Protein 1P5D (pdb70)

B-factor: mean 17.94, std 6.94, range [8.99, 50.53]

Solvent-accessible surface area: 16591 Å² total

Nearest PDB structures (foldseek):
  2fkm-assembly1_X  TM=9.981E-01  e=6.722E-99  Pseudomonas aeruginosa
  2fkf-assembly1_A  TM=9.900E-01  e=2.861E-99  Pseudomonas aeruginosa
  4il8-assembly1_A  TM=9.836E-01  e=4.737E-98  Pseudomonas aeruginosa PAO1
  3c04-assembly1_A  TM=9.796E-01  e=2.501E-96  unclassified
  1k2y-assembly1_X  TM=9.546E-01  e=2.315E-97  Pseudomonas aeruginosa

Foldseek 3Di:
DDPLQLFFQWGKDFEPPPDYLQNLLLLLQLQLQVLVVVVFQEEEEEEKLAPCGVSSRVSSVNSNQQQAHAYAYQYHAFPVLQCVCLVPPPHVWYWYWAHLDARRMITIFITHRNATDGDVRSVVSVVCSVVVVGHGDGYYYDYDNRVVVVLCLLLVVFAFPDEFEEEEEALLARCLVPQCVSNVSNHYHYHYHNSHNDSNSPDDRQQQLDVVSCVVQLVVLQVVLGLWYWGARRRFLFIWIAGSNGDTQFFLLLVLLVLLVVCVVPAQAEEEEEPQHFPLVCVSNVVSRYHYDYAHDHQSRQLVVCVVRVHQWYDYRSGFIFGNVSDPGHGGNSSSVSVSSSSQSVDPDGPVVVRVVRDDWDKDRKDKFADAPVCQVVLLVCCVVPADQPDFDWDSNFRIKTHDPFWIKGWGADRPHRIIIMMITGRDPVVRVVNLVSVLVSSCVSPVPGDSPD

Structure (mmCIF, N/CA/C/O backbone):
data_1P5D
#
_entry.id   1P5D
#
_cell.length_a   70.700
_cell.length_b   74.193
_cell.length_c   84.836
_cell.angle_alpha   90.00
_cell.angle_beta   90.00
_cell.angle_gamma   90.00
#
_symmetry.space_group_name_H-M   'P 21 21 21'
#
loop_
_entity.id
_entity.type
_entity.pdbx_description
1 polymer Phosphomannomutase
2 non-polymer 1-O-phosphono-alpha-D-glucopyranose
3 non-polymer 'ZINC ION'
4 water water
#
loop_
_atom_site.group_PDB
_atom_site.id
_atom_site.type_symbol
_atom_site.label_atom_id
_atom_site.label_alt_id
_atom_site.label_comp_id
_atom_site.label_asym_id
_atom_site.label_entity_id
_atom_site.label_seq_id
_atom_site.pdbx_PDB_ins_code
_atom_site.Cartn_x
_atom_site.Cartn_y
_atom_site.Cartn_z
_atom_site.occupancy
_atom_site.B_iso_or_equiv
_atom_site.auth_seq_id
_atom_site.auth_comp_id
_atom_site.auth_asym_id
_atom_site.auth_atom_id
_atom_site.pdbx_PDB_model_num
ATOM 1 N N . LEU A 1 9 ? -49.440 9.235 8.442 1.00 23.05 9 LEU X N 1
ATOM 2 C CA . LEU A 1 9 ? -49.953 7.961 8.981 1.00 21.53 9 LEU X CA 1
ATOM 3 C C . LEU A 1 9 ? -49.230 7.592 10.284 1.00 20.72 9 LEU X C 1
ATOM 4 O O . LEU A 1 9 ? -48.044 7.893 10.436 1.00 19.30 9 LEU X O 1
ATOM 9 N N . PRO A 1 10 ? -49.926 6.941 11.221 1.00 18.94 10 PRO X N 1
ATOM 10 C CA . PRO A 1 10 ? -49.300 6.499 12.474 1.00 18.75 10 PRO X CA 1
ATOM 11 C C . PRO A 1 10 ? -48.244 5.439 12.231 1.00 18.56 10 PRO X C 1
ATOM 12 O O . PRO A 1 10 ? -48.480 4.487 11.463 1.00 18.42 10 PRO X O 1
ATOM 16 N N . ALA A 1 11 ? -47.100 5.563 12.890 1.00 17.97 11 ALA X N 1
ATOM 17 C CA . ALA A 1 11 ? -46.032 4.593 12.742 1.00 17.43 11 ALA X CA 1
ATOM 18 C C . ALA A 1 11 ? -46.411 3.226 13.333 1.00 17.29 11 ALA X C 1
ATOM 19 O O . ALA A 1 11 ? -45.919 2.196 12.901 1.00 15.97 11 ALA X O 1
ATOM 21 N N . SER A 1 12 ? -47.281 3.223 14.330 1.00 16.75 12 SER X N 1
ATOM 22 C CA . SER A 1 12 ? -47.544 2.000 15.094 1.00 16.68 12 SER X CA 1
ATOM 23 C C . SER A 1 12 ? -48.223 0.891 14.277 1.00 16.38 12 SER X C 1
ATOM 24 O O . SER A 1 12 ? -48.164 -0.270 14.680 1.00 17.40 12 SER X O 1
ATOM 27 N N . ILE A 1 13 ? -48.861 1.243 13.164 1.00 15.90 13 ILE X N 1
ATOM 28 C CA . ILE A 1 13 ? -49.531 0.222 12.349 1.00 15.62 13 ILE X CA 1
ATOM 29 C C . ILE A 1 13 ? -48.547 -0.546 11.478 1.00 15.97 13 ILE X C 1
ATOM 30 O O . ILE A 1 13 ? -48.908 -1.594 10.941 1.00 16.05 13 ILE X O 1
ATOM 35 N N . PHE A 1 14 ? -47.336 -0.006 11.311 1.00 15.17 14 PHE X N 1
ATOM 36 C CA . PHE A 1 14 ? -46.298 -0.651 10.504 1.00 15.36 14 PHE X CA 1
ATOM 37 C C . PHE A 1 14 ? -45.485 -1.574 11.410 1.00 15.58 14 PHE X C 1
ATOM 38 O O . PHE A 1 14 ? -44.608 -1.150 12.172 1.00 16.07 14 PHE X O 1
ATOM 46 N N A ARG A 1 15 ? -45.823 -2.857 11.345 0.50 16.03 15 ARG X N 1
ATOM 47 N N B ARG A 1 15 ? -45.800 -2.858 11.337 0.50 16.07 15 ARG X N 1
ATOM 48 C CA A ARG A 1 15 ? -45.310 -3.858 12.261 0.50 15.64 15 ARG X CA 1
ATOM 49 C CA B ARG A 1 15 ? -45.236 -3.835 12.242 0.50 15.74 15 ARG X CA 1
ATOM 50 C C A ARG A 1 15 ? -44.323 -4.791 11.543 0.50 15.77 15 ARG X C 1
ATOM 51 C C B ARG A 1 15 ? -44.270 -4.774 11.535 0.50 15.82 15 ARG X C 1
ATOM 52 O O A ARG A 1 15 ? -44.083 -4.637 10.352 0.50 14.81 15 ARG X O 1
ATOM 53 O O B ARG A 1 15 ? -43.986 -4.612 10.354 0.50 14.82 15 ARG X O 1
ATOM 68 N N . ALA A 1 16 ? -43.739 -5.740 12.272 1.00 15.13 16 ALA X N 1
ATOM 69 C CA . ALA A 1 16 ? -42.698 -6.603 11.755 1.00 14.78 16 ALA X CA 1
ATOM 70 C C . ALA A 1 16 ? -43.180 -7.469 10.598 1.00 14.76 16 ALA X C 1
ATOM 71 O O . ALA A 1 16 ? -42.451 -7.668 9.663 1.00 15.53 16 ALA X O 1
ATOM 73 N N . TYR A 1 17 ? -44.391 -7.995 10.697 1.00 14.13 17 TYR X N 1
ATOM 74 C CA . TYR A 1 17 ? -44.842 -8.991 9.724 1.00 14.55 17 TYR X CA 1
ATOM 75 C C . TYR A 1 17 ? -45.743 -8.417 8.657 1.00 15.57 17 TYR X C 1
ATOM 76 O O . TYR A 1 17 ? -45.893 -9.013 7.586 1.00 15.94 17 TYR X O 1
ATOM 85 N N A ASP A 1 18 ? -46.287 -7.236 8.906 0.50 14.39 18 ASP X N 1
ATOM 86 N N B ASP A 1 18 ? -46.463 -7.365 9.033 0.50 15.26 18 ASP X N 1
ATOM 87 C CA A ASP A 1 18 ? -47.347 -6.688 8.077 0.50 14.34 18 ASP X CA 1
ATOM 88 C CA B ASP A 1 18 ? -47.594 -6.856 8.277 0.50 15.64 18 ASP X CA 1
ATOM 89 C C A ASP A 1 18 ? -47.872 -5.396 8.713 0.50 14.33 18 ASP X C 1
ATOM 90 C C B ASP A 1 18 ? -47.892 -5.418 8.718 0.50 14.98 18 ASP X C 1
ATOM 91 O O A ASP A 1 18 ? -47.250 -4.885 9.651 0.50 14.82 18 ASP X O 1
ATOM 92 O O B ASP A 1 18 ? -47.122 -4.822 9.489 0.50 14.98 18 ASP X O 1
ATOM 101 N N . ILE A 1 19 ? -48.972 -4.865 8.178 1.00 14.21 19 ILE X N 1
ATOM 102 C CA . ILE A 1 19 ? -49.597 -3.649 8.684 1.00 14.65 19 ILE X CA 1
ATOM 103 C C . ILE A 1 19 ? -50.921 -4.026 9.369 1.00 15.52 19 ILE X C 1
ATOM 104 O O . ILE A 1 19 ? -51.698 -4.812 8.847 1.00 15.69 19 ILE X O 1
ATOM 109 N N A ARG A 1 20 ? -51.173 -3.461 10.540 0.50 16.34 20 ARG X N 1
ATOM 110 N N B ARG A 1 20 ? -51.143 -3.496 10.578 0.50 16.20 20 ARG X N 1
ATOM 111 C CA A ARG A 1 20 ? -52.431 -3.704 11.225 0.50 17.04 20 ARG X CA 1
ATOM 112 C CA B ARG A 1 20 ? -52.307 -3.828 11.424 0.50 16.71 20 ARG X CA 1
ATOM 113 C C A ARG A 1 20 ? -52.755 -2.548 12.143 0.50 17.13 20 ARG X C 1
ATOM 114 C C B ARG A 1 20 ? -52.741 -2.556 12.184 0.50 16.96 20 ARG X C 1
ATOM 115 O O A ARG A 1 20 ? -51.884 -1.975 12.808 0.50 16.90 20 ARG X O 1
ATOM 116 O O B ARG A 1 20 ? -51.899 -1.884 12.787 0.50 16.65 20 ARG X O 1
ATOM 131 N N . GLY A 1 21 ? -54.029 -2.216 12.145 1.00 17.59 21 GLY X N 1
ATOM 132 C CA . GLY A 1 21 ? -54.548 -1.132 12.960 1.00 18.82 21 GLY X CA 1
ATOM 133 C C . GLY A 1 21 ? -56.015 -1.336 13.276 1.00 19.58 21 GLY X C 1
ATOM 134 O O . GLY A 1 21 ? -56.591 -2.387 12.989 1.00 20.25 21 GLY X O 1
ATOM 135 N N . VAL A 1 22 ? -56.606 -0.307 13.863 1.00 20.14 22 VAL X N 1
ATOM 136 C CA . VAL A 1 22 ? -58.020 -0.311 14.234 1.00 21.16 22 VAL X CA 1
ATOM 137 C C . VAL A 1 22 ? -58.736 0.713 13.380 1.00 21.66 22 VAL X C 1
ATOM 138 O O . VAL A 1 22 ? -58.363 1.886 13.362 1.00 22.44 22 VAL X O 1
ATOM 142 N N . VAL A 1 23 ? -59.764 0.278 12.655 1.00 22.06 23 VAL X N 1
ATOM 143 C CA . VAL A 1 23 ? -60.473 1.151 11.723 1.00 23.03 23 VAL X CA 1
ATOM 144 C C . VAL A 1 23 ? -61.265 2.222 12.478 1.00 24.61 23 VAL X C 1
ATOM 145 O O . VAL A 1 23 ? -61.971 1.915 13.446 1.00 25.45 23 VAL X O 1
ATOM 149 N N . GLY A 1 24 ? -61.114 3.471 12.039 1.00 26.40 24 GLY X N 1
ATOM 150 C CA . GLY A 1 24 ? -61.683 4.624 12.727 1.00 27.25 24 GLY X CA 1
ATOM 151 C C . GLY A 1 24 ? -60.708 5.278 13.694 1.00 27.85 24 GLY X C 1
ATOM 152 O O . GLY A 1 24 ? -60.921 6.416 14.126 1.00 28.99 24 GLY X O 1
ATOM 153 N N . ASP A 1 25 ? -59.654 4.555 14.061 1.00 27.87 25 ASP X N 1
ATOM 154 C CA . ASP A 1 25 ? -58.646 5.043 14.994 1.00 27.36 25 ASP X CA 1
ATOM 155 C C . ASP A 1 25 ? -57.331 5.198 14.206 1.00 26.21 25 ASP X C 1
ATOM 156 O O . ASP A 1 25 ? -57.075 6.259 13.621 1.00 26.16 25 ASP X O 1
ATOM 161 N N . THR A 1 26 ? -56.537 4.134 14.134 1.00 24.34 26 THR X N 1
ATOM 162 C CA . THR A 1 26 ? -55.242 4.202 13.466 1.00 23.15 26 THR X CA 1
ATOM 163 C C . THR A 1 26 ? -55.274 3.792 11.985 1.00 22.71 26 THR X C 1
ATOM 164 O O . THR A 1 26 ? -54.264 3.905 11.306 1.00 22.00 26 THR X O 1
ATOM 168 N N . LEU A 1 27 ? -56.426 3.357 11.480 1.00 22.15 27 LEU X N 1
ATOM 169 C CA . LEU A 1 27 ? -56.561 2.980 10.072 1.00 22.07 27 LEU X CA 1
ATOM 170 C C . LEU A 1 27 ? -57.815 3.596 9.490 1.00 21.75 27 LEU X C 1
ATOM 171 O O . LEU A 1 27 ? -58.924 3.307 9.923 1.00 23.02 27 LEU X O 1
ATOM 176 N N . THR A 1 28 ? -57.636 4.466 8.520 1.00 20.34 28 THR X N 1
ATOM 177 C CA . THR A 1 28 ? -58.746 5.101 7.813 1.00 20.13 28 THR X CA 1
ATOM 178 C C . THR A 1 28 ? -58.692 4.777 6.333 1.00 20.09 28 THR X C 1
ATOM 179 O O . THR A 1 28 ? -57.710 4.212 5.840 1.00 19.26 28 THR X O 1
ATOM 183 N N . ALA A 1 29 ? -59.744 5.178 5.625 1.00 19.84 29 ALA X N 1
ATOM 184 C CA . ALA A 1 29 ? -59.804 5.074 4.169 1.00 20.03 29 ALA X CA 1
ATOM 185 C C . ALA A 1 29 ? -58.618 5.751 3.482 1.00 19.99 29 ALA X C 1
ATOM 186 O O . ALA A 1 29 ? -58.028 5.190 2.543 1.00 18.61 29 ALA X O 1
ATOM 188 N N . GLU A 1 30 ? -58.257 6.942 3.948 1.00 19.53 30 GLU X N 1
ATOM 189 C CA . GLU A 1 30 ? -57.158 7.684 3.339 1.00 19.64 30 GLU X CA 1
ATOM 190 C C . GLU A 1 30 ? -55.806 6.949 3.533 1.00 18.46 30 GLU X C 1
ATOM 191 O O . GLU A 1 30 ? -54.984 6.916 2.626 1.00 19.37 30 GLU X O 1
ATOM 197 N N A THR A 1 31 ? -55.587 6.348 4.694 0.50 17.99 31 THR X N 1
ATOM 198 N N B THR A 1 31 ? -55.612 6.370 4.710 0.50 17.02 31 THR X N 1
ATOM 199 C CA A THR A 1 31 ? -54.325 5.623 4.925 0.50 18.01 31 THR X CA 1
ATOM 200 C CA B THR A 1 31 ? -54.394 5.620 5.008 0.50 16.14 31 THR X CA 1
ATOM 201 C C A THR A 1 31 ? -54.278 4.353 4.082 0.50 16.50 31 THR X C 1
ATOM 202 C C B THR A 1 31 ? -54.300 4.385 4.101 0.50 15.53 31 THR X C 1
ATOM 203 O O A THR A 1 31 ? -53.207 3.964 3.619 0.50 16.63 31 THR X O 1
ATOM 204 O O B THR A 1 31 ? -53.229 4.090 3.575 0.50 15.70 31 THR X O 1
ATOM 211 N N . ALA A 1 32 ? -55.425 3.714 3.861 1.00 15.09 32 ALA X N 1
ATOM 212 C CA . ALA A 1 32 ? -55.458 2.584 2.918 1.00 14.02 32 ALA X CA 1
ATOM 213 C C . ALA A 1 32 ? -55.040 3.019 1.497 1.00 13.22 32 ALA X C 1
ATOM 214 O O . ALA A 1 32 ? -54.305 2.301 0.814 1.00 11.87 32 ALA X O 1
ATOM 216 N N . TYR A 1 33 ? -55.493 4.192 1.068 1.00 12.62 33 TYR X N 1
ATOM 217 C CA . TYR A 1 33 ? -55.108 4.731 -0.237 1.00 11.77 33 TYR X CA 1
ATOM 218 C C . TYR A 1 33 ? -53.583 4.881 -0.339 1.00 11.61 33 TYR X C 1
ATOM 219 O O . TYR A 1 33 ? -52.956 4.380 -1.270 1.00 11.48 33 TYR X O 1
ATOM 228 N N . TRP A 1 34 ? -52.992 5.578 0.617 1.00 11.39 34 TRP X N 1
ATOM 229 C CA . TRP A 1 34 ? -51.538 5.840 0.564 1.00 11.31 34 TRP X CA 1
ATOM 230 C C . TRP A 1 34 ? -50.713 4.573 0.750 1.00 11.14 34 TRP X C 1
ATOM 231 O O . TRP A 1 34 ? -49.640 4.440 0.184 1.00 11.42 34 TRP X O 1
ATOM 242 N N . ILE A 1 35 ? -51.214 3.616 1.519 1.00 11.30 35 ILE X N 1
ATOM 243 C CA . ILE A 1 35 ? -50.557 2.319 1.612 1.00 11.34 35 ILE X CA 1
ATOM 244 C C . ILE A 1 35 ? -50.595 1.645 0.227 1.00 11.63 35 ILE X C 1
ATOM 245 O O . ILE A 1 35 ? -49.598 1.097 -0.214 1.00 11.73 35 ILE X O 1
ATOM 250 N N . GLY A 1 36 ? -51.727 1.713 -0.471 1.00 10.97 36 GLY X N 1
ATOM 251 C CA . GLY A 1 36 ? -51.799 1.219 -1.850 1.00 11.33 36 GLY X CA 1
ATOM 252 C C . GLY A 1 36 ? -50.772 1.902 -2.752 1.00 11.09 36 GLY X C 1
ATOM 253 O O . GLY A 1 36 ? -50.063 1.231 -3.535 1.00 10.76 36 GLY X O 1
ATOM 254 N N A ARG A 1 37 ? -50.667 3.227 -2.661 0.50 11.07 37 ARG X N 1
ATOM 255 N N B ARG A 1 37 ? -50.657 3.212 -2.618 0.50 11.35 37 ARG X N 1
ATOM 256 C CA A ARG A 1 37 ? -49.643 3.952 -3.421 0.50 10.38 37 ARG X CA 1
ATOM 257 C CA B ARG A 1 37 ? -49.693 3.963 -3.403 0.50 10.94 37 ARG X CA 1
ATOM 258 C C A ARG A 1 37 ? -48.267 3.380 -3.096 0.50 10.36 37 ARG X C 1
ATOM 259 C C B ARG A 1 37 ? -48.251 3.526 -3.085 0.50 10.84 37 ARG X C 1
ATOM 260 O O A ARG A 1 37 ? -47.488 3.064 -3.987 0.50 10.16 37 ARG X O 1
ATOM 261 O O B ARG A 1 37 ? -47.408 3.467 -3.985 0.50 10.95 37 ARG X O 1
ATOM 276 N N . ALA A 1 38 ? -47.959 3.236 -1.815 1.00 9.90 38 ALA X N 1
ATOM 277 C CA . ALA A 1 38 ? -46.617 2.777 -1.436 1.00 10.22 38 ALA X CA 1
ATOM 278 C C . ALA A 1 38 ? -46.315 1.386 -1.957 1.00 9.47 38 ALA X C 1
ATOM 279 O O . ALA A 1 38 ? -45.215 1.140 -2.426 1.00 10.13 38 ALA X O 1
ATOM 281 N N . ILE A 1 39 ? -47.274 0.456 -1.837 1.00 9.55 39 ILE X N 1
ATOM 282 C CA . ILE A 1 39 ? -47.079 -0.907 -2.291 1.00 9.78 39 ILE X CA 1
ATOM 283 C C . ILE A 1 39 ? -46.908 -0.938 -3.813 1.00 9.70 39 ILE X C 1
ATOM 284 O O . ILE A 1 39 ? -46.051 -1.642 -4.329 1.00 10.08 39 ILE X O 1
ATOM 289 N N . GLY A 1 40 ? -47.712 -0.152 -4.522 1.00 9.35 40 GLY X N 1
ATOM 290 C CA . GLY A 1 40 ? -47.633 -0.105 -5.978 1.00 9.78 40 GLY X CA 1
ATOM 291 C C . GLY A 1 40 ? -46.289 0.408 -6.43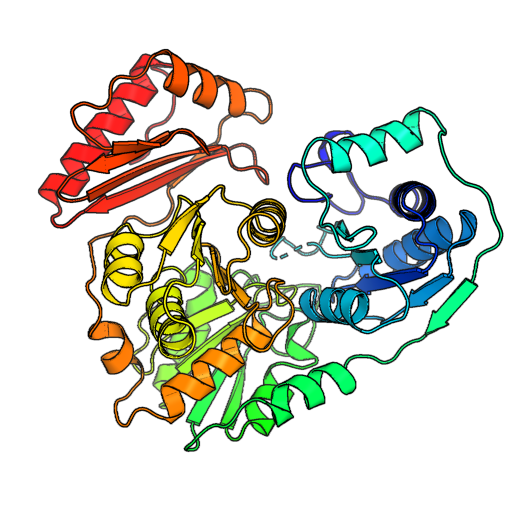5 1.00 9.87 40 GLY X C 1
ATOM 292 O O . GLY A 1 40 ? -45.694 -0.123 -7.353 1.00 10.66 40 GLY X O 1
ATOM 293 N N . SER A 1 41 ? -45.769 1.399 -5.712 1.00 10.78 41 SER X N 1
ATOM 294 C CA . SER A 1 41 ? -44.486 1.994 -6.045 1.00 10.61 41 SER X CA 1
ATOM 295 C C . SER A 1 41 ? -43.376 0.984 -5.814 1.00 11.24 41 SER X C 1
ATOM 296 O O . SER A 1 41 ? -42.444 0.881 -6.606 1.00 12.27 41 SER X O 1
ATOM 299 N N . GLU A 1 42 ? -43.458 0.249 -4.715 1.00 11.15 42 GLU X N 1
ATOM 300 C CA . GLU A 1 42 ? -42.439 -0.758 -4.424 1.00 11.65 42 GLU X CA 1
ATOM 301 C C . GLU A 1 42 ? -42.488 -1.909 -5.433 1.00 11.49 42 GLU X C 1
ATOM 302 O O . GLU A 1 42 ? -41.460 -2.406 -5.895 1.00 13.66 42 GLU X O 1
ATOM 308 N N . SER A 1 43 ? -43.693 -2.337 -5.801 1.00 11.68 43 SER X N 1
ATOM 309 C CA . SER A 1 43 ? -43.832 -3.395 -6.785 1.00 10.85 43 SER X CA 1
ATOM 310 C C . SER A 1 43 ? -43.244 -2.984 -8.129 1.00 11.43 43 SER X C 1
ATOM 311 O O . SER A 1 43 ? -42.509 -3.743 -8.757 1.00 11.38 43 SER X O 1
ATOM 314 N N . LEU A 1 44 ? -43.534 -1.767 -8.555 1.00 11.07 44 LEU X N 1
ATOM 315 C CA . LEU A 1 44 ? -42.950 -1.234 -9.800 1.00 11.22 44 LEU X CA 1
ATOM 316 C C . LEU A 1 44 ? -41.428 -1.108 -9.722 1.00 12.45 44 LEU X C 1
ATOM 317 O O . LEU A 1 44 ? -40.734 -1.339 -10.726 1.00 13.35 44 LEU X O 1
ATOM 322 N N . ALA A 1 45 ? -40.910 -0.760 -8.549 1.00 12.56 45 ALA X N 1
ATOM 323 C CA . ALA A 1 45 ? -39.463 -0.635 -8.374 1.00 13.38 45 ALA X CA 1
ATOM 324 C C . ALA A 1 45 ? -38.783 -1.993 -8.506 1.00 13.82 45 ALA X C 1
ATOM 325 O O . ALA A 1 45 ? -37.576 -2.056 -8.799 1.00 16.08 45 ALA X O 1
ATOM 327 N N . ARG A 1 46 ? -39.534 -3.062 -8.236 1.00 13.22 46 ARG X N 1
ATOM 328 C CA . ARG A 1 46 ? -39.045 -4.432 -8.392 1.00 13.63 46 ARG X CA 1
ATOM 329 C C . ARG A 1 46 ? -39.436 -5.043 -9.730 1.00 13.09 46 ARG X C 1
ATOM 330 O O . ARG A 1 46 ? -39.259 -6.235 -9.963 1.00 13.43 46 ARG X O 1
ATOM 338 N N . GLY A 1 47 ? -39.952 -4.215 -10.644 1.00 12.74 47 GLY X N 1
ATOM 339 C CA . GLY A 1 47 ? -40.280 -4.646 -11.985 1.00 12.84 47 GLY X CA 1
ATOM 340 C C . GLY A 1 47 ? -41.596 -5.363 -12.186 1.00 12.87 47 GLY X C 1
ATOM 341 O O . GLY A 1 47 ? -41.772 -6.047 -13.198 1.00 13.75 47 GLY X O 1
ATOM 342 N N . GLU A 1 48 ? -42.524 -5.197 -11.250 1.00 12.09 48 GLU X N 1
ATOM 343 C CA . GLU A 1 48 ? -43.796 -5.939 -11.251 1.00 11.05 48 GLU X CA 1
ATOM 344 C C . GLU A 1 48 ? -44.991 -4.992 -11.249 1.00 10.49 48 GLU X C 1
ATOM 345 O O . GLU A 1 48 ? -45.364 -4.452 -10.235 1.00 11.69 48 GLU X O 1
ATOM 351 N N . PRO A 1 49 ? -45.574 -4.735 -12.407 1.00 10.98 49 PRO X N 1
ATOM 352 C CA . PRO A 1 49 ? -46.763 -3.872 -12.452 1.00 11.38 49 PRO X CA 1
ATOM 353 C C . PRO A 1 49 ? -48.064 -4.567 -12.041 1.00 11.93 49 PRO X C 1
ATOM 354 O O . PRO A 1 49 ? -49.060 -3.877 -11.792 1.00 12.28 49 PRO X O 1
ATOM 358 N N . CYS A 1 50 ? -48.050 -5.891 -11.943 1.00 11.06 50 CYS X N 1
ATOM 359 C CA . CYS A 1 50 ? -49.283 -6.663 -11.786 1.00 10.96 50 CYS X CA 1
ATOM 360 C C . CYS A 1 50 ? -49.452 -7.077 -10.334 1.00 10.12 50 CYS X C 1
ATOM 361 O O . CYS A 1 50 ? -48.607 -7.777 -9.784 1.00 11.11 50 CYS X O 1
ATOM 364 N N . VAL A 1 51 ? -50.572 -6.683 -9.731 1.00 10.15 51 VAL X N 1
ATOM 365 C CA . VAL A 1 51 ? -50.823 -6.867 -8.303 1.00 10.51 51 VAL X CA 1
ATOM 366 C C . VAL A 1 51 ? -52.223 -7.431 -8.057 1.00 10.87 51 VAL X C 1
ATOM 367 O O . VAL A 1 51 ? -53.204 -6.838 -8.465 1.00 11.72 51 VAL X O 1
ATOM 371 N N . ALA A 1 52 ? -52.308 -8.542 -7.327 1.00 9.82 52 ALA X N 1
ATOM 372 C CA . ALA A 1 52 ? -53.599 -9.115 -6.928 1.00 10.25 52 ALA X CA 1
ATOM 373 C C . ALA A 1 52 ? -54.035 -8.462 -5.616 1.00 10.44 52 ALA X C 1
ATOM 374 O O . ALA A 1 52 ? -53.211 -8.114 -4.774 1.00 11.07 52 ALA X O 1
ATOM 376 N N . VAL A 1 53 ? -55.339 -8.284 -5.457 1.00 10.22 53 VAL X N 1
ATOM 377 C CA . VAL A 1 53 ? -55.882 -7.711 -4.235 1.00 10.39 53 VAL X CA 1
ATOM 378 C C . VAL A 1 53 ? -57.072 -8.530 -3.762 1.00 11.01 53 VAL X C 1
ATOM 379 O O . VAL A 1 53 ? -57.991 -8.796 -4.540 1.00 10.99 53 VAL X O 1
ATOM 383 N N . GLY A 1 54 ? -57.030 -8.927 -2.488 1.00 11.02 54 GLY X N 1
ATOM 384 C CA . GLY A 1 54 ? -58.103 -9.648 -1.815 1.00 10.91 54 GLY X CA 1
ATOM 385 C C . GLY A 1 54 ? -58.496 -8.995 -0.507 1.00 11.02 54 GLY X C 1
ATOM 386 O O . GLY A 1 54 ? -57.741 -8.198 0.012 1.00 11.40 54 GLY X O 1
ATOM 387 N N . ARG A 1 55 ? -59.665 -9.354 0.022 1.00 10.73 55 ARG X N 1
ATOM 388 C CA . ARG A 1 55 ? -60.089 -8.897 1.351 1.00 11.09 55 ARG X CA 1
ATOM 389 C C . ARG A 1 55 ? -60.792 -10.040 2.082 1.00 10.80 55 ARG X C 1
ATOM 390 O O . ARG A 1 55 ? -61.340 -10.938 1.453 1.00 11.38 55 ARG X O 1
ATOM 398 N N . ASP A 1 56 ? -60.788 -9.981 3.405 1.00 11.04 56 ASP X N 1
ATOM 399 C CA . ASP A 1 56 ? -61.522 -10.930 4.216 1.00 11.56 56 ASP X CA 1
ATOM 400 C C . ASP A 1 56 ? -62.979 -10.476 4.411 1.00 11.77 56 ASP X C 1
ATOM 401 O O . ASP A 1 56 ? -63.493 -9.618 3.658 1.00 11.95 56 ASP X O 1
ATOM 406 N N . GLY A 1 57 ? -63.664 -11.066 5.381 1.00 12.37 57 GLY X N 1
ATOM 407 C CA . GLY A 1 57 ? -65.079 -10.789 5.605 1.00 13.63 57 GLY X CA 1
ATOM 408 C C . GLY A 1 57 ? -65.398 -9.750 6.663 1.00 14.57 57 GLY X C 1
ATOM 409 O O . GLY A 1 57 ? -66.480 -9.775 7.250 1.00 16.98 57 GLY X O 1
ATOM 410 N N . ARG A 1 58 ? -64.495 -8.810 6.892 1.00 14.39 58 ARG X N 1
ATOM 411 C CA . ARG A 1 58 ? -64.694 -7.783 7.907 1.00 14.12 58 ARG X CA 1
ATOM 412 C C . ARG A 1 58 ? -65.594 -6.641 7.402 1.00 14.87 58 ARG X C 1
ATOM 413 O O . ARG A 1 58 ? -65.686 -6.375 6.195 1.00 15.09 58 ARG X O 1
ATOM 421 N N . LEU A 1 59 ? -66.209 -5.956 8.360 1.00 16.55 59 LEU X N 1
ATOM 422 C CA . LEU A 1 59 ? -67.173 -4.906 8.084 1.00 16.96 59 LEU X CA 1
ATOM 423 C C . LEU A 1 59 ? -66.563 -3.781 7.254 1.00 16.99 59 LEU X C 1
ATOM 424 O O . LEU A 1 59 ? -67.226 -3.211 6.389 1.00 17.02 59 LEU X O 1
ATOM 429 N N . SER A 1 60 ? -65.289 -3.491 7.523 1.00 16.69 60 SER X N 1
ATOM 430 C CA . SER A 1 60 ? -64.568 -2.389 6.891 1.00 16.98 60 SER X CA 1
ATOM 431 C C . SER A 1 60 ? -63.938 -2.772 5.547 1.00 17.11 60 SER X C 1
ATOM 432 O O . SER A 1 60 ? -63.335 -1.922 4.894 1.00 18.71 60 SER X O 1
ATOM 435 N N . GLY A 1 61 ? -64.073 -4.035 5.147 1.00 17.17 61 GLY X N 1
ATOM 436 C CA . GLY A 1 61 ? -63.490 -4.557 3.917 1.00 17.49 61 GLY X CA 1
ATOM 437 C C . GLY A 1 61 ? -63.820 -3.767 2.672 1.00 17.84 61 GLY X C 1
ATOM 438 O O . GLY A 1 61 ? -62.916 -3.271 2.003 1.00 17.35 61 GLY X O 1
ATOM 439 N N . PRO A 1 62 ? -65.102 -3.642 2.330 1.00 18.68 62 PRO X N 1
ATOM 440 C CA . PRO A 1 62 ? -65.487 -2.883 1.134 1.00 19.84 62 PRO X CA 1
ATOM 441 C C . PRO A 1 62 ? -64.934 -1.449 1.112 1.00 20.59 62 PRO X C 1
ATOM 442 O O . PRO A 1 62 ? -64.373 -1.064 0.097 1.00 21.61 62 PRO X O 1
ATOM 446 N N . GLU A 1 63 ? -65.017 -0.698 2.201 1.00 21.08 63 GLU X N 1
ATOM 447 C CA . GLU A 1 63 ? -64.531 0.692 2.200 1.00 21.73 63 GLU X CA 1
ATOM 448 C C . GLU A 1 63 ? -63.009 0.783 1.995 1.00 20.38 63 GLU X C 1
ATOM 449 O O . GLU A 1 63 ? -62.520 1.574 1.170 1.00 20.15 63 GLU X O 1
ATOM 455 N N . LEU A 1 64 ? -62.253 -0.011 2.739 1.00 18.41 64 LEU X N 1
ATOM 456 C CA . LEU A 1 64 ? -60.812 0.114 2.680 1.00 17.35 64 LEU X CA 1
ATOM 457 C C . LEU A 1 64 ? -60.293 -0.492 1.377 1.00 16.32 64 LEU X C 1
ATOM 458 O O . LEU A 1 64 ? -59.330 0.038 0.822 1.00 15.52 64 LEU X O 1
ATOM 463 N N . VAL A 1 65 ? -60.896 -1.582 0.893 1.00 14.69 65 VAL X N 1
ATOM 464 C CA . VAL A 1 65 ? -60.331 -2.251 -0.295 1.00 13.30 65 VAL X CA 1
ATOM 465 C C . VAL A 1 65 ? -60.417 -1.347 -1.529 1.00 13.17 65 VAL X C 1
ATOM 466 O O . VAL A 1 65 ? -59.489 -1.319 -2.341 1.00 12.08 65 VAL X O 1
ATOM 470 N N . LYS A 1 66 ? -61.470 -0.540 -1.650 1.00 12.81 66 LYS X N 1
ATOM 471 C CA . LYS A 1 66 ? -61.582 0.344 -2.800 1.00 13.55 66 LYS X CA 1
ATOM 472 C C . LYS A 1 66 ? -60.433 1.360 -2.832 1.00 12.39 66 LYS X C 1
ATOM 473 O O . LYS A 1 66 ? -59.896 1.662 -3.896 1.00 12.97 66 LYS X O 1
ATOM 475 N N . GLN A 1 67 ? -60.049 1.846 -1.656 1.00 12.90 67 GLN X N 1
ATOM 476 C CA . GLN A 1 67 ? -58.955 2.796 -1.534 1.00 12.62 67 GLN X CA 1
ATOM 477 C C . GLN A 1 67 ? -57.606 2.166 -1.811 1.00 12.30 67 GLN X C 1
ATOM 478 O O . GLN A 1 67 ? -56.764 2.767 -2.484 1.00 11.51 67 GLN X O 1
ATOM 484 N N . LEU A 1 68 ? -57.399 0.969 -1.284 1.00 12.22 68 LEU X N 1
ATOM 485 C CA . LEU A 1 68 ? -56.194 0.205 -1.564 1.00 11.78 68 LEU X CA 1
ATOM 486 C C . LEU A 1 68 ? -56.011 0.011 -3.062 1.00 11.17 68 LEU X C 1
ATOM 487 O O . LEU A 1 68 ? -54.935 0.250 -3.618 1.00 10.98 68 LEU X O 1
ATOM 492 N N . ILE A 1 69 ? -57.085 -0.418 -3.717 1.00 10.57 69 ILE X N 1
ATOM 493 C CA . ILE A 1 69 ? -57.045 -0.597 -5.161 1.00 10.79 69 ILE X CA 1
ATOM 494 C C . ILE A 1 69 ? -56.749 0.713 -5.892 1.00 10.74 69 ILE X C 1
ATOM 495 O O . ILE A 1 69 ? -55.948 0.727 -6.825 1.00 10.89 69 ILE X O 1
ATOM 500 N N . GLN A 1 70 ? -57.382 1.821 -5.493 1.00 10.82 70 GLN X N 1
ATOM 501 C CA . GLN A 1 70 ? -57.136 3.094 -6.178 1.00 10.80 70 GLN X CA 1
ATOM 502 C C . GLN A 1 70 ? -55.687 3.531 -6.010 1.00 10.48 70 GLN X C 1
ATOM 503 O O . GLN A 1 70 ? -55.101 4.093 -6.910 1.00 9.74 70 GLN X O 1
ATOM 509 N N . GLY A 1 71 ? -55.110 3.281 -4.837 1.00 10.21 71 GLY X N 1
ATOM 510 C CA . GLY A 1 71 ? -53.732 3.641 -4.599 1.00 10.79 71 GLY X CA 1
ATOM 511 C C . GLY A 1 71 ? -52.808 2.888 -5.546 1.00 9.98 71 GLY X C 1
ATOM 512 O O . GLY A 1 71 ? -51.886 3.453 -6.100 1.00 10.05 71 GLY X O 1
ATOM 513 N N . LEU A 1 72 ? -53.073 1.602 -5.746 1.00 10.16 72 LEU X N 1
ATOM 514 C CA . LEU A 1 72 ? -52.296 0.805 -6.694 1.00 10.64 72 LEU X CA 1
ATOM 515 C C . LEU A 1 72 ? -52.482 1.299 -8.121 1.00 11.28 72 LEU X C 1
ATOM 516 O O . LEU A 1 72 ? -51.506 1.497 -8.856 1.00 10.09 72 LEU X O 1
ATOM 521 N N . VAL A 1 73 ? -53.735 1.536 -8.496 1.00 10.59 73 VAL X N 1
ATOM 522 C CA . VAL A 1 73 ? -54.065 2.034 -9.836 1.00 11.31 73 VAL X CA 1
ATOM 523 C C . VAL A 1 73 ? -53.374 3.372 -10.128 1.00 11.12 73 VAL X C 1
ATOM 524 O O . VAL A 1 73 ? -52.863 3.609 -11.227 1.00 10.36 73 VAL X O 1
ATOM 528 N N . ASP A 1 74 ? -53.324 4.237 -9.121 1.00 10.80 74 ASP X N 1
ATOM 529 C CA . ASP A 1 74 ? -52.716 5.550 -9.284 1.00 11.23 74 ASP X CA 1
ATOM 530 C C . ASP A 1 74 ? -51.190 5.530 -9.414 1.00 11.33 74 ASP X C 1
ATOM 531 O O . ASP A 1 74 ? -50.588 6.567 -9.663 1.00 11.80 74 ASP X O 1
ATOM 536 N N . CYS A 1 75 ? -50.567 4.365 -9.215 1.00 11.13 75 CYS X N 1
ATOM 537 C CA . CYS A 1 75 ? -49.165 4.150 -9.565 1.00 11.56 75 CYS X CA 1
ATOM 538 C C . CYS A 1 75 ? -48.922 3.743 -10.999 1.00 11.80 75 CYS X C 1
ATOM 539 O O . CYS A 1 75 ? -47.779 3.787 -11.453 1.00 12.90 75 CYS X O 1
ATOM 542 N N . GLY A 1 76 ? -49.973 3.304 -11.699 1.00 11.59 76 GLY X N 1
ATOM 543 C CA . GLY A 1 76 ? -49.822 2.657 -12.992 1.00 12.09 76 GLY X CA 1
ATOM 544 C C . GLY A 1 76 ? -49.890 1.140 -12.919 1.00 13.12 76 GLY X C 1
ATOM 545 O O . GLY A 1 76 ? -49.626 0.488 -13.937 1.00 13.97 76 GLY X O 1
ATOM 546 N N . CYS A 1 77 ? -50.285 0.573 -11.780 1.00 12.23 77 CYS X N 1
ATOM 547 C CA . CYS A 1 77 ? -50.375 -0.878 -11.648 1.00 12.34 77 CYS X CA 1
ATOM 548 C C . CYS A 1 77 ? -51.607 -1.483 -12.311 1.00 11.77 77 CYS X C 1
ATOM 549 O O . CYS A 1 77 ? -52.666 -0.852 -12.404 1.00 11.93 77 CYS X O 1
ATOM 552 N N . GLN A 1 78 ? -51.451 -2.723 -12.766 1.00 12.11 78 GLN X N 1
ATOM 553 C CA . GLN A 1 78 ? -52.536 -3.544 -13.256 1.00 12.22 78 GLN X CA 1
ATOM 554 C C . GLN A 1 78 ? -53.030 -4.431 -12.122 1.00 11.68 78 GLN X C 1
ATOM 555 O O . GLN A 1 78 ? -52.383 -5.391 -11.759 1.00 11.65 78 GLN X O 1
ATOM 561 N N . VAL A 1 79 ? -54.168 -4.073 -11.542 1.00 11.72 79 VAL X N 1
ATOM 562 C CA . VAL A 1 79 ? -54.687 -4.779 -10.365 1.00 11.04 79 VAL X CA 1
ATOM 563 C C . VAL A 1 79 ? -55.607 -5.908 -10.809 1.00 11.57 79 VAL X C 1
ATOM 564 O O . VAL A 1 79 ? -56.408 -5.732 -11.722 1.00 12.59 79 VAL X O 1
ATOM 568 N N . SER A 1 80 ? -55.466 -7.062 -10.170 1.00 11.96 80 SER X N 1
ATOM 569 C CA . SER A 1 80 ? -56.409 -8.187 -10.292 1.00 12.68 80 SER X CA 1
ATOM 570 C C . SER A 1 80 ? -57.193 -8.267 -8.985 1.00 12.10 80 SER X C 1
ATOM 571 O O . SER A 1 80 ? -56.646 -8.642 -7.956 1.00 11.96 80 SER X O 1
ATOM 574 N N . ASP A 1 81 ? -58.443 -7.828 -9.029 1.00 12.27 81 ASP X N 1
ATOM 575 C CA . ASP A 1 81 ? -59.322 -7.788 -7.861 1.00 12.97 81 ASP X CA 1
ATOM 576 C C . ASP A 1 81 ? -60.028 -9.135 -7.710 1.00 12.91 81 ASP X C 1
ATOM 577 O O . ASP A 1 81 ? -60.950 -9.427 -8.472 1.00 12.46 81 ASP X O 1
ATOM 582 N N . VAL A 1 82 ? -59.606 -9.944 -6.729 1.00 12.51 82 VAL X N 1
ATOM 583 C CA . VAL A 1 82 ? -60.211 -11.264 -6.477 1.00 12.34 82 VAL X CA 1
ATOM 584 C C . VAL A 1 82 ? -61.343 -11.264 -5.453 1.00 12.72 82 VAL X C 1
ATOM 585 O O . VAL A 1 82 ? -61.874 -12.318 -5.124 1.00 13.56 82 VAL X O 1
ATOM 589 N N . GLY A 1 83 ? -61.730 -10.090 -4.990 1.00 11.96 83 GLY X N 1
ATOM 590 C CA . GLY A 1 83 ? -62.863 -9.935 -4.110 1.00 11.51 83 GLY X CA 1
ATOM 591 C C . GLY A 1 83 ? -62.612 -10.439 -2.710 1.00 11.61 83 GLY X C 1
ATOM 592 O O . GLY A 1 83 ? -61.507 -10.309 -2.197 1.00 12.20 83 GLY X O 1
ATOM 593 N N . MET A 1 84 ? -63.641 -11.026 -2.119 1.00 11.45 84 MET X N 1
ATOM 594 C CA . MET A 1 84 ? -63.605 -11.509 -0.749 1.00 11.58 84 MET X CA 1
ATOM 595 C C . MET A 1 84 ? -63.137 -12.957 -0.745 1.00 11.56 84 MET X C 1
ATOM 596 O O . MET A 1 84 ? -63.830 -13.836 -1.277 1.00 13.40 84 MET X O 1
ATOM 601 N N . VAL A 1 85 ? -61.968 -13.213 -0.179 1.00 10.81 85 VAL X N 1
ATOM 602 C CA . VAL A 1 85 ? -61.361 -14.537 -0.214 1.00 11.50 85 VAL X CA 1
ATOM 603 C C . VAL A 1 85 ? -60.559 -14.773 1.062 1.00 11.47 85 VAL X C 1
ATOM 604 O O . VAL A 1 85 ? -60.186 -13.800 1.737 1.00 10.28 85 VAL X O 1
ATOM 608 N N . PRO A 1 86 ? -60.281 -16.030 1.410 1.00 12.19 86 PRO X N 1
ATOM 609 C CA . PRO A 1 86 ? -59.262 -16.296 2.426 1.00 12.03 86 PRO X CA 1
ATOM 610 C C . PRO A 1 86 ? -57.887 -15.758 2.019 1.00 11.98 86 PRO X C 1
ATOM 611 O O . PRO A 1 86 ? -57.539 -15.714 0.847 1.00 12.40 86 PRO X O 1
ATOM 615 N N . THR A 1 87 ? -57.123 -15.349 3.009 1.00 11.94 87 THR X N 1
ATOM 616 C CA . THR A 1 87 ? -55.736 -14.988 2.807 1.00 11.72 87 THR X CA 1
ATOM 617 C C . THR A 1 87 ? -54.954 -15.945 1.902 1.00 11.43 87 THR X C 1
ATOM 618 O O . THR A 1 87 ? -54.324 -15.474 0.950 1.00 10.65 87 THR X O 1
ATOM 622 N N . PRO A 1 88 ? -54.964 -17.255 2.145 1.00 10.53 88 PRO X N 1
ATOM 623 C CA . PRO A 1 88 ? -54.205 -18.137 1.240 1.00 11.07 88 PRO X CA 1
ATOM 624 C C . PRO A 1 88 ? -54.663 -18.113 -0.220 1.00 11.32 88 PRO X C 1
ATOM 625 O O . PRO A 1 88 ? -53.874 -18.427 -1.109 1.00 12.72 88 PRO X O 1
ATOM 629 N N . VAL A 1 89 ? -55.931 -17.783 -0.454 1.00 11.19 89 VAL X N 1
ATOM 630 C CA . VAL A 1 89 ? -56.431 -17.683 -1.792 1.00 11.02 89 VAL X CA 1
ATOM 631 C C . VAL A 1 89 ? -55.851 -16.449 -2.487 1.00 11.31 89 VAL X C 1
ATOM 632 O O . VAL A 1 89 ? -55.559 -16.474 -3.675 1.00 10.36 89 VAL X O 1
ATOM 636 N N . LEU A 1 90 ? -55.684 -15.360 -1.748 1.00 10.95 90 LEU X N 1
ATOM 637 C CA . LEU A 1 90 ? -54.946 -14.210 -2.293 1.00 11.06 90 LEU X CA 1
ATOM 638 C C . LEU A 1 90 ? -53.478 -14.606 -2.596 1.00 11.89 90 LEU X C 1
ATOM 639 O O . LEU A 1 90 ? -52.939 -14.285 -3.651 1.00 11.46 90 LEU X O 1
ATOM 644 N N . TYR A 1 91 ? -52.821 -15.320 -1.684 1.00 11.76 91 TYR X N 1
ATOM 645 C CA . TYR A 1 91 ? -51.468 -15.797 -1.953 1.00 11.20 91 TYR X CA 1
ATOM 646 C C . TYR A 1 91 ? -51.422 -16.711 -3.190 1.00 11.90 91 TYR X C 1
ATOM 647 O O . TYR A 1 91 ? -50.489 -16.649 -3.976 1.00 11.74 91 TYR X O 1
ATOM 656 N N . TYR A 1 92 ? -52.435 -17.545 -3.356 1.00 11.67 92 TYR X N 1
ATOM 657 C CA . TYR A 1 92 ? -52.568 -18.395 -4.521 1.00 11.08 92 TYR X CA 1
ATOM 658 C C . TYR A 1 92 ? -52.632 -17.565 -5.800 1.00 11.85 92 TYR X C 1
ATOM 659 O O . TYR A 1 92 ? -51.917 -17.852 -6.781 1.00 11.89 92 TYR X O 1
ATOM 668 N N . ALA A 1 93 ? -53.478 -16.541 -5.779 1.00 11.97 93 ALA X N 1
ATOM 669 C CA . ALA A 1 93 ? -53.583 -15.626 -6.918 1.00 11.95 93 ALA X CA 1
ATOM 670 C C . ALA A 1 93 ? -52.230 -15.021 -7.290 1.00 12.98 93 ALA X C 1
ATOM 671 O O . ALA A 1 93 ? -51.903 -14.933 -8.475 1.00 13.13 93 ALA X O 1
ATOM 673 N N . ALA A 1 94 ? -51.443 -14.635 -6.296 1.00 11.66 94 ALA X N 1
ATOM 674 C CA . ALA A 1 94 ? -50.115 -14.056 -6.530 1.00 12.81 94 ALA X CA 1
ATOM 675 C C . ALA A 1 94 ? -49.069 -15.096 -6.952 1.00 13.29 94 ALA X C 1
ATOM 676 O O . ALA A 1 94 ? -47.910 -14.752 -7.179 1.00 14.24 94 ALA X O 1
ATOM 678 N N . ASN A 1 95 ? -49.465 -16.364 -7.021 1.00 13.77 95 ASN X N 1
ATOM 679 C CA . ASN A 1 95 ? -48.641 -17.414 -7.591 1.00 14.88 95 ASN X CA 1
ATOM 680 C C . ASN A 1 95 ? -49.086 -17.898 -8.960 1.00 14.86 95 ASN X C 1
ATOM 681 O O . ASN A 1 95 ? -48.263 -18.443 -9.698 1.00 15.90 95 ASN X O 1
ATOM 686 N N . VAL A 1 96 ? -50.360 -17.719 -9.317 1.00 14.24 96 VAL X N 1
ATOM 687 C CA . VAL A 1 96 ? -50.890 -18.303 -10.568 1.00 14.78 96 VAL X CA 1
ATOM 688 C C . VAL A 1 96 ? -51.305 -17.260 -11.593 1.00 15.49 96 VAL X C 1
ATOM 689 O O . VAL A 1 96 ? -51.367 -17.569 -12.773 1.00 16.46 96 VAL X O 1
ATOM 693 N N . LEU A 1 97 ? -51.546 -16.023 -11.164 1.00 14.62 97 LEU X N 1
ATOM 694 C CA . LEU A 1 97 ? -51.846 -14.957 -12.119 1.00 14.29 97 LEU X CA 1
ATOM 695 C C . LEU A 1 97 ? -50.561 -14.444 -12.763 1.00 14.51 97 LEU X C 1
ATOM 696 O O . LEU A 1 97 ? -49.487 -14.955 -12.498 1.00 15.39 97 LEU X O 1
ATOM 701 N N . GLU A 1 98 ? -50.692 -13.441 -13.628 1.00 14.83 98 GLU X N 1
ATOM 702 C CA . GLU A 1 98 ? -49.556 -12.816 -14.300 1.00 14.94 98 GLU X CA 1
ATOM 703 C C . GLU A 1 98 ? -48.514 -12.291 -13.319 1.00 14.64 98 GLU X C 1
ATOM 704 O O . GLU A 1 98 ? -47.324 -12.612 -13.427 1.00 16.49 98 GLU X O 1
ATOM 706 N N . GLY A 1 99 ? -48.977 -11.542 -12.324 1.00 13.67 99 GLY X N 1
ATOM 707 C CA . GLY A 1 99 ? -48.119 -10.860 -11.390 1.00 13.28 99 GLY X CA 1
ATOM 708 C C . GLY A 1 99 ? -47.757 -11.716 -10.200 1.00 12.88 99 GLY X C 1
ATOM 709 O O . GLY A 1 99 ? -48.519 -12.596 -9.818 1.00 13.13 99 GLY X O 1
ATOM 710 N N . LYS A 1 100 ? -46.593 -11.426 -9.621 1.00 12.41 100 LYS X N 1
ATOM 711 C CA . LYS A 1 100 ? -46.127 -12.083 -8.413 1.00 12.27 100 LYS X CA 1
ATOM 712 C C . LYS A 1 100 ? -46.269 -11.175 -7.193 1.00 12.12 100 LYS X C 1
ATOM 713 O O . LYS A 1 100 ? -45.744 -11.476 -6.136 1.00 12.60 100 LYS X O 1
ATOM 719 N N . SER A 1 101 ? -47.025 -10.079 -7.327 1.00 10.66 101 SER X N 1
ATOM 720 C CA . SER A 1 101 ? -47.337 -9.229 -6.182 1.00 10.67 101 SER X CA 1
ATOM 721 C C . SER A 1 101 ? -48.797 -9.403 -5.760 1.00 10.35 101 SER X C 1
ATOM 722 O O . SER A 1 101 ? -49.667 -9.694 -6.576 1.00 10.48 101 SER X O 1
ATOM 725 N N . GLY A 1 102 ? -49.066 -9.221 -4.475 1.00 10.14 102 GLY X N 1
ATOM 726 C CA . GLY A 1 102 ? -50.413 -9.322 -3.981 1.00 10.16 102 GLY X CA 1
ATOM 727 C C . GLY A 1 102 ? -50.543 -8.644 -2.639 1.00 10.00 102 GLY X C 1
ATOM 728 O O . GLY A 1 102 ? -49.593 -8.583 -1.851 1.00 10.39 102 GLY X O 1
ATOM 729 N N . VAL A 1 103 ? -51.732 -8.126 -2.372 1.00 9.68 103 VAL X N 1
ATOM 730 C CA . VAL A 1 103 ? -52.051 -7.510 -1.080 1.00 10.34 103 VAL X CA 1
ATOM 731 C C . VAL A 1 103 ? -53.359 -8.117 -0.578 1.00 10.33 103 VAL X C 1
ATOM 732 O O . VAL A 1 103 ? -54.359 -8.156 -1.301 1.00 10.31 103 VAL X O 1
ATOM 736 N N . MET A 1 104 ? -53.343 -8.623 0.654 1.00 10.46 104 MET X N 1
ATOM 737 C CA . MET A 1 104 ? -54.529 -9.079 1.354 1.00 10.62 104 MET X CA 1
ATOM 738 C C . MET A 1 104 ? -54.934 -8.077 2.437 1.00 10.48 104 MET X C 1
ATOM 739 O O . MET A 1 104 ? -54.135 -7.738 3.305 1.00 11.22 104 MET X O 1
ATOM 744 N N . LEU A 1 105 ? -56.160 -7.576 2.352 1.00 10.77 105 LEU X N 1
ATOM 745 C CA . LEU A 1 105 ? -56.727 -6.657 3.347 1.00 11.24 105 LEU X CA 1
ATOM 746 C C . LEU A 1 105 ? -57.399 -7.518 4.401 1.00 11.59 105 LEU X C 1
ATOM 747 O O . LEU A 1 105 ? -58.468 -8.074 4.165 1.00 11.23 105 LEU X O 1
ATOM 752 N N . THR A 1 106 ? -56.750 -7.653 5.547 1.00 12.13 106 THR X N 1
ATOM 753 C CA . THR A 1 106 ? -57.280 -8.488 6.623 1.00 13.12 106 THR X CA 1
ATOM 754 C C . THR A 1 106 ? -56.827 -8.010 7.993 1.00 13.66 106 THR X C 1
ATOM 755 O O . THR A 1 106 ? -55.719 -7.472 8.139 1.00 13.78 106 THR X O 1
ATOM 759 N N . GLY A 1 107 ? -57.707 -8.237 8.967 1.00 15.32 107 GLY X N 1
ATOM 760 C CA . GLY A 1 107 ? -57.431 -8.087 10.385 1.00 16.48 107 GLY X CA 1
ATOM 761 C C . GLY A 1 107 ? -57.174 -9.421 11.086 1.00 18.09 107 GLY X C 1
ATOM 762 O O . GLY A 1 107 ? -57.168 -9.503 12.310 1.00 18.13 107 GLY X O 1
ATOM 773 N N . HIS A 1 109 ? -57.236 -12.566 13.077 1.00 21.07 109 HIS X N 1
ATOM 774 C CA . HIS A 1 109 ? -58.125 -13.145 14.091 1.00 22.53 109 HIS X CA 1
ATOM 775 C C . HIS A 1 109 ? -58.588 -12.087 15.117 1.00 22.03 109 HIS X C 1
ATOM 776 O O . HIS A 1 109 ? -59.225 -12.423 16.125 1.00 22.77 109 HIS X O 1
ATOM 783 N N . ASN A 1 110 ? -58.238 -10.831 14.881 1.00 22.01 110 ASN X N 1
ATOM 784 C CA . ASN A 1 110 ? -58.522 -9.740 15.820 1.00 21.48 110 ASN X CA 1
ATOM 785 C C . ASN A 1 110 ? -60.006 -9.356 15.853 1.00 21.51 110 ASN X C 1
ATOM 786 O O . ASN A 1 110 ? -60.797 -9.769 14.989 1.00 21.03 110 ASN X O 1
ATOM 791 N N . PRO A 1 111 ? -60.412 -8.611 16.878 1.00 21.37 111 PRO X N 1
ATOM 792 C CA . PRO A 1 111 ? -61.802 -8.150 16.979 1.00 20.96 111 PRO X CA 1
ATOM 793 C C . PRO A 1 111 ? -62.287 -7.369 15.753 1.00 20.37 111 PRO X C 1
ATOM 794 O O . PRO A 1 111 ? -61.474 -6.906 14.943 1.00 18.85 111 PRO X O 1
ATOM 798 N N . PRO A 1 112 ? -63.606 -7.239 15.597 1.00 20.70 112 PRO X N 1
ATOM 799 C CA . PRO A 1 112 ? -64.218 -6.737 14.358 1.00 20.45 112 PRO X CA 1
ATOM 800 C C . PRO A 1 112 ? -63.661 -5.458 13.760 1.00 20.53 112 PRO X C 1
ATOM 801 O O . PRO A 1 112 ? -63.630 -5.356 12.530 1.00 20.21 112 PRO X O 1
ATOM 805 N N . ASP A 1 113 ? -63.251 -4.499 14.586 1.00 20.90 113 ASP X N 1
ATOM 806 C CA . ASP A 1 113 ? -62.860 -3.192 14.065 1.00 21.57 113 ASP X CA 1
ATOM 807 C C . ASP A 1 113 ? -61.430 -3.155 13.551 1.00 20.67 113 ASP X C 1
ATOM 808 O O . ASP A 1 113 ? -61.037 -2.143 12.987 1.00 21.65 113 ASP X O 1
ATOM 813 N N . TYR A 1 114 ? -60.693 -4.254 13.705 1.00 19.91 114 TYR X N 1
ATOM 814 C CA . TYR A 1 114 ? -59.295 -4.341 13.279 1.00 19.51 114 TYR X CA 1
ATOM 815 C C . TYR A 1 114 ? -59.252 -4.675 11.790 1.00 18.56 114 TYR X C 1
ATOM 816 O O . TYR A 1 114 ? -60.096 -5.407 11.273 1.00 17.54 114 TYR X O 1
ATOM 825 N N . ASN A 1 115 ? -58.278 -4.109 11.092 1.00 17.01 115 ASN X N 1
ATOM 826 C CA . ASN A 1 115 ? -57.958 -4.540 9.733 1.00 16.11 115 ASN X CA 1
ATOM 827 C C . ASN A 1 115 ? -56.470 -4.286 9.483 1.00 16.36 115 ASN X C 1
ATOM 828 O O . ASN A 1 115 ? -55.732 -3.940 10.391 1.00 17.80 115 ASN X O 1
ATOM 833 N N . GLY A 1 116 ? -56.005 -4.541 8.267 1.00 15.07 116 GLY X N 1
ATOM 834 C CA . GLY A 1 116 ? -54.589 -4.472 8.004 1.00 14.48 116 GLY X CA 1
ATOM 835 C C . GLY A 1 116 ? -54.249 -4.998 6.628 1.00 13.54 116 GLY X C 1
ATOM 836 O O . GLY A 1 116 ? -55.145 -5.222 5.826 1.00 12.23 116 GLY X O 1
ATOM 837 N N . PHE A 1 117 ? -52.954 -5.138 6.372 1.00 12.54 117 PHE X N 1
ATOM 838 C CA . PHE A 1 117 ? -52.451 -5.526 5.073 1.00 11.61 117 PHE X CA 1
ATOM 839 C C . PHE A 1 117 ? -51.335 -6.561 5.202 1.00 11.94 117 PHE X C 1
ATOM 840 O O . PHE A 1 117 ? -50.358 -6.330 5.909 1.00 12.63 117 PHE X O 1
ATOM 848 N N . LYS A 1 118 ? -51.455 -7.655 4.462 1.00 10.92 118 LYS X N 1
ATOM 849 C CA . LYS A 1 118 ? -50.382 -8.651 4.291 1.00 11.13 118 LYS X CA 1
ATOM 850 C C . LYS A 1 118 ? -49.922 -8.516 2.840 1.00 11.33 118 LYS X C 1
ATOM 851 O O . LYS A 1 118 ? -50.738 -8.481 1.933 1.00 12.33 118 LYS X O 1
ATOM 857 N N . ILE A 1 119 ? -48.614 -8.393 2.633 1.00 11.55 119 ILE X N 1
ATOM 858 C CA . ILE A 1 119 ? -48.076 -7.848 1.398 1.00 11.17 119 ILE X CA 1
ATOM 859 C C . ILE A 1 119 ? -46.986 -8.718 0.813 1.00 11.53 119 ILE X C 1
ATOM 860 O O . ILE A 1 119 ? -45.986 -9.059 1.484 1.00 11.61 119 ILE X O 1
ATOM 865 N N . VAL A 1 120 ? -47.184 -9.091 -0.444 1.00 11.30 120 VAL X N 1
ATOM 866 C CA . VAL A 1 120 ? -46.195 -9.824 -1.211 1.00 11.57 120 VAL X CA 1
ATOM 867 C C . VAL A 1 120 ? -45.818 -8.970 -2.433 1.00 11.47 120 VAL X C 1
ATOM 868 O O . VAL A 1 120 ? -46.680 -8.507 -3.155 1.00 10.96 120 VAL X O 1
ATOM 872 N N . VAL A 1 121 ? -44.533 -8.748 -2.653 1.00 12.43 121 VAL X N 1
ATOM 873 C CA . VAL A 1 121 ? -44.078 -7.940 -3.783 1.00 13.77 121 VAL X CA 1
ATOM 874 C C . VAL A 1 121 ? -43.053 -8.746 -4.584 1.00 14.94 121 VAL X C 1
ATOM 875 O O . VAL A 1 121 ? -42.049 -9.193 -4.016 1.00 15.46 121 VAL X O 1
ATOM 879 N N . ALA A 1 122 ? -43.320 -8.954 -5.871 1.00 15.04 122 ALA X N 1
ATOM 880 C CA . ALA A 1 122 ? -42.407 -9.701 -6.732 1.00 16.40 122 ALA X CA 1
ATOM 881 C C . ALA A 1 122 ? -41.910 -11.002 -6.082 1.00 17.52 122 ALA X C 1
ATOM 882 O O . ALA A 1 122 ? -40.703 -11.319 -6.143 1.00 18.97 122 ALA X O 1
ATOM 884 N N . GLY A 1 123 ? -42.851 -11.740 -5.489 1.00 18.04 123 GLY X N 1
ATOM 885 C CA . GLY A 1 123 ? -42.632 -13.063 -4.925 1.00 18.71 123 GLY X CA 1
ATOM 886 C C . GLY A 1 123 ? -42.287 -13.084 -3.445 1.00 19.38 123 GLY X C 1
ATOM 887 O O . GLY A 1 123 ? -42.487 -14.109 -2.768 1.00 20.89 123 GLY X O 1
ATOM 888 N N . GLU A 1 124 ? -41.797 -11.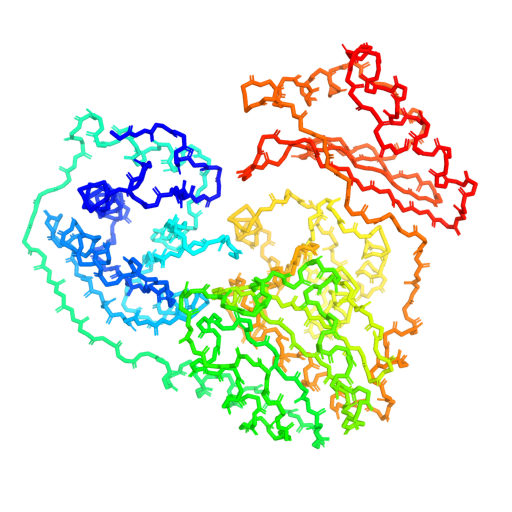958 -2.938 1.00 19.44 124 GLU X N 1
ATOM 889 C CA . GLU A 1 124 ? -41.344 -11.880 -1.535 1.00 19.41 124 GLU X CA 1
ATOM 890 C C . GLU A 1 124 ? -42.349 -11.248 -0.587 1.00 18.47 124 GLU X C 1
ATOM 891 O O . GLU A 1 124 ? -42.864 -10.165 -0.862 1.00 17.79 124 GLU X O 1
ATOM 897 N N . THR A 1 125 ? -42.595 -11.926 0.532 1.00 17.89 125 THR X N 1
ATOM 898 C CA . THR A 1 125 ? -43.449 -11.429 1.597 1.00 17.86 125 THR X CA 1
ATOM 899 C C . THR A 1 125 ? -42.648 -10.399 2.360 1.00 16.95 125 THR X C 1
ATOM 900 O O . THR A 1 125 ? -41.542 -10.695 2.824 1.00 19.03 125 THR X O 1
ATOM 904 N N . LEU A 1 126 ? -43.177 -9.186 2.480 1.00 14.75 126 LEU X N 1
ATOM 905 C CA . LEU A 1 126 ? -42.450 -8.100 3.110 1.00 14.18 126 LEU X CA 1
ATOM 906 C C . LEU A 1 126 ? -42.467 -8.263 4.622 1.00 14.33 126 LEU X C 1
ATOM 907 O O . LEU A 1 126 ? -43.439 -8.750 5.198 1.00 14.92 126 LEU X O 1
ATOM 912 N N . ALA A 1 127 ? -41.364 -7.867 5.250 1.00 13.97 127 ALA X N 1
ATOM 913 C CA . ALA A 1 127 ? -41.259 -7.838 6.711 1.00 14.30 127 ALA X CA 1
ATOM 914 C C . ALA A 1 127 ? -40.242 -6.800 7.161 1.00 14.58 127 ALA X C 1
ATOM 915 O O . ALA A 1 127 ? -39.389 -6.365 6.385 1.00 14.85 127 ALA X O 1
ATOM 917 N N . ASN A 1 128 ? -40.340 -6.430 8.426 1.00 14.89 128 ASN X N 1
ATOM 918 C CA . ASN A 1 128 ? -39.334 -5.635 9.118 1.00 15.27 128 ASN X CA 1
ATOM 919 C C . ASN A 1 128 ? -39.058 -4.326 8.390 1.00 14.98 128 ASN X C 1
ATOM 920 O O . ASN A 1 128 ? -39.982 -3.556 8.187 1.00 15.09 128 ASN X O 1
ATOM 925 N N . GLU A 1 129 ? -37.812 -4.079 7.987 1.00 15.43 129 GLU X N 1
ATOM 926 C CA . GLU A 1 129 ? -37.445 -2.826 7.343 1.00 15.70 129 GLU X CA 1
ATOM 927 C C . GLU A 1 129 ? -38.181 -2.606 6.006 1.00 14.53 129 GLU X C 1
ATOM 928 O O . GLU A 1 129 ? -38.312 -1.473 5.579 1.00 15.53 129 GLU X O 1
ATOM 934 N N . GLN A 1 130 ? -38.661 -3.672 5.359 1.00 13.85 130 GLN X N 1
ATOM 935 C CA . GLN A 1 130 ? -39.426 -3.510 4.116 1.00 13.21 130 GLN X CA 1
ATOM 936 C C . GLN A 1 130 ? -40.825 -2.928 4.366 1.00 13.20 130 GLN X C 1
ATOM 937 O O . GLN A 1 130 ? -41.333 -2.182 3.532 1.00 13.85 130 GLN X O 1
ATOM 943 N N . ILE A 1 131 ? -41.452 -3.273 5.490 1.00 12.44 131 ILE X N 1
ATOM 944 C CA . ILE A 1 131 ? -42.717 -2.660 5.869 1.00 13.04 131 ILE X CA 1
ATOM 945 C C . ILE A 1 131 ? -42.494 -1.188 6.266 1.00 12.87 131 ILE X C 1
ATOM 946 O O . ILE A 1 131 ? -43.245 -0.307 5.859 1.00 12.02 131 ILE X O 1
ATOM 951 N N . GLN A 1 132 ? -41.429 -0.921 7.017 1.00 13.73 132 GLN X N 1
ATOM 952 C CA . GLN A 1 132 ? -41.052 0.452 7.335 1.00 13.93 132 GLN X CA 1
ATOM 953 C C . GLN A 1 132 ? -40.790 1.249 6.066 1.00 13.69 132 GLN X C 1
ATOM 954 O O . GLN A 1 132 ? -41.110 2.447 6.014 1.00 14.78 132 GLN X O 1
ATOM 960 N N . ALA A 1 133 ? -40.237 0.603 5.040 1.00 13.46 133 ALA X N 1
ATOM 961 C CA . ALA A 1 133 ? -39.897 1.301 3.792 1.00 13.87 133 ALA X CA 1
ATOM 962 C C . ALA A 1 133 ? -41.134 1.843 3.120 1.00 14.09 133 ALA X C 1
ATOM 963 O O . ALA A 1 133 ? -41.059 2.876 2.453 1.00 13.93 133 ALA X O 1
ATOM 965 N N . LEU A 1 134 ? -42.263 1.144 3.283 1.00 13.02 134 LEU X N 1
ATOM 966 C CA . LEU A 1 134 ? -43.538 1.632 2.746 1.00 12.18 134 LEU X CA 1
ATOM 967 C C . LEU A 1 134 ? -43.968 2.941 3.412 1.00 12.53 134 LEU X C 1
ATOM 968 O O . LEU A 1 134 ? -44.371 3.896 2.735 1.00 12.18 134 LEU X O 1
ATOM 973 N N . ARG A 1 135 ? -43.903 2.955 4.747 1.00 13.38 135 ARG X N 1
ATOM 974 C CA . ARG A 1 135 ? -44.214 4.130 5.550 1.00 14.51 135 ARG X CA 1
ATOM 975 C C . ARG A 1 135 ? -43.325 5.283 5.107 1.00 14.04 135 ARG X C 1
ATOM 976 O O . ARG A 1 135 ? -43.812 6.395 4.909 1.00 14.54 135 ARG X O 1
ATOM 984 N N . GLU A 1 136 ? -42.043 4.979 4.908 1.00 14.32 136 GLU X N 1
ATOM 985 C CA . GLU A 1 136 ? -41.057 5.990 4.533 1.00 14.34 136 GLU X CA 1
ATOM 986 C C . GLU A 1 136 ? -41.316 6.546 3.145 1.00 13.73 136 GLU X C 1
ATOM 987 O O . GLU A 1 136 ? -41.117 7.734 2.898 1.00 15.15 136 GLU X O 1
ATOM 993 N N . ARG A 1 137 ? -41.764 5.709 2.210 1.00 14.02 137 ARG X N 1
ATOM 994 C CA . ARG A 1 137 ? -42.089 6.190 0.875 1.00 13.67 137 ARG X CA 1
ATOM 995 C C . ARG A 1 137 ? -43.162 7.251 0.917 1.00 13.26 137 ARG X C 1
ATOM 996 O O . ARG A 1 137 ? -43.109 8.239 0.170 1.00 13.29 137 ARG X O 1
ATOM 1004 N N . ILE A 1 138 ? -44.170 7.011 1.745 1.00 13.41 138 ILE X N 1
ATOM 1005 C CA . ILE A 1 138 ? -45.292 7.943 1.860 1.00 14.19 138 ILE X CA 1
ATOM 1006 C C . ILE A 1 138 ? -44.804 9.269 2.440 1.00 15.00 138 ILE X C 1
ATOM 1007 O O . ILE A 1 138 ? -45.091 10.323 1.884 1.00 16.73 138 ILE X O 1
ATOM 1012 N N . GLU A 1 139 ? -44.009 9.185 3.510 1.00 15.21 139 GLU X N 1
ATOM 1013 C CA . GLU A 1 139 ? -43.495 10.387 4.167 1.00 16.50 139 GLU X CA 1
ATOM 1014 C C . GLU A 1 139 ? -42.647 11.214 3.201 1.00 16.19 139 GLU X C 1
ATOM 1015 O O . GLU A 1 139 ? -42.713 12.450 3.224 1.00 17.00 139 GLU X O 1
ATOM 1021 N N . LYS A 1 140 ? -41.858 10.527 2.367 1.00 15.54 140 LYS X N 1
ATOM 1022 C CA . LYS A 1 140 ? -40.915 11.156 1.430 1.00 16.44 140 LYS X CA 1
ATOM 1023 C C . LYS A 1 140 ? -41.559 11.584 0.113 1.00 17.30 140 LYS X C 1
ATOM 1024 O O . LYS A 1 140 ? -40.906 12.242 -0.699 1.00 16.99 140 LYS X O 1
ATOM 1030 N N . ASN A 1 141 ? -42.804 11.171 -0.120 1.00 17.43 141 ASN X N 1
ATOM 1031 C CA . ASN A 1 141 ? -43.468 11.306 -1.426 1.00 18.23 141 ASN X CA 1
ATOM 1032 C C . ASN A 1 141 ? -42.684 10.597 -2.541 1.00 17.81 141 ASN X C 1
ATOM 1033 O O . ASN A 1 141 ? -42.691 11.022 -3.711 1.00 18.66 141 ASN X O 1
ATOM 1038 N N . ASP A 1 142 ? -42.010 9.511 -2.170 1.00 17.13 142 ASP X N 1
ATOM 1039 C CA . ASP A 1 142 ? -41.259 8.687 -3.102 1.00 16.15 142 ASP X CA 1
ATOM 1040 C C . ASP A 1 142 ? -42.233 7.637 -3.662 1.00 15.35 142 ASP X C 1
ATOM 1041 O O . ASP A 1 142 ? -42.183 6.451 -3.313 1.00 14.41 142 ASP X O 1
ATOM 1046 N N . LEU A 1 143 ? -43.117 8.131 -4.510 1.00 15.04 143 LEU X N 1
ATOM 1047 C CA . LEU A 1 143 ? -44.293 7.408 -4.974 1.00 14.03 143 LEU X CA 1
ATOM 1048 C C . LEU A 1 143 ? -44.444 7.553 -6.470 1.00 14.67 143 LEU X C 1
ATOM 1049 O O . LEU A 1 143 ? -44.284 8.646 -7.027 1.00 15.42 143 LEU X O 1
ATOM 1054 N N . ALA A 1 144 ? -44.750 6.430 -7.113 1.00 13.74 144 ALA X N 1
ATOM 1055 C CA . ALA A 1 144 ? -45.013 6.376 -8.535 1.00 14.05 144 ALA X CA 1
ATOM 1056 C C . ALA A 1 144 ? -46.346 7.020 -8.852 1.00 13.70 144 ALA X C 1
ATOM 1057 O O . ALA A 1 144 ? -47.249 7.033 -8.037 1.00 14.12 144 ALA X O 1
ATOM 1059 N N A SER A 1 145 ? -46.430 7.558 -10.058 0.50 14.30 145 SER X N 1
ATOM 1060 N N B SER A 1 145 ? -46.461 7.542 -10.065 0.50 14.28 145 SER X N 1
ATOM 1061 C CA A SER A 1 145 ? -47.651 8.106 -10.615 0.50 14.27 145 SER X CA 1
ATOM 1062 C CA B SER A 1 145 ? -47.698 8.123 -10.568 0.50 14.24 145 SER X CA 1
ATOM 1063 C C A SER A 1 145 ? -47.888 7.461 -11.973 0.50 13.86 145 SER X C 1
ATOM 1064 C C B SER A 1 145 ? -47.944 7.623 -11.988 0.50 13.87 145 SER X C 1
ATOM 1065 O O A SER A 1 145 ? -46.960 7.299 -12.781 0.50 13.83 145 SER X O 1
ATOM 1066 O O B SER A 1 145 ? -47.083 7.763 -12.860 0.50 13.83 145 SER X O 1
ATOM 1071 N N . GLY A 1 146 ? -49.128 7.066 -12.221 1.00 13.17 146 GLY X N 1
ATOM 1072 C CA . GLY A 1 146 ? -49.494 6.513 -13.508 1.00 13.14 146 GLY X CA 1
ATOM 1073 C C . GLY A 1 146 ? -50.988 6.207 -13.590 1.00 13.02 146 GLY X C 1
ATOM 1074 O O . GLY A 1 146 ? -51.755 6.421 -12.651 1.00 13.44 146 GLY X O 1
ATOM 1075 N N . VAL A 1 147 ? -51.389 5.668 -14.728 1.00 12.41 147 VAL X N 1
ATOM 1076 C CA . VAL A 1 147 ? -52.787 5.382 -15.008 1.00 13.07 147 VAL X CA 1
ATOM 1077 C C . VAL A 1 147 ? -52.894 3.878 -15.174 1.00 12.31 147 VAL X C 1
ATOM 1078 O O . VAL A 1 147 ? -52.679 3.325 -16.238 1.00 12.62 147 VAL X O 1
ATOM 1082 N N . GLY A 1 148 ? -53.213 3.205 -14.075 1.00 12.56 148 GLY X N 1
ATOM 1083 C CA . GLY A 1 148 ? -53.300 1.769 -14.062 1.00 12.44 148 GLY X CA 1
ATOM 1084 C C . GLY A 1 148 ? -54.691 1.275 -14.429 1.00 13.36 148 GLY X C 1
ATOM 1085 O O . GLY A 1 148 ? -55.454 1.975 -15.109 1.00 12.61 148 GLY X O 1
ATOM 1086 N N . SER A 1 149 ? -55.019 0.078 -13.977 1.00 12.37 149 SER X N 1
ATOM 1087 C CA . SER A 1 149 ? -56.226 -0.621 -14.433 1.00 13.53 149 SER X CA 1
ATOM 1088 C C . SER A 1 149 ? -56.653 -1.630 -13.402 1.00 14.33 149 SER X C 1
ATOM 1089 O O . SER A 1 149 ? -55.840 -2.068 -12.620 1.00 12.88 149 SER X O 1
ATOM 1092 N N . VAL A 1 150 ? -57.926 -2.009 -13.425 1.00 14.79 150 VAL X N 1
ATOM 1093 C CA . VAL A 1 150 ? -58.446 -3.071 -12.561 1.00 15.58 150 VAL X CA 1
ATOM 1094 C C . VAL A 1 150 ? -59.222 -4.095 -13.365 1.00 16.02 150 VAL X C 1
ATOM 1095 O O . VAL A 1 150 ? -60.111 -3.738 -14.142 1.00 17.79 150 VAL X O 1
ATOM 1099 N N . GLU A 1 151 ? -58.923 -5.369 -13.139 1.00 15.58 151 GLU X N 1
ATOM 1100 C CA . GLU A 1 151 ? -59.671 -6.463 -13.726 1.00 15.88 151 GLU X CA 1
ATOM 1101 C C . GLU A 1 151 ? -60.204 -7.316 -12.600 1.00 16.72 151 GLU X C 1
ATOM 1102 O O . GLU A 1 151 ? -59.482 -7.612 -11.638 1.00 16.87 151 GLU X O 1
ATOM 1104 N N . GLN A 1 152 ? -61.456 -7.728 -12.714 1.00 17.26 152 GLN X N 1
ATOM 1105 C CA . GLN A 1 152 ? -62.040 -8.651 -11.752 1.00 18.04 152 GLN X CA 1
ATOM 1106 C C . GLN A 1 152 ? -61.596 -10.034 -12.118 1.00 16.76 152 GLN X C 1
ATOM 1107 O O . GLN A 1 152 ? -61.565 -10.389 -13.302 1.00 17.67 152 GLN X O 1
ATOM 1113 N N . VAL A 1 153 ? -61.237 -10.819 -11.105 1.00 14.25 153 VAL X N 1
ATOM 1114 C CA . VAL A 1 153 ? -60.811 -12.180 -11.316 1.00 14.21 153 VAL X CA 1
ATOM 1115 C C . VAL A 1 153 ? -61.540 -13.044 -10.290 1.00 13.96 153 VAL X C 1
ATOM 1116 O O . VAL A 1 153 ? -61.495 -12.774 -9.103 1.00 14.86 153 VAL X O 1
ATOM 1120 N N . ASP A 1 154 ? -62.233 -14.054 -10.778 1.00 13.12 154 ASP X N 1
ATOM 1121 C CA . ASP A 1 154 ? -62.930 -15.020 -9.946 1.00 13.29 154 ASP X CA 1
ATOM 1122 C C . ASP A 1 154 ? -62.035 -16.231 -9.774 1.00 13.51 154 ASP X C 1
ATOM 1123 O O . ASP A 1 154 ? -62.023 -17.133 -10.621 1.00 14.89 154 ASP X O 1
ATOM 1128 N N . ILE A 1 155 ? -61.245 -16.232 -8.706 1.00 13.31 155 ILE X N 1
ATOM 1129 C CA . ILE A 1 155 ? -60.165 -17.204 -8.522 1.00 13.17 155 ILE X CA 1
ATOM 1130 C C . ILE A 1 155 ? -60.516 -18.398 -7.637 1.00 11.82 155 ILE X C 1
ATOM 1131 O O . ILE A 1 155 ? -59.838 -19.438 -7.696 1.00 11.69 155 ILE X O 1
ATOM 1136 N N A LEU A 1 156 ? -61.551 -18.263 -6.808 0.50 11.71 156 LEU X N 1
ATOM 1137 N N B LEU A 1 156 ? -61.559 -18.264 -6.819 0.50 11.20 156 LEU X N 1
ATOM 1138 C CA A LEU A 1 156 ? -61.915 -19.340 -5.894 0.50 11.75 156 LEU X CA 1
ATOM 1139 C CA B LEU A 1 156 ? -61.911 -19.331 -5.895 0.50 10.78 156 LEU X CA 1
ATOM 1140 C C A LEU A 1 156 ? -62.162 -20.686 -6.574 0.50 11.36 156 LEU X C 1
ATOM 1141 C C B LEU A 1 156 ? -62.176 -20.683 -6.564 0.50 10.85 156 LEU X C 1
ATOM 1142 O O A LEU A 1 156 ? -61.668 -21.702 -6.082 0.50 11.15 156 LEU X O 1
ATOM 1143 O O B LEU A 1 156 ? -61.701 -21.704 -6.058 0.50 10.67 156 LEU X O 1
ATOM 1152 N N . PRO A 1 157 ? -62.928 -20.741 -7.665 1.00 11.05 157 PRO X N 1
ATOM 1153 C CA . PRO A 1 157 ? -63.108 -22.041 -8.341 1.00 12.15 157 PRO X CA 1
ATOM 1154 C C . PRO A 1 157 ? -61.805 -22.726 -8.784 1.00 11.98 157 PRO X C 1
ATOM 1155 O O . PRO A 1 157 ? -61.748 -23.943 -8.750 1.00 12.61 157 PRO X O 1
ATOM 1159 N N . ARG A 1 158 ? -60.811 -21.949 -9.192 1.00 12.25 158 ARG X N 1
ATOM 1160 C CA . ARG A 1 158 ? -59.524 -22.498 -9.620 1.00 12.04 158 ARG X CA 1
ATOM 1161 C C . ARG A 1 158 ? -58.770 -23.103 -8.452 1.00 11.44 158 ARG X C 1
ATOM 1162 O O . ARG A 1 158 ? -58.208 -24.175 -8.554 1.00 12.33 158 ARG X O 1
ATOM 1164 N N . TYR A 1 159 ? -58.766 -22.396 -7.337 1.00 11.29 159 TYR X N 1
ATOM 1165 C CA . TYR A 1 159 ? -58.149 -22.845 -6.117 1.00 11.24 159 TYR X CA 1
ATOM 1166 C C . TYR A 1 159 ? -58.809 -24.134 -5.631 1.00 11.33 159 TYR X C 1
ATOM 1167 O O . TYR A 1 159 ? -58.138 -25.084 -5.283 1.00 11.49 159 TYR X O 1
ATOM 1176 N N . PHE A 1 160 ? -60.133 -24.135 -5.615 1.00 11.79 160 PHE X N 1
ATOM 1177 C CA . PHE A 1 160 ? -60.935 -25.293 -5.206 1.00 12.46 160 PHE X CA 1
ATOM 1178 C C . PHE A 1 160 ? -60.547 -26.531 -6.024 1.00 12.40 160 PHE X C 1
ATOM 1179 O O . PHE A 1 160 ? -60.267 -27.578 -5.468 1.00 12.77 160 PHE X O 1
ATOM 1187 N N . LYS A 1 161 ? -60.505 -26.378 -7.333 1.00 12.96 161 LYS X N 1
ATOM 1188 C CA . LYS A 1 161 ? -60.218 -27.498 -8.231 1.00 14.42 161 LYS X CA 1
ATOM 1189 C C . LYS A 1 161 ? -58.758 -27.950 -8.104 1.00 14.84 161 LYS X C 1
ATOM 1190 O O . LYS A 1 161 ? -58.457 -29.138 -8.140 1.00 15.45 161 LYS X O 1
ATOM 1196 N N . GLN A 1 162 ? -57.862 -26.990 -7.933 1.00 14.36 162 GLN X N 1
ATOM 1197 C CA . GLN A 1 162 ? -56.448 -27.283 -7.767 1.00 15.23 162 GLN X CA 1
ATOM 1198 C C . GLN A 1 162 ? -56.256 -28.226 -6.578 1.00 14.49 162 GLN X C 1
ATOM 1199 O O . GLN A 1 162 ? -55.546 -29.235 -6.684 1.00 16.09 162 GLN X O 1
ATOM 1205 N N . ILE A 1 163 ? -56.901 -27.919 -5.458 1.00 13.71 163 ILE X N 1
ATOM 1206 C CA . ILE A 1 163 ? -56.779 -28.758 -4.256 1.00 12.79 163 ILE X CA 1
ATOM 1207 C C . ILE A 1 163 ? -57.507 -30.083 -4.415 1.00 13.85 163 ILE X C 1
ATOM 1208 O O . ILE A 1 163 ? -56.956 -31.150 -4.143 1.00 14.22 163 ILE X O 1
ATOM 1213 N N . ARG A 1 164 ? -58.745 -30.022 -4.877 1.00 15.14 164 ARG X N 1
ATOM 1214 C CA . ARG A 1 164 ? -59.568 -31.220 -4.963 1.00 16.77 164 ARG X CA 1
ATOM 1215 C C . ARG A 1 164 ? -58.889 -32.287 -5.815 1.00 17.16 164 ARG X C 1
ATOM 1216 O O . ARG A 1 164 ? -58.893 -33.475 -5.452 1.00 17.97 164 ARG X O 1
ATOM 1224 N N . ASP A 1 165 ? -58.284 -31.861 -6.911 1.00 17.94 165 ASP X N 1
ATOM 1225 C CA . ASP A 1 165 ? -57.704 -32.802 -7.859 1.00 19.40 165 ASP X CA 1
ATOM 1226 C C . ASP A 1 165 ? -56.341 -33.333 -7.476 1.00 19.51 165 ASP X C 1
ATOM 1227 O O . ASP A 1 165 ? -55.849 -34.232 -8.131 1.00 20.04 165 ASP X O 1
ATOM 1232 N N . ASP A 1 166 ? -55.718 -32.794 -6.438 1.00 18.60 166 ASP X N 1
ATOM 1233 C CA . ASP A 1 166 ? -54.473 -33.373 -5.956 1.00 19.06 166 ASP X CA 1
ATOM 1234 C C . ASP A 1 166 ? -54.594 -34.074 -4.612 1.00 19.02 166 ASP X C 1
ATOM 1235 O O . ASP A 1 166 ? -53.631 -34.666 -4.142 1.00 20.68 166 ASP X O 1
ATOM 1240 N N . ILE A 1 167 ? -55.762 -34.028 -3.991 1.00 19.40 167 ILE X N 1
ATOM 1241 C CA . ILE A 1 167 ? -55.952 -34.702 -2.713 1.00 19.69 167 ILE X CA 1
ATOM 1242 C C . ILE A 1 167 ? -56.716 -35.992 -2.955 1.00 20.96 167 ILE X C 1
ATOM 1243 O O . ILE A 1 167 ? -57.730 -35.996 -3.631 1.00 21.24 167 ILE X O 1
ATOM 1248 N N . ALA A 1 168 ? -56.233 -37.089 -2.387 1.00 22.52 168 ALA X N 1
ATOM 1249 C CA . ALA A 1 168 ? -56.851 -38.386 -2.629 1.00 23.19 168 ALA X CA 1
ATOM 1250 C C . ALA A 1 168 ? -57.104 -39.094 -1.305 1.00 23.50 168 ALA X C 1
ATOM 1251 O O . ALA A 1 168 ? -56.250 -39.836 -0.792 1.00 24.16 168 ALA X O 1
ATOM 1253 N N . MET A 1 169 ? -58.274 -38.827 -0.740 1.00 23.35 169 MET X N 1
ATOM 1254 C CA . MET A 1 169 ? -58.727 -39.532 0.442 1.00 23.83 169 MET X CA 1
ATOM 1255 C C . MET A 1 169 ? -59.061 -40.971 0.074 1.00 23.96 169 MET X C 1
ATOM 1256 O O . MET A 1 169 ? -59.598 -41.245 -1.002 1.00 24.50 169 MET X O 1
ATOM 1261 N N . ALA A 1 170 ? -58.717 -41.881 0.975 1.00 24.17 170 ALA X N 1
ATOM 1262 C CA . ALA A 1 170 ? -58.850 -43.312 0.751 1.00 24.36 170 ALA X CA 1
ATOM 1263 C C . ALA A 1 170 ? -60.143 -43.861 1.333 1.00 24.97 170 ALA X C 1
ATOM 1264 O O . ALA A 1 170 ? -60.522 -45.003 1.038 1.00 25.78 170 ALA X O 1
ATOM 1266 N N . LYS A 1 171 ? -60.808 -43.066 2.167 1.00 24.51 171 LYS X N 1
ATOM 1267 C CA . LYS A 1 171 ? -62.086 -43.446 2.756 1.00 25.04 171 LYS X CA 1
ATOM 1268 C C . LYS A 1 171 ? -62.842 -42.205 3.231 1.00 24.62 171 LYS X C 1
ATOM 1269 O O . LYS A 1 171 ? -62.241 -41.152 3.440 1.00 24.52 171 LYS X O 1
ATOM 1275 N N . PRO A 1 172 ? -64.147 -42.323 3.423 1.00 24.16 172 PRO X N 1
ATOM 1276 C CA . PRO A 1 172 ? -64.932 -41.184 3.911 1.00 23.32 172 PRO X CA 1
ATOM 1277 C C . PRO A 1 172 ? -64.721 -40.886 5.403 1.00 21.59 172 PRO X C 1
ATOM 1278 O O . PRO A 1 172 ? -64.500 -41.776 6.226 1.00 21.33 172 PRO X O 1
ATOM 1282 N N . MET A 1 173 ? -64.763 -39.603 5.730 1.00 19.61 173 MET X N 1
ATOM 1283 C CA . MET A 1 173 ? -64.672 -39.147 7.113 1.00 17.99 173 MET X CA 1
ATOM 1284 C C . MET A 1 173 ? -65.805 -38.156 7.400 1.00 17.10 173 MET X C 1
ATOM 1285 O O . MET A 1 173 ? -66.283 -37.485 6.500 1.00 16.81 173 MET X O 1
ATOM 1290 N N . LYS A 1 174 ? -66.227 -38.073 8.656 1.00 15.68 174 LYS X N 1
ATOM 1291 C CA . LYS A 1 174 ? -67.216 -37.090 9.079 1.00 15.62 174 LYS X CA 1
ATOM 1292 C C . LYS A 1 174 ? -66.462 -36.063 9.908 1.00 14.25 174 LYS X C 1
ATOM 1293 O O . LYS A 1 174 ? -65.790 -36.422 10.874 1.00 14.79 174 LYS X O 1
ATOM 1299 N N . VAL A 1 175 ? -66.572 -34.794 9.527 1.00 13.68 175 VAL X N 1
ATOM 1300 C CA . VAL A 1 175 ? -65.736 -33.722 10.077 1.00 13.93 175 VAL X CA 1
ATOM 1301 C C . VAL A 1 175 ? -66.584 -32.531 10.501 1.00 13.42 175 VAL X C 1
ATOM 1302 O O . VAL A 1 175 ? -67.410 -32.064 9.731 1.00 14.65 175 VAL X O 1
ATOM 1306 N N . VAL A 1 176 ? -66.394 -32.047 11.720 1.00 12.83 176 VAL X N 1
ATOM 1307 C CA . VAL A 1 176 ? -66.998 -30.788 12.141 1.00 12.58 176 VAL X CA 1
ATOM 1308 C C . VAL A 1 176 ? -66.050 -29.668 11.730 1.00 12.05 176 VAL X C 1
ATOM 1309 O O . VAL A 1 176 ? -64.846 -29.775 11.943 1.00 11.28 176 VAL X O 1
ATOM 1313 N N . VAL A 1 177 ? -66.575 -28.628 11.099 1.00 12.29 177 VAL X N 1
ATOM 1314 C CA . VAL A 1 177 ? -65.756 -27.506 10.628 1.00 12.48 177 VAL X CA 1
ATOM 1315 C C . VAL A 1 177 ? -66.260 -26.219 11.246 1.00 13.04 177 VAL X C 1
ATOM 1316 O O . VAL A 1 177 ? -67.400 -25.816 10.986 1.00 12.88 177 VAL X O 1
ATOM 1320 N N . ASP A 1 178 ? -65.411 -25.572 12.048 1.00 13.56 178 ASP X N 1
ATOM 1321 C CA . ASP A 1 178 ? -65.758 -24.328 12.728 1.00 13.33 178 ASP X CA 1
ATOM 1322 C C . ASP A 1 178 ? -65.013 -23.163 12.038 1.00 13.84 178 ASP X C 1
ATOM 1323 O O . ASP A 1 178 ? -63.797 -23.065 12.140 1.00 13.51 178 ASP X O 1
ATOM 1328 N N . CYS A 1 179 ? -65.735 -22.307 11.315 1.00 13.95 179 CYS X N 1
ATOM 1329 C CA . CYS A 1 179 ? -65.105 -21.174 10.635 1.00 15.29 179 CYS X CA 1
ATOM 1330 C C . CYS A 1 179 ? -65.082 -19.891 11.468 1.00 14.01 179 CYS X C 1
ATOM 1331 O O . CYS A 1 179 ? -64.519 -18.890 11.044 1.00 14.24 179 CYS X O 1
ATOM 1334 N N . GLY A 1 180 ? -65.708 -19.899 12.637 1.00 14.07 180 GLY X N 1
ATOM 1335 C CA . GLY A 1 180 ? -65.688 -18.736 13.516 1.00 14.39 180 GLY X CA 1
ATOM 1336 C C . GLY A 1 180 ? -66.285 -17.460 12.923 1.00 14.60 180 GLY X C 1
ATOM 1337 O O . GLY A 1 180 ? -65.917 -16.371 13.314 1.00 15.12 180 GLY X O 1
ATOM 1338 N N . ASN A 1 181 ? -67.218 -17.624 11.991 1.00 13.63 181 ASN X N 1
ATOM 1339 C CA . ASN A 1 181 ? -67.835 -16.544 11.227 1.00 14.25 181 ASN X CA 1
ATOM 1340 C C . ASN A 1 181 ? -66.852 -15.730 10.383 1.00 13.54 181 ASN X C 1
ATOM 1341 O O . ASN A 1 181 ? -67.186 -14.645 9.916 1.00 13.90 181 ASN X O 1
ATOM 1346 N N . GLY A 1 182 ? -65.660 -16.269 10.163 1.00 14.33 182 GLY X N 1
ATOM 1347 C CA . GLY A 1 182 ? -64.688 -15.644 9.290 1.00 14.64 182 GLY X CA 1
ATOM 1348 C C . GLY A 1 182 ? -64.857 -16.061 7.846 1.00 15.45 182 GLY X C 1
ATOM 1349 O O . GLY A 1 182 ? -65.797 -16.776 7.474 1.00 16.69 182 GLY X O 1
ATOM 1350 N N . VAL A 1 183 ? -63.922 -15.640 7.009 1.00 15.03 183 VAL X N 1
ATOM 1351 C CA . VAL A 1 183 ? -64.046 -15.823 5.577 1.00 15.71 183 VAL X CA 1
ATOM 1352 C C . VAL A 1 183 ? -63.807 -17.279 5.119 1.00 15.68 183 VAL X C 1
ATOM 1353 O O . VAL A 1 183 ? -64.055 -17.618 3.965 1.00 15.80 183 VAL X O 1
ATOM 1357 N N . ALA A 1 184 ? -63.320 -18.166 5.990 1.00 15.54 184 ALA X N 1
ATOM 1358 C CA . ALA A 1 184 ? -63.092 -19.548 5.556 1.00 16.37 184 ALA X CA 1
ATOM 1359 C C . ALA A 1 184 ? -64.408 -20.232 5.152 1.00 16.82 184 ALA X C 1
ATOM 1360 O O . ALA A 1 184 ? -64.406 -21.179 4.389 1.00 16.17 184 ALA X O 1
ATOM 1362 N N . GLY A 1 185 ? -65.536 -19.706 5.598 1.00 17.54 185 GLY X N 1
ATOM 1363 C CA . GLY A 1 185 ? -66.814 -20.257 5.214 1.00 18.39 185 GLY X CA 1
ATOM 1364 C C . GLY A 1 185 ? -67.210 -20.144 3.759 1.00 18.68 185 GLY X C 1
ATOM 1365 O O . GLY A 1 185 ? -68.222 -20.723 3.371 1.00 19.73 185 GLY X O 1
ATOM 1366 N N . VAL A 1 186 ? -66.458 -19.395 2.960 1.00 18.20 186 VAL X N 1
ATOM 1367 C CA . VAL A 1 186 ? -66.723 -19.304 1.514 1.00 18.38 186 VAL X CA 1
ATOM 1368 C C . VAL A 1 186 ? -66.250 -20.538 0.742 1.00 19.05 186 VAL X C 1
ATOM 1369 O O . VAL A 1 186 ? -66.605 -20.714 -0.437 1.00 20.20 186 VAL X O 1
ATOM 1373 N N . ILE A 1 187 ? -65.440 -21.368 1.382 1.00 18.32 187 ILE X N 1
ATOM 1374 C CA . ILE A 1 187 ? -64.848 -22.525 0.719 1.00 19.02 187 ILE X CA 1
ATOM 1375 C C . ILE A 1 187 ? -64.559 -23.736 1.591 1.00 18.02 187 ILE X C 1
ATOM 1376 O O . ILE A 1 187 ? -64.678 -24.848 1.131 1.00 17.54 187 ILE X O 1
ATOM 1381 N N . ALA A 1 188 ? -64.119 -23.573 2.836 1.00 17.53 188 ALA X N 1
ATOM 1382 C CA . ALA A 1 188 ? -63.681 -24.745 3.586 1.00 17.75 188 ALA X CA 1
ATOM 1383 C C . ALA A 1 188 ? -64.730 -25.883 3.694 1.00 17.48 188 ALA X C 1
ATOM 1384 O O . ALA A 1 188 ? -64.411 -27.039 3.397 1.00 17.51 188 ALA X O 1
ATOM 1386 N N . PRO A 1 189 ? -65.961 -25.613 4.138 1.00 17.13 189 PRO X N 1
ATOM 1387 C CA . PRO A 1 189 ? -66.952 -26.688 4.212 1.00 16.82 189 PRO X CA 1
ATOM 1388 C C . PRO A 1 189 ? -67.239 -27.332 2.842 1.00 16.22 189 PRO X C 1
ATOM 1389 O O . PRO A 1 189 ? -67.309 -28.544 2.735 1.00 15.52 189 PRO X O 1
ATOM 1393 N N . GLN A 1 190 ? -67.323 -26.510 1.811 1.00 15.77 190 GLN X N 1
ATOM 1394 C CA . GLN A 1 190 ? -67.615 -26.979 0.459 1.00 15.74 190 GLN X CA 1
ATOM 1395 C C . GLN A 1 190 ? -66.469 -27.854 -0.059 1.00 15.25 190 GLN X C 1
ATOM 1396 O O . GLN A 1 190 ? -66.684 -28.940 -0.605 1.00 15.38 190 GLN X O 1
ATOM 1402 N N . LEU A 1 191 ? -65.237 -27.397 0.143 1.00 15.02 191 LEU X N 1
ATOM 1403 C CA . LEU A 1 191 ? -64.083 -28.127 -0.355 1.00 14.51 191 LEU X CA 1
ATOM 1404 C C . LEU A 1 191 ? -63.895 -29.442 0.413 1.00 14.75 191 LEU X C 1
ATOM 1405 O O . LEU A 1 191 ? -63.652 -30.486 -0.175 1.00 14.09 191 LEU X O 1
ATOM 1410 N N . ILE A 1 192 ? -63.995 -29.403 1.737 1.00 14.47 192 ILE X N 1
ATOM 1411 C CA . ILE A 1 192 ? -63.837 -30.614 2.509 1.00 14.70 192 ILE X CA 1
ATOM 1412 C C . ILE A 1 192 ? -64.883 -31.667 2.136 1.00 14.93 192 ILE X C 1
ATOM 1413 O O . ILE A 1 192 ? -64.564 -32.842 2.041 1.00 14.91 192 ILE X O 1
ATOM 1418 N N . GLU A 1 193 ? -66.135 -31.257 1.929 1.00 15.07 193 GLU X N 1
ATOM 1419 C CA . GLU A 1 193 ? -67.143 -32.168 1.423 1.00 15.47 193 GLU X CA 1
ATOM 1420 C C . GLU A 1 193 ? -66.727 -32.742 0.071 1.00 15.79 193 GLU X C 1
ATOM 1421 O O . GLU A 1 193 ? -66.840 -33.943 -0.157 1.00 16.58 193 GLU X O 1
ATOM 1427 N N . ALA A 1 194 ? -66.231 -31.892 -0.822 1.00 15.50 194 ALA X N 1
ATOM 1428 C CA . ALA A 1 194 ? -65.844 -32.372 -2.157 1.00 16.23 194 ALA X CA 1
ATOM 1429 C C . ALA A 1 194 ? -64.684 -33.370 -2.156 1.00 17.17 194 ALA X C 1
ATOM 1430 O O . ALA A 1 194 ? -64.556 -34.155 -3.100 1.00 18.36 194 ALA X O 1
ATOM 1432 N N . LEU A 1 195 ? -63.861 -33.357 -1.113 1.00 17.81 195 LEU X N 1
ATOM 1433 C CA . LEU A 1 195 ? -62.776 -34.325 -0.939 1.00 18.87 195 LEU X CA 1
ATOM 1434 C C . LEU A 1 195 ? -63.311 -35.718 -0.689 1.00 19.85 195 LEU X C 1
ATOM 1435 O O . LEU A 1 195 ? -62.603 -36.707 -0.907 1.00 20.79 195 LEU X O 1
ATOM 1440 N N . GLY A 1 196 ? -64.545 -35.786 -0.187 1.00 20.49 196 GLY X N 1
ATOM 1441 C CA . GLY A 1 196 ? -65.223 -37.033 0.145 1.00 21.39 196 GLY X CA 1
ATOM 1442 C C . GLY A 1 196 ? -65.572 -37.168 1.619 1.00 21.58 196 GLY X C 1
ATOM 1443 O O . GLY A 1 196 ? -65.522 -38.270 2.177 1.00 24.06 196 GLY X O 1
ATOM 1444 N N . CYS A 1 197 ? -65.925 -36.055 2.253 1.00 20.44 197 CYS X N 1
ATOM 1445 C CA . CYS A 1 197 ? -66.322 -36.029 3.661 1.00 19.94 197 CYS X CA 1
ATOM 1446 C C . CYS A 1 197 ? -67.782 -35.630 3.816 1.00 18.70 197 CYS X C 1
ATOM 1447 O O . CYS A 1 197 ? -68.345 -35.000 2.928 1.00 18.93 197 CYS X O 1
ATOM 1450 N N . SER A 1 198 ? -68.371 -35.998 4.951 1.00 17.53 198 SER X N 1
ATOM 1451 C CA . SER A 1 198 ? -69.557 -35.321 5.457 1.00 17.71 198 SER X CA 1
ATOM 1452 C C . SER A 1 198 ? -69.095 -34.218 6.375 1.00 16.66 198 SER X C 1
ATOM 1453 O O . SER A 1 198 ? -68.255 -34.451 7.214 1.00 17.31 198 SER X O 1
ATOM 1456 N N . VAL A 1 199 ? -69.666 -33.028 6.231 1.00 15.53 199 VAL X N 1
ATOM 1457 C CA . VAL A 1 199 ? -69.286 -31.880 7.025 1.00 15.04 199 VAL X CA 1
ATOM 1458 C C . VAL A 1 199 ? -70.433 -31.326 7.844 1.00 14.58 199 VAL X C 1
ATOM 1459 O O . VAL A 1 199 ? -71.500 -31.034 7.317 1.00 14.48 199 VAL X O 1
ATOM 1463 N N . ILE A 1 200 ? -70.168 -31.182 9.141 1.00 13.28 200 ILE X N 1
ATOM 1464 C CA . ILE A 1 200 ? -71.054 -30.508 10.078 1.00 13.06 200 ILE X CA 1
ATOM 1465 C C . ILE A 1 200 ? -70.526 -29.094 10.277 1.00 13.81 200 ILE X C 1
ATOM 1466 O O . ILE A 1 200 ? -69.462 -28.910 10.862 1.00 13.12 200 ILE X O 1
ATOM 1471 N N . PRO A 1 201 ? -71.223 -28.087 9.757 1.00 13.64 201 PRO X N 1
ATOM 1472 C CA . PRO A 1 201 ? -70.730 -26.706 9.862 1.00 14.13 201 PRO X CA 1
ATOM 1473 C C . PRO A 1 201 ? -71.045 -26.081 11.227 1.00 15.10 201 PRO X C 1
ATOM 1474 O O . PRO A 1 201 ? -72.114 -26.293 11.809 1.00 15.38 201 PRO X O 1
ATOM 1478 N N . LEU A 1 202 ? -70.087 -25.327 11.743 1.00 14.99 202 LEU X N 1
ATOM 1479 C CA . LEU A 1 202 ? -70.255 -24.514 12.938 1.00 15.97 202 LEU X CA 1
ATOM 1480 C C . LEU A 1 202 ? -69.795 -23.102 12.592 1.00 15.86 202 LEU X C 1
ATOM 1481 O O . LEU A 1 202 ? -68.636 -22.896 12.245 1.00 15.22 202 LEU X O 1
ATOM 1486 N N . TYR A 1 203 ? -70.694 -22.125 12.671 1.00 15.56 203 TYR X N 1
ATOM 1487 C CA . TYR A 1 203 ? -70.322 -20.721 12.481 1.00 16.01 203 TYR X CA 1
ATOM 1488 C C . TYR A 1 203 ? -69.679 -20.487 11.128 1.00 16.72 203 TYR X C 1
ATOM 1489 O O . TYR A 1 203 ? -68.674 -19.786 10.998 1.00 15.65 203 TYR X O 1
ATOM 1498 N N . CYS A 1 204 ? -70.270 -21.082 10.106 1.00 16.97 204 CYS X N 1
ATOM 1499 C CA . CYS A 1 204 ? -69.714 -21.010 8.769 1.00 18.45 204 CYS X CA 1
ATOM 1500 C C . CYS A 1 204 ? -70.338 -19.885 7.926 1.00 18.71 204 CYS X C 1
ATOM 1501 O O . CYS A 1 204 ? -69.893 -19.641 6.809 1.00 20.07 204 CYS X O 1
ATOM 1504 N N . GLU A 1 205 ? -71.303 -19.155 8.482 1.00 18.47 205 GLU X N 1
ATOM 1505 C CA . GLU A 1 205 ? -71.803 -17.944 7.823 1.00 19.09 205 GLU X CA 1
ATOM 1506 C C . GLU A 1 205 ? -70.787 -16.821 8.052 1.00 18.11 205 GLU X C 1
ATOM 1507 O O . GLU A 1 205 ? -70.318 -16.608 9.171 1.00 17.56 205 GLU X O 1
ATOM 1513 N N . VAL A 1 206 ? -70.395 -16.151 6.988 1.00 17.63 206 VAL X N 1
ATOM 1514 C CA . VAL A 1 206 ? -69.460 -15.034 7.100 1.00 17.90 206 VAL X CA 1
ATOM 1515 C C . VAL A 1 206 ? -70.155 -13.857 7.772 1.00 18.45 206 VAL X C 1
ATOM 1516 O O . VAL A 1 206 ? -71.154 -13.356 7.260 1.00 19.42 206 VAL X O 1
ATOM 1520 N N . ASP A 1 207 ? -69.653 -13.422 8.921 1.00 18.61 207 ASP X N 1
ATOM 1521 C CA . ASP A 1 207 ? -70.274 -12.335 9.676 1.00 19.24 207 ASP X CA 1
ATOM 1522 C C . ASP A 1 207 ? -69.177 -11.547 10.376 1.00 19.51 207 ASP X C 1
ATOM 1523 O O . ASP A 1 207 ? -68.624 -12.015 11.363 1.00 18.54 207 ASP X O 1
ATOM 1528 N N . GLY A 1 208 ? -68.878 -10.354 9.856 1.00 19.67 208 GLY X N 1
ATOM 1529 C CA . GLY A 1 208 ? -67.819 -9.504 10.399 1.00 20.40 208 GLY X CA 1
ATOM 1530 C C . GLY A 1 208 ? -68.020 -9.003 11.822 1.00 20.83 208 GLY X C 1
ATOM 1531 O O . GLY A 1 208 ? -67.077 -8.482 12.441 1.00 20.65 208 GLY X O 1
ATOM 1532 N N . ASN A 1 209 ? -69.229 -9.177 12.360 1.00 20.89 209 ASN X N 1
ATOM 1533 C CA . ASN A 1 209 ? -69.487 -8.873 13.772 1.00 21.97 209 ASN X CA 1
ATOM 1534 C C . ASN A 1 209 ? -68.940 -9.936 14.735 1.00 22.37 209 ASN X C 1
ATOM 1535 O O . ASN A 1 209 ? -68.846 -9.694 15.937 1.00 23.55 209 ASN X O 1
ATOM 1540 N N . PHE A 1 210 ? -68.575 -11.106 14.204 1.00 22.54 210 PHE X N 1
ATOM 1541 C CA . PHE A 1 210 ? -68.063 -12.221 15.006 1.00 22.96 210 PHE X CA 1
ATOM 1542 C C . PHE A 1 210 ? -68.879 -12.408 16.288 1.00 23.11 210 PHE X C 1
ATOM 1543 O O . PHE A 1 210 ? -68.341 -12.334 17.395 1.00 23.57 210 PHE X O 1
ATOM 1551 N N . PRO A 1 211 ? -70.173 -12.691 16.120 1.00 23.49 211 PRO X N 1
ATOM 1552 C CA . PRO A 1 211 ? -71.132 -12.744 17.240 1.00 24.09 211 PRO X CA 1
ATOM 1553 C C . PRO A 1 211 ? -71.042 -13.991 18.118 1.00 24.48 211 PRO X C 1
ATOM 1554 O O . PRO A 1 211 ? -71.665 -14.030 19.179 1.00 24.75 211 PRO X O 1
ATOM 1558 N N A ASN A 1 212 ? -70.246 -14.988 17.726 0.50 24.37 212 ASN X N 1
ATOM 1559 N N B ASN A 1 212 ? -70.369 -15.021 17.624 0.50 24.19 212 ASN X N 1
ATOM 1560 C CA A ASN A 1 212 ? -70.150 -16.234 18.501 0.50 24.45 212 ASN X CA 1
ATOM 1561 C CA B ASN A 1 212 ? -70.073 -16.187 18.431 0.50 24.12 212 ASN X CA 1
ATOM 1562 C C A ASN A 1 212 ? -68.891 -16.342 19.386 0.50 24.55 212 ASN X C 1
ATOM 1563 C C B ASN A 1 212 ? -68.643 -16.012 18.928 0.50 24.07 212 ASN X C 1
ATOM 1564 O O A ASN A 1 212 ? -68.916 -15.827 20.511 0.50 25.61 212 ASN X O 1
ATOM 1565 O O B ASN A 1 212 ? -68.226 -14.884 19.239 0.50 24.19 212 ASN X O 1
ATOM 1574 N N . HIS A 1 213 ? -67.853 -17.069 18.965 1.00 24.32 213 HIS X N 1
ATOM 1575 C CA . HIS A 1 213 ? -66.518 -16.931 19.550 1.00 23.70 213 HIS X CA 1
ATOM 1576 C C . HIS A 1 213 ? -65.634 -16.228 18.510 1.00 23.98 213 HIS X C 1
ATOM 1577 O O . HIS A 1 213 ? -65.929 -16.270 17.310 1.00 24.50 213 HIS X O 1
ATOM 1584 N N . HIS A 1 214 ? -64.575 -15.562 18.945 1.00 23.63 214 HIS X N 1
ATOM 1585 C CA . HIS A 1 214 ? -63.666 -14.954 17.974 1.00 23.48 214 HIS X CA 1
ATOM 1586 C C . HIS A 1 214 ? -62.985 -16.085 17.208 1.00 22.51 214 HIS X C 1
ATOM 1587 O O . HIS A 1 214 ? -62.736 -17.153 17.772 1.00 21.77 214 HIS X O 1
ATOM 1589 N N . PRO A 1 215 ? -62.672 -15.851 15.940 1.00 21.70 215 PRO X N 1
ATOM 1590 C CA . PRO A 1 215 ? -62.088 -16.893 15.109 1.00 20.96 215 PRO X CA 1
ATOM 1591 C C . PRO A 1 215 ? -60.570 -16.961 15.360 1.00 19.28 215 PRO X C 1
ATOM 1592 O O . PRO A 1 215 ? -59.763 -16.509 14.543 1.00 16.98 215 PRO X O 1
ATOM 1596 N N . ASP A 1 216 ? -60.220 -17.522 16.517 1.00 18.73 216 ASP X N 1
ATOM 1597 C CA . ASP A 1 216 ? -58.842 -17.668 16.977 1.00 18.89 216 ASP X CA 1
ATOM 1598 C C . ASP A 1 216 ? -58.699 -19.081 17.558 1.00 18.00 216 ASP X C 1
ATOM 1599 O O . ASP A 1 216 ? -58.876 -19.272 18.751 1.00 18.29 216 ASP X O 1
ATOM 1604 N N . PRO A 1 217 ? -58.404 -20.068 16.718 1.00 19.06 217 PRO X N 1
ATOM 1605 C CA . PRO A 1 217 ? -58.322 -21.472 17.148 1.00 19.67 217 PRO X CA 1
ATOM 1606 C C . PRO A 1 217 ? -57.122 -21.807 18.037 1.00 21.02 217 PRO X C 1
ATOM 1607 O O . PRO A 1 217 ? -57.010 -22.953 18.479 1.00 21.73 217 PRO X O 1
ATOM 1611 N N . GLY A 1 218 ? -56.242 -20.845 18.279 1.00 21.63 218 GLY X N 1
ATOM 1612 C CA . GLY A 1 218 ? -55.108 -21.041 19.171 1.00 22.86 218 GLY X CA 1
ATOM 1613 C C . GLY A 1 218 ? -55.449 -21.031 20.645 1.00 24.18 218 GLY X C 1
ATOM 1614 O O . GLY A 1 218 ? -54.615 -21.428 21.474 1.00 24.81 218 GLY X O 1
ATOM 1615 N N . LYS A 1 219 ? -56.652 -20.567 20.982 1.00 24.91 219 LYS X N 1
ATOM 1616 C CA . LYS A 1 219 ? -57.132 -20.528 22.361 1.00 25.48 219 LYS X CA 1
ATOM 1617 C C . LYS A 1 219 ? -58.122 -21.683 22.585 1.00 25.80 219 LYS X C 1
ATOM 1618 O O . LYS A 1 219 ? -59.089 -21.820 21.834 1.00 25.39 219 LYS X O 1
ATOM 1620 N N . PRO A 1 220 ? -57.895 -22.521 23.593 1.00 25.97 220 PRO X N 1
ATOM 1621 C CA . PRO A 1 220 ? -58.809 -23.640 23.876 1.00 25.53 220 PRO X CA 1
ATOM 1622 C C . PRO A 1 220 ? -60.274 -23.246 24.023 1.00 24.97 220 PRO X C 1
ATOM 1623 O O . PRO A 1 220 ? -61.155 -24.024 23.665 1.00 23.83 220 PRO X O 1
ATOM 1627 N N . GLU A 1 221 ? -60.540 -22.063 24.573 1.00 24.47 221 GLU X N 1
ATOM 1628 C CA . GLU A 1 221 ? -61.915 -21.631 24.811 1.00 24.48 221 GLU X CA 1
ATOM 1629 C C . GLU A 1 221 ? -62.692 -21.452 23.509 1.00 23.15 221 GLU X C 1
ATOM 1630 O O . GLU A 1 221 ? -63.913 -21.576 23.482 1.00 23.78 221 GLU X O 1
ATOM 1636 N N . ASN A 1 222 ? -61.981 -21.141 22.430 1.00 21.49 222 ASN X N 1
ATOM 1637 C CA . ASN A 1 222 ? -62.600 -20.972 21.118 1.00 20.42 222 ASN X CA 1
ATOM 1638 C C . ASN A 1 222 ? -62.785 -22.296 20.363 1.00 19.72 222 ASN X C 1
ATOM 1639 O O . ASN A 1 222 ? -63.241 -22.303 19.220 1.00 20.33 222 ASN X O 1
ATOM 1644 N N . LEU A 1 223 ? -62.368 -23.394 20.982 1.00 18.43 223 LEU X N 1
ATOM 1645 C CA . LEU A 1 223 ? -62.574 -24.731 20.447 1.00 17.95 223 LEU X CA 1
ATOM 1646 C C . LEU A 1 223 ? -63.611 -25.495 21.286 1.00 17.36 223 LEU X C 1
ATOM 1647 O O . LEU A 1 223 ? -63.894 -26.629 20.974 1.00 17.20 223 LEU X O 1
ATOM 1652 N N . LYS A 1 224 ? -64.176 -24.872 22.319 1.00 17.66 224 LYS X N 1
ATOM 1653 C CA . LYS A 1 224 ? -65.140 -25.559 23.188 1.00 17.21 224 LYS X CA 1
ATOM 1654 C C . LYS A 1 224 ? -66.331 -26.117 22.411 1.00 17.08 224 LYS X C 1
ATOM 1655 O O . LYS A 1 224 ? -66.706 -27.281 22.562 1.00 16.86 224 LYS X O 1
ATOM 1657 N N . ASP A 1 225 ? -66.922 -25.279 21.571 1.00 17.74 225 ASP X N 1
ATOM 1658 C CA . ASP A 1 225 ? -68.104 -25.663 20.810 1.00 17.56 225 ASP X CA 1
ATOM 1659 C C . ASP A 1 225 ? -67.760 -26.766 19.805 1.00 16.47 225 ASP X C 1
ATOM 1660 O O . ASP A 1 225 ? -68.517 -27.715 19.632 1.00 16.21 225 ASP X O 1
ATOM 1665 N N . LEU A 1 226 ? -66.591 -26.657 19.189 1.00 15.26 226 LEU X N 1
ATOM 1666 C CA . LEU A 1 226 ? -66.127 -27.654 18.234 1.00 14.59 226 LEU X CA 1
ATOM 1667 C C . LEU A 1 226 ? -65.966 -29.020 18.916 1.00 14.52 226 LEU X C 1
ATOM 1668 O O . LEU A 1 226 ? -66.428 -30.040 18.418 1.00 15.05 226 LEU X O 1
ATOM 1673 N N . ILE A 1 227 ? -65.309 -29.038 20.069 1.00 14.44 227 ILE X N 1
ATOM 1674 C CA . ILE A 1 227 ? -65.095 -30.276 20.798 1.00 14.54 227 ILE X CA 1
ATOM 1675 C C . ILE A 1 227 ? -66.433 -30.926 21.186 1.00 14.48 227 ILE X C 1
ATOM 1676 O O . ILE A 1 227 ? -66.619 -32.128 21.042 1.00 13.94 227 ILE X O 1
ATOM 1681 N N . ALA A 1 228 ? -67.358 -30.112 21.658 1.00 14.70 228 ALA X N 1
ATOM 1682 C CA . ALA A 1 228 ? -68.674 -30.620 22.052 1.00 15.02 228 ALA X CA 1
ATOM 1683 C C . ALA A 1 228 ? -69.422 -31.243 20.880 1.00 15.50 228 ALA X C 1
ATOM 1684 O O . ALA A 1 228 ? -70.063 -32.280 21.035 1.00 16.26 228 ALA X O 1
ATOM 1686 N N . LYS A 1 229 ? -69.323 -30.610 19.712 1.00 15.08 229 LYS X N 1
ATOM 1687 C CA . LYS A 1 229 ? -70.041 -31.051 18.531 1.00 14.65 229 LYS X CA 1
ATOM 1688 C C . LYS A 1 229 ? -69.426 -32.323 17.984 1.00 14.37 229 LYS X C 1
ATOM 1689 O O . LYS A 1 229 ? -70.142 -33.212 17.543 1.00 14.10 229 LYS X O 1
ATOM 1695 N N . VAL A 1 230 ? -68.103 -32.417 18.019 1.00 13.59 230 VAL X N 1
ATOM 1696 C CA . VAL A 1 230 ? -67.419 -33.619 17.556 1.00 14.05 230 VAL X CA 1
ATOM 1697 C C . VAL A 1 230 ? -67.930 -34.811 18.368 1.00 14.84 230 VAL X C 1
ATOM 1698 O O . VAL A 1 230 ? -68.292 -35.844 17.810 1.00 14.74 230 VAL X O 1
ATOM 1702 N N . LYS A 1 231 ? -67.983 -34.632 19.679 1.00 15.89 231 LYS X N 1
ATOM 1703 C CA . LYS A 1 231 ? -68.439 -35.690 20.578 1.00 17.00 231 LYS X CA 1
ATOM 1704 C C . LYS A 1 231 ? -69.913 -36.032 20.360 1.00 16.95 231 LYS X C 1
ATOM 1705 O O . LYS A 1 231 ? -70.265 -37.202 20.265 1.00 17.15 231 LYS X O 1
ATOM 1711 N N . ALA A 1 232 ? -70.762 -35.013 20.273 1.00 16.87 232 ALA X N 1
ATOM 1712 C CA . ALA A 1 232 ? -72.211 -35.214 20.097 1.00 16.48 232 ALA X CA 1
ATOM 1713 C C . ALA A 1 232 ? -72.558 -35.930 18.798 1.00 16.88 232 ALA X C 1
ATOM 1714 O O . ALA A 1 232 ? -73.451 -36.762 18.772 1.00 17.09 232 ALA X O 1
ATOM 1716 N N . GLU A 1 233 ? -71.825 -35.640 17.726 1.00 16.26 233 GLU X N 1
ATOM 1717 C CA . GLU A 1 233 ? -72.123 -36.199 16.413 1.00 16.50 233 GLU X CA 1
ATOM 1718 C C . GLU A 1 233 ? -71.275 -37.417 16.051 1.00 16.49 233 GLU X C 1
ATOM 1719 O O . GLU A 1 233 ? -71.365 -37.913 14.937 1.00 16.79 233 GLU X O 1
ATOM 1725 N N A ASN A 1 234 ? -70.479 -37.896 17.008 0.50 16.74 234 ASN X N 1
ATOM 1726 N N B ASN A 1 234 ? -70.456 -37.896 16.985 0.50 16.80 234 ASN X N 1
ATOM 1727 C CA A ASN A 1 234 ? -69.490 -38.947 16.779 0.50 16.92 234 ASN X CA 1
ATOM 1728 C CA B ASN A 1 234 ? -69.535 -38.999 16.719 0.50 17.05 234 ASN X CA 1
ATOM 1729 C C A ASN A 1 234 ? -68.685 -38.742 15.491 0.50 16.43 234 ASN X C 1
ATOM 1730 C C B ASN A 1 234 ? -68.670 -38.754 15.473 0.50 16.51 234 ASN X C 1
ATOM 1731 O O A ASN A 1 234 ? -68.561 -39.642 14.658 0.50 16.55 234 ASN X O 1
ATOM 1732 O O B ASN A 1 234 ? -68.485 -39.649 14.644 0.50 16.66 234 ASN X O 1
ATOM 1741 N N . ALA A 1 235 ? -68.142 -37.538 15.349 1.00 16.27 235 ALA X N 1
ATOM 1742 C CA . ALA A 1 235 ? -67.330 -37.165 14.195 1.00 15.45 235 ALA X CA 1
ATOM 1743 C C . ALA A 1 235 ? -65.929 -37.750 14.307 1.00 15.04 235 ALA X C 1
ATOM 1744 O O . ALA A 1 235 ? -65.460 -38.069 15.403 1.00 15.37 235 ALA X O 1
ATOM 1746 N N . ASP A 1 236 ? -65.274 -37.898 13.158 1.00 14.06 236 ASP X N 1
ATOM 1747 C CA . ASP A 1 236 ? -63.918 -38.432 13.093 1.00 13.98 236 ASP X CA 1
ATOM 1748 C C . ASP A 1 236 ? -62.839 -37.404 13.462 1.00 13.75 236 ASP X C 1
ATOM 1749 O O . ASP A 1 236 ? -61.716 -37.765 13.826 1.00 13.21 236 ASP X O 1
ATOM 1754 N N . LEU A 1 237 ? -63.189 -36.126 13.369 1.00 13.14 237 LEU X N 1
ATOM 1755 C CA . LEU A 1 237 ? -62.211 -35.032 13.480 1.00 13.02 237 LEU X CA 1
ATOM 1756 C C . LEU A 1 237 ? -62.970 -33.722 13.602 1.00 12.55 237 LEU X C 1
ATOM 1757 O O . LEU A 1 237 ? -64.086 -33.609 13.074 1.00 13.08 237 LEU X O 1
ATOM 1762 N N . GLY A 1 238 ? -62.389 -32.750 14.295 1.00 12.10 238 GLY X N 1
ATOM 1763 C CA . GLY A 1 238 ? -62.857 -31.370 14.247 1.00 11.51 238 GLY X CA 1
ATOM 1764 C C . GLY A 1 238 ? -61.760 -30.452 13.717 1.00 11.90 238 GLY X C 1
ATOM 1765 O O . GLY A 1 238 ? -60.572 -30.690 13.991 1.00 10.60 238 GLY X O 1
ATOM 1766 N N . LEU A 1 239 ? -62.157 -29.461 12.921 1.00 11.45 239 LEU X N 1
ATOM 1767 C CA . LEU A 1 239 ? -61.241 -28.462 12.353 1.00 11.84 239 LEU X CA 1
ATOM 1768 C C . LEU A 1 239 ? -61.770 -27.082 12.670 1.00 12.37 239 LEU X C 1
ATOM 1769 O O . LEU A 1 239 ? -62.983 -26.856 12.622 1.00 12.76 239 LEU X O 1
ATOM 1774 N N . ALA A 1 240 ? -60.875 -26.156 12.999 1.00 12.37 240 ALA X N 1
ATOM 1775 C CA . ALA A 1 240 ? -61.250 -24.762 13.249 1.00 12.67 240 ALA X CA 1
ATOM 1776 C C . ALA A 1 240 ? -60.324 -23.884 12.444 1.00 13.27 240 ALA X C 1
ATOM 1777 O O . ALA A 1 240 ? -59.148 -24.154 12.357 1.00 14.10 240 ALA X O 1
ATOM 1779 N N . PHE A 1 241 ? -60.854 -22.822 11.858 1.00 13.06 241 PHE X N 1
ATOM 1780 C CA . PHE A 1 241 ? -60.050 -21.864 11.122 1.00 13.21 241 PHE X CA 1
ATOM 1781 C C . PHE A 1 241 ? -60.055 -20.496 11.792 1.00 12.70 241 PHE X C 1
ATOM 1782 O O . PHE A 1 241 ? -61.029 -20.112 12.448 1.00 13.25 241 PHE X O 1
ATOM 1790 N N . ASP A 1 242 ? -58.979 -19.742 11.610 1.00 12.55 242 ASP X N 1
ATOM 1791 C CA . ASP A 1 242 ? -58.997 -18.369 12.053 1.00 12.11 242 ASP X CA 1
ATOM 1792 C C . ASP A 1 242 ? -59.732 -17.493 11.062 1.00 12.06 242 ASP X C 1
ATOM 1793 O O . ASP A 1 242 ? -60.217 -17.972 10.034 1.00 11.77 242 ASP X O 1
ATOM 1798 N N . GLY A 1 243 ? -59.839 -16.216 11.390 1.00 12.79 243 GLY X N 1
ATOM 1799 C CA . GLY A 1 243 ? -60.721 -15.328 10.663 1.00 13.21 243 GLY X CA 1
ATOM 1800 C C . GLY A 1 243 ? -60.409 -15.233 9.187 1.00 12.86 243 GLY X C 1
ATOM 1801 O O . GLY A 1 243 ? -61.320 -15.055 8.374 1.00 13.90 243 GLY X O 1
ATOM 1802 N N . ASP A 1 244 ? -59.142 -15.361 8.813 1.00 12.22 244 ASP X N 1
ATOM 1803 C CA . ASP A 1 244 ? -58.742 -15.192 7.410 1.00 12.03 244 ASP X CA 1
ATOM 1804 C C . ASP A 1 244 ? -58.305 -16.487 6.728 1.00 11.99 244 ASP X C 1
ATOM 1805 O O . ASP A 1 244 ? -57.940 -16.471 5.569 1.00 12.30 244 ASP X O 1
ATOM 1810 N N . GLY A 1 245 ? -58.349 -17.616 7.443 1.00 11.81 245 GLY X N 1
ATOM 1811 C CA . GLY A 1 245 ? -58.082 -18.925 6.871 1.00 10.97 245 GLY X CA 1
ATOM 1812 C C . GLY A 1 245 ? -56.641 -19.355 6.710 1.00 10.65 245 GLY X C 1
ATOM 1813 O O . GLY A 1 245 ? -56.388 -20.368 6.056 1.00 11.08 245 GLY X O 1
ATOM 1814 N N . ASP A 1 246 ? -55.690 -18.608 7.276 1.00 10.77 246 ASP X N 1
ATOM 1815 C CA . ASP A 1 246 ? -54.289 -19.016 7.179 1.00 10.63 246 ASP X CA 1
ATOM 1816 C C . ASP A 1 246 ? -53.818 -19.804 8.395 1.00 11.55 246 ASP X C 1
ATOM 1817 O O . ASP A 1 246 ? -52.676 -20.260 8.418 1.00 12.86 246 ASP X O 1
ATOM 1822 N N A ARG A 1 247 ? -54.682 -19.929 9.405 0.40 11.83 247 ARG X N 1
ATOM 1823 N N B ARG A 1 247 ? -54.699 -19.995 9.367 0.60 11.81 247 ARG X N 1
ATOM 1824 C CA A ARG A 1 247 ? -54.428 -20.769 10.590 0.40 12.15 247 ARG X CA 1
ATOM 1825 C CA B ARG A 1 247 ? -54.386 -20.813 10.546 0.60 12.32 247 ARG X CA 1
ATOM 1826 C C A ARG A 1 247 ? -55.434 -21.910 10.625 0.40 12.26 247 ARG X C 1
ATOM 1827 C C B ARG A 1 247 ? -55.459 -21.860 10.755 0.60 12.31 247 ARG X C 1
ATOM 1828 O O A ARG A 1 247 ? -56.546 -21.779 10.107 0.40 12.47 247 ARG X O 1
ATOM 1829 O O B ARG A 1 247 ? -56.636 -21.610 10.510 0.60 12.74 247 ARG X O 1
ATOM 1844 N N . VAL A 1 248 ? -55.043 -23.023 11.240 1.00 12.71 248 VAL X N 1
ATOM 1845 C CA . VAL A 1 248 ? -55.961 -24.116 11.487 1.00 12.56 248 VAL X CA 1
ATOM 1846 C C . VAL A 1 248 ? -55.721 -24.651 12.893 1.00 12.92 248 VAL X C 1
ATOM 1847 O O . VAL A 1 248 ? -54.605 -24.588 13.412 1.00 12.95 248 VAL X O 1
ATOM 1851 N N . GLY A 1 249 ? -56.801 -25.129 13.496 1.00 12.34 249 GLY X N 1
ATOM 1852 C CA . GLY A 1 249 ? -56.775 -25.886 14.724 1.00 12.59 249 GLY X CA 1
ATOM 1853 C C . GLY A 1 249 ? -57.467 -27.232 14.553 1.00 12.47 249 GLY X C 1
ATOM 1854 O O . GLY A 1 249 ? -58.350 -27.400 13.709 1.00 12.20 249 GLY X O 1
ATOM 1855 N N . VAL A 1 250 ? -57.044 -28.210 15.349 1.00 12.08 250 VAL X N 1
ATOM 1856 C CA . VAL A 1 250 ? -57.444 -29.597 15.172 1.00 12.49 250 VAL X CA 1
ATOM 1857 C C . VAL A 1 250 ? -57.845 -30.254 16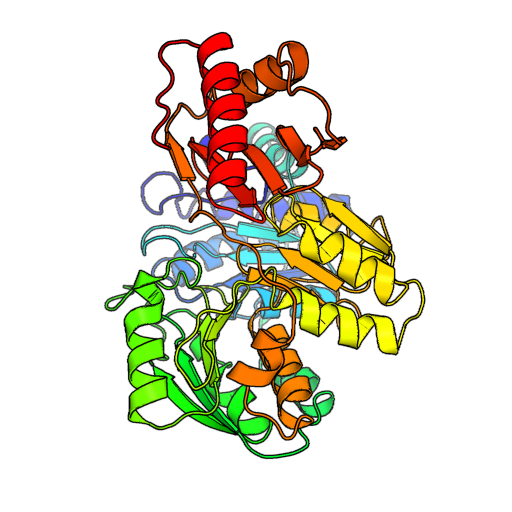.480 1.00 12.99 250 VAL X C 1
ATOM 1858 O O . VAL A 1 250 ? -57.177 -30.101 17.481 1.00 12.47 250 VAL X O 1
ATOM 1862 N N . VAL A 1 251 ? -58.939 -31.014 16.417 1.00 13.70 251 VAL X N 1
ATOM 1863 C CA . VAL A 1 251 ? -59.465 -31.780 17.522 1.00 14.40 251 VAL X CA 1
ATOM 1864 C C . VAL A 1 251 ? -59.694 -33.234 17.062 1.00 13.56 251 VAL X C 1
ATOM 1865 O O . VAL A 1 251 ? -60.188 -33.477 15.957 1.00 13.14 251 VAL X O 1
ATOM 1869 N N . THR A 1 252 ? -59.333 -34.210 17.895 1.00 12.65 252 THR X N 1
ATOM 1870 C CA . THR A 1 252 ? -59.522 -35.604 17.522 1.00 12.63 252 THR X CA 1
ATOM 1871 C C . THR A 1 252 ? -60.971 -36.028 17.761 1.00 12.95 252 THR X C 1
ATOM 1872 O O . THR A 1 252 ? -61.766 -35.294 18.321 1.00 13.09 252 THR X O 1
ATOM 1876 N N . ASN A 1 253 ? -61.275 -37.245 17.343 1.00 13.74 253 ASN X N 1
ATOM 1877 C CA . ASN A 1 253 ? -62.598 -37.826 17.562 1.00 13.84 253 ASN X CA 1
ATOM 1878 C C . ASN A 1 253 ? -62.996 -37.925 19.035 1.00 14.71 253 ASN X C 1
ATOM 1879 O O . ASN A 1 253 ? -64.182 -37.988 19.348 1.00 14.35 253 ASN X O 1
ATOM 1884 N N . THR A 1 254 ? -62.018 -37.926 19.941 1.00 14.50 254 THR X N 1
ATOM 1885 C CA . THR A 1 254 ? -62.320 -37.945 21.382 1.00 15.60 254 THR X CA 1
ATOM 1886 C C . THR A 1 254 ? -62.234 -36.560 22.024 1.00 16.19 254 THR X C 1
ATOM 1887 O O . THR A 1 254 ? -62.360 -36.425 23.249 1.00 17.39 254 THR X O 1
ATOM 1891 N N . GLY A 1 255 ? -61.989 -35.522 21.232 1.00 15.75 255 GLY X N 1
ATOM 1892 C CA . GLY A 1 255 ? -61.968 -34.158 21.741 1.00 16.01 255 GLY X CA 1
ATOM 1893 C C . GLY A 1 255 ? -60.605 -33.605 22.132 1.00 15.81 255 GLY X C 1
ATOM 1894 O O . GLY A 1 255 ? -60.517 -32.481 22.618 1.00 16.46 255 GLY X O 1
ATOM 1895 N N . THR A 1 256 ? -59.536 -34.366 21.899 1.00 15.09 256 THR X N 1
ATOM 1896 C CA . THR A 1 256 ? -58.186 -33.931 22.259 1.00 14.94 256 THR X CA 1
ATOM 1897 C C . THR A 1 256 ? -57.754 -32.827 21.286 1.00 14.55 256 THR X C 1
ATOM 1898 O O . THR A 1 256 ? -57.849 -33.016 20.070 1.00 14.58 256 THR X O 1
ATOM 1902 N N . ILE A 1 257 ? -57.262 -31.715 21.823 1.00 14.80 257 ILE X N 1
ATOM 1903 C CA . ILE A 1 257 ? -56.637 -30.668 20.993 1.00 14.31 257 ILE X CA 1
ATOM 1904 C C . ILE A 1 257 ? -55.238 -31.106 20.559 1.00 14.95 257 ILE X C 1
ATOM 1905 O O . ILE A 1 257 ? -54.399 -31.474 21.405 1.00 15.81 257 ILE X O 1
ATOM 1910 N N . ILE A 1 258 ? -55.023 -31.100 19.242 1.00 14.52 258 ILE X N 1
ATOM 1911 C CA . ILE A 1 258 ? -53.733 -31.389 18.638 1.00 14.32 258 ILE X CA 1
ATOM 1912 C C . ILE A 1 258 ? -53.124 -30.050 18.294 1.00 13.93 258 ILE X C 1
ATOM 1913 O O . ILE A 1 258 ? -53.503 -29.428 17.297 1.00 14.73 258 ILE X O 1
ATOM 1918 N N . TYR A 1 259 ? -52.190 -29.600 19.117 1.00 14.62 259 TYR X N 1
ATOM 1919 C CA . TYR A 1 259 ? -51.552 -28.330 18.852 1.00 14.53 259 TYR X CA 1
ATOM 1920 C C . TYR A 1 259 ? -50.711 -28.433 17.586 1.00 13.57 259 TYR X C 1
ATOM 1921 O O . TYR A 1 259 ? -50.282 -29.507 17.168 1.00 13.45 259 TYR X O 1
ATOM 1930 N N . PRO A 1 260 ? -50.557 -27.308 16.899 1.00 14.06 260 PRO X N 1
ATOM 1931 C CA . PRO A 1 260 ? -49.907 -27.328 15.593 1.00 13.43 260 PRO X CA 1
ATOM 1932 C C . PRO A 1 260 ? -48.478 -27.873 15.543 1.00 12.81 260 PRO X C 1
ATOM 1933 O O . PRO A 1 260 ? -48.066 -28.360 14.495 1.00 12.98 260 PRO X O 1
ATOM 1937 N N . ASP A 1 261 ? -47.723 -27.811 16.638 1.00 12.61 261 ASP X N 1
ATOM 1938 C CA . ASP A 1 261 ? -46.415 -28.423 16.613 1.00 12.99 261 ASP X CA 1
ATOM 1939 C C . ASP A 1 261 ? -46.459 -29.953 16.505 1.00 12.95 261 ASP X C 1
ATOM 1940 O O . ASP A 1 261 ? -45.575 -30.563 15.917 1.00 13.21 261 ASP X O 1
ATOM 1945 N N A ARG A 1 262 ? -47.490 -30.574 17.058 0.50 12.65 262 ARG X N 1
ATOM 1946 N N B ARG A 1 262 ? -47.492 -30.559 17.084 0.50 12.84 262 ARG X N 1
ATOM 1947 C CA A ARG A 1 262 ? -47.655 -32.019 16.914 0.50 12.91 262 ARG X CA 1
ATOM 1948 C CA B ARG A 1 262 ? -47.749 -31.998 16.947 0.50 13.23 262 ARG X CA 1
ATOM 1949 C C A ARG A 1 262 ? -48.364 -32.411 15.597 0.50 12.72 262 ARG X C 1
ATOM 1950 C C B ARG A 1 262 ? -48.318 -32.366 15.578 0.50 12.85 262 ARG X C 1
ATOM 1951 O O A ARG A 1 262 ? -48.078 -33.461 15.013 0.50 12.70 262 ARG X O 1
ATOM 1952 O O B ARG A 1 262 ? -47.927 -33.365 14.968 0.50 12.48 262 ARG X O 1
ATOM 1967 N N . LEU A 1 263 ? -49.229 -31.538 15.086 1.00 12.45 263 LEU X N 1
ATOM 1968 C CA . LEU A 1 263 ? -49.728 -31.674 13.728 1.00 12.84 263 LEU X CA 1
ATOM 1969 C C . LEU A 1 263 ? -48.538 -31.712 12.751 1.00 12.42 263 LEU X C 1
ATOM 1970 O O . LEU A 1 263 ? -48.466 -32.542 11.847 1.00 12.32 263 LEU X O 1
ATOM 1975 N N . LEU A 1 264 ? -47.564 -30.837 12.963 1.00 12.68 264 LEU X N 1
ATOM 1976 C CA . LEU A 1 264 ? -46.405 -30.791 12.093 1.00 13.35 264 LEU X CA 1
ATOM 1977 C C . LEU A 1 264 ? -45.592 -32.087 12.115 1.00 12.06 264 LEU X C 1
ATOM 1978 O O . LEU A 1 264 ? -44.942 -32.435 11.130 1.00 12.91 264 LEU X O 1
ATOM 1983 N N . MET A 1 265 ? -45.640 -32.839 13.214 1.00 12.70 265 MET X N 1
ATOM 1984 C CA . MET A 1 265 ? -44.983 -34.131 13.243 1.00 12.71 265 MET X CA 1
ATOM 1985 C C . MET A 1 265 ? -45.544 -35.076 12.183 1.00 12.80 265 MET X C 1
ATOM 1986 O O . MET A 1 265 ? -44.795 -35.764 11.502 1.00 12.82 265 MET X O 1
ATOM 1991 N N . LEU A 1 266 ? -46.868 -35.140 12.095 1.00 12.35 266 LEU X N 1
ATOM 1992 C CA . LEU A 1 266 ? -47.519 -35.978 11.105 1.00 12.47 266 LEU X CA 1
ATOM 1993 C C . LEU A 1 266 ? -47.195 -35.521 9.684 1.00 12.32 266 LEU X C 1
ATOM 1994 O O . LEU A 1 266 ? -46.884 -36.343 8.795 1.00 12.92 266 LEU X O 1
ATOM 1999 N N . PHE A 1 267 ? -47.252 -34.205 9.477 1.00 12.15 267 PHE X N 1
ATOM 2000 C CA . PHE A 1 267 ? -46.967 -33.639 8.165 1.00 12.69 267 PHE X CA 1
ATOM 2001 C C . PHE A 1 267 ? -45.502 -33.864 7.772 1.00 13.38 267 PHE X C 1
ATOM 2002 O O . PHE A 1 267 ? -45.202 -34.150 6.611 1.00 13.11 267 PHE X O 1
ATOM 2010 N N . ALA A 1 268 ? -44.600 -33.754 8.736 1.00 13.89 268 ALA X N 1
ATOM 2011 C CA . ALA A 1 268 ? -43.170 -33.908 8.469 1.00 14.38 268 ALA X CA 1
ATOM 2012 C C . ALA A 1 268 ? -42.875 -35.327 8.053 1.00 14.55 268 ALA X C 1
ATOM 2013 O O . ALA A 1 268 ? -42.161 -35.562 7.093 1.00 14.99 268 ALA X O 1
ATOM 2015 N N . LYS A 1 269 ? -43.452 -36.291 8.763 1.00 14.11 269 LYS X N 1
ATOM 2016 C CA . LYS A 1 269 ? -43.321 -37.686 8.374 1.00 14.57 269 LYS X CA 1
ATOM 2017 C C . LYS A 1 269 ? -43.760 -37.902 6.923 1.00 14.24 269 LYS X C 1
ATOM 2018 O O . LYS A 1 269 ? -43.048 -38.537 6.152 1.00 14.68 269 LYS X O 1
ATOM 2024 N N . ASP A 1 270 ? -44.920 -37.345 6.570 1.00 14.39 270 ASP X N 1
ATOM 2025 C CA . ASP A 1 270 ? -45.520 -37.478 5.234 1.00 14.72 270 ASP X CA 1
ATOM 2026 C C . ASP A 1 270 ? -44.601 -36.856 4.155 1.00 14.63 270 ASP X C 1
ATOM 2027 O O . ASP A 1 270 ? -44.223 -37.507 3.167 1.00 14.25 270 ASP X O 1
ATOM 2032 N N . VAL A 1 271 ? -44.208 -35.615 4.363 1.00 13.25 271 VAL X N 1
ATOM 2033 C CA . VAL A 1 271 ? -43.393 -34.925 3.374 1.00 12.85 271 VAL X CA 1
ATOM 2034 C C . VAL A 1 271 ? -42.005 -35.569 3.242 1.00 12.92 271 VAL X C 1
ATOM 2035 O O . VAL A 1 271 ? -41.535 -35.822 2.135 1.00 12.96 271 VAL X O 1
ATOM 2039 N N . VAL A 1 272 ? -41.346 -35.861 4.352 1.00 12.96 272 VAL X N 1
ATOM 2040 C CA . VAL A 1 272 ? -39.994 -36.424 4.271 1.00 14.04 272 VAL X CA 1
ATOM 2041 C C . VAL A 1 272 ? -40.002 -37.842 3.656 1.00 14.60 272 VAL X C 1
ATOM 2042 O O . VAL A 1 272 ? -39.045 -38.225 2.992 1.00 15.29 272 VAL X O 1
ATOM 2046 N N . SER A 1 273 ? -41.079 -38.609 3.849 1.00 15.23 273 SER X N 1
ATOM 2047 C CA . SER A 1 273 ? -41.177 -39.951 3.235 1.00 15.82 273 SER X CA 1
ATOM 2048 C C . SER A 1 273 ? -41.010 -39.954 1.721 1.00 16.00 273 SER X C 1
ATOM 2049 O O . SER A 1 273 ? -40.566 -40.956 1.158 1.00 16.96 273 SER X O 1
ATOM 2052 N N . ARG A 1 274 ? -41.387 -38.858 1.065 1.00 14.96 274 ARG X N 1
ATOM 2053 C CA . ARG A 1 274 ? -41.282 -38.735 -0.388 1.00 14.80 274 ARG X CA 1
ATOM 2054 C C . ARG A 1 274 ? -40.108 -37.860 -0.811 1.00 15.28 274 ARG X C 1
ATOM 2055 O O . ARG A 1 274 ? -39.812 -37.734 -2.003 1.00 16.67 274 ARG X O 1
ATOM 2063 N N . ASN A 1 275 ? -39.454 -37.235 0.160 1.00 14.84 275 ASN X N 1
ATOM 2064 C CA . ASN A 1 275 ? -38.401 -36.262 -0.106 1.00 14.69 275 ASN X CA 1
ATOM 2065 C C . ASN A 1 275 ? -37.272 -36.394 0.914 1.00 15.09 275 ASN X C 1
ATOM 2066 O O . ASN A 1 275 ? -37.149 -35.612 1.842 1.00 14.09 275 ASN X O 1
ATOM 2071 N N . PRO A 1 276 ? -36.440 -37.411 0.738 1.00 15.63 276 PRO X N 1
ATOM 2072 C CA . PRO A 1 276 ? -35.348 -37.666 1.672 1.00 15.43 276 PRO X CA 1
ATOM 2073 C C . PRO A 1 276 ? -34.453 -36.453 1.827 1.00 15.68 276 PRO X C 1
ATOM 2074 O O . PRO A 1 276 ? -34.114 -35.817 0.840 1.00 15.52 276 PRO X O 1
ATOM 2078 N N . GLY A 1 277 ? -34.088 -36.132 3.051 1.00 15.12 277 GLY X N 1
ATOM 2079 C CA . GLY A 1 277 ? -33.195 -35.024 3.326 1.00 15.69 277 GLY X CA 1
ATOM 2080 C C . GLY A 1 277 ? -33.822 -33.640 3.354 1.00 16.23 277 GLY X C 1
ATOM 2081 O O . GLY A 1 277 ? -33.088 -32.666 3.586 1.00 17.31 277 GLY X O 1
ATOM 2082 N N . ALA A 1 278 ? -35.141 -33.541 3.167 1.00 15.64 278 ALA X N 1
ATOM 2083 C CA . ALA A 1 278 ? -35.805 -32.231 3.048 1.00 14.35 278 ALA X CA 1
ATOM 2084 C C . ALA A 1 278 ? -35.684 -31.405 4.307 1.00 13.67 278 ALA X C 1
ATOM 2085 O O . ALA A 1 278 ? -35.797 -31.939 5.415 1.00 13.23 278 ALA X O 1
ATOM 2087 N N . ASP A 1 279 ? -35.496 -30.101 4.124 1.00 13.29 279 ASP X N 1
ATOM 2088 C CA . ASP A 1 279 ? -35.533 -29.155 5.237 1.00 13.36 279 ASP X CA 1
ATOM 2089 C C . ASP A 1 279 ? -36.990 -28.967 5.664 1.00 12.23 279 ASP X C 1
ATOM 2090 O O . ASP A 1 279 ? -37.896 -28.843 4.824 1.00 12.17 279 ASP X O 1
ATOM 2095 N N . ILE A 1 280 ? -37.199 -28.943 6.979 1.00 11.30 280 ILE X N 1
ATOM 2096 C CA . ILE A 1 280 ? -38.493 -28.714 7.578 1.00 10.48 280 ILE X CA 1
ATOM 2097 C C . ILE A 1 280 ? -38.314 -27.639 8.650 1.00 11.32 280 ILE X C 1
ATOM 2098 O O . ILE A 1 280 ? -37.561 -27.824 9.584 1.00 11.68 280 ILE X O 1
ATOM 2103 N N . ILE A 1 281 ? -39.016 -26.531 8.492 1.00 10.31 281 ILE X N 1
ATOM 2104 C CA . ILE A 1 281 ? -38.919 -25.393 9.397 1.00 10.73 281 ILE X CA 1
ATOM 2105 C C . ILE A 1 281 ? -40.023 -25.411 10.458 1.00 11.35 281 ILE X C 1
ATOM 2106 O O . ILE A 1 281 ? -41.169 -25.757 10.183 1.00 10.80 281 ILE X O 1
ATOM 2111 N N . PHE A 1 282 ? -39.673 -24.966 11.657 1.00 10.88 282 PHE X N 1
ATOM 2112 C CA . PHE A 1 282 ? -40.659 -24.749 12.712 1.00 11.00 282 PHE X CA 1
ATOM 2113 C C . PHE A 1 282 ? -40.184 -23.554 13.524 1.00 10.78 282 PHE X C 1
ATOM 2114 O O . PHE A 1 282 ? -38.998 -23.238 13.543 1.00 11.34 282 PHE X O 1
ATOM 2122 N N . ASP A 1 283 ? -41.098 -22.842 14.157 1.00 11.11 283 ASP X N 1
ATOM 2123 C CA . ASP A 1 283 ? -40.677 -21.699 14.969 1.00 10.64 283 ASP X CA 1
ATOM 2124 C C . ASP A 1 283 ? -40.236 -22.062 16.370 1.00 10.73 283 ASP X C 1
ATOM 2125 O O . ASP A 1 283 ? -40.425 -23.191 16.843 1.00 11.42 283 ASP X O 1
ATOM 2130 N N . VAL A 1 284 ? -39.616 -21.083 17.032 1.00 10.58 284 VAL X N 1
ATOM 2131 C CA . VAL A 1 284 ? -39.075 -21.291 18.372 1.00 10.70 284 VAL X CA 1
ATOM 2132 C C . VAL A 1 284 ? -40.101 -21.628 19.453 1.00 11.44 284 VAL X C 1
ATOM 2133 O O . VAL A 1 284 ? -39.700 -22.033 20.549 1.00 11.28 284 VAL X O 1
ATOM 2137 N N . LYS A 1 285 ? -41.396 -21.472 19.160 1.00 11.07 285 LYS X N 1
ATOM 2138 C CA . LYS A 1 285 ? -42.447 -21.855 20.108 1.00 11.89 285 LYS X CA 1
ATOM 2139 C C . LYS A 1 285 ? -42.835 -23.333 20.042 1.00 12.65 285 LYS X C 1
ATOM 2140 O O . LYS A 1 285 ? -43.685 -23.756 20.826 1.00 12.92 285 LYS X O 1
ATOM 2146 N N . CYS A 1 286 ? -42.221 -24.116 19.148 1.00 12.55 286 CYS X N 1
ATOM 2147 C CA . CYS A 1 286 ? -42.608 -25.513 18.928 1.00 12.18 286 CYS X CA 1
ATOM 2148 C C . CYS A 1 286 ? -41.828 -26.520 19.781 1.00 13.10 286 CYS X C 1
ATOM 2149 O O . CYS A 1 286 ? -40.648 -26.319 20.090 1.00 12.56 286 CYS X O 1
ATOM 2152 N N . THR A 1 287 ? -42.490 -27.615 20.128 1.00 13.19 287 THR X N 1
ATOM 2153 C CA . THR A 1 287 ? -41.874 -28.657 20.930 1.00 14.26 287 THR X CA 1
ATOM 2154 C C . THR A 1 287 ? -40.536 -29.144 20.383 1.00 15.22 287 THR X C 1
ATOM 2155 O O . THR A 1 287 ? -40.361 -29.358 19.188 1.00 15.25 287 THR X O 1
ATOM 2159 N N . ARG A 1 288 ? -39.576 -29.306 21.292 1.00 16.29 288 ARG X N 1
ATOM 2160 C CA . ARG A 1 288 ? -38.304 -29.936 20.971 1.00 16.96 288 ARG X CA 1
ATOM 2161 C C . ARG A 1 288 ? -38.449 -31.331 20.360 1.00 16.83 288 ARG X C 1
ATOM 2162 O O . ARG A 1 288 ? -37.540 -31.818 19.706 1.00 17.22 288 ARG X O 1
ATOM 2170 N N . ARG A 1 289 ? -39.581 -31.983 20.610 1.00 17.23 289 ARG X N 1
ATOM 2171 C CA . ARG A 1 289 ? -39.810 -33.327 20.092 1.00 18.40 289 ARG X CA 1
ATOM 2172 C C . ARG A 1 289 ? -39.790 -33.336 18.563 1.00 18.81 289 ARG X C 1
ATOM 2173 O O . ARG A 1 289 ? -39.460 -34.355 17.942 1.00 19.01 289 ARG X O 1
ATOM 2181 N N . LEU A 1 290 ? -40.100 -32.194 17.941 1.00 19.45 290 LEU X N 1
ATOM 2182 C CA . LEU A 1 290 ? -39.975 -32.059 16.479 1.00 19.30 290 LEU X CA 1
ATOM 2183 C C . LEU A 1 290 ? -38.588 -32.205 15.938 1.00 20.06 290 LEU X C 1
ATOM 2184 O O . LEU A 1 290 ? -38.410 -32.714 14.838 1.00 18.80 290 LEU X O 1
ATOM 2189 N N . ILE A 1 291 ? -37.598 -31.669 16.641 1.00 19.95 291 ILE X N 1
ATOM 2190 C CA . ILE A 1 291 ? -36.236 -31.732 16.161 1.00 21.15 291 ILE X CA 1
ATOM 2191 C C . ILE A 1 291 ? -35.850 -33.183 15.940 1.00 20.50 291 ILE X C 1
ATOM 2192 O O . ILE A 1 291 ? -35.411 -33.558 14.866 1.00 20.55 291 ILE X O 1
ATOM 2197 N N . ALA A 1 292 ? -36.034 -33.997 16.975 1.00 20.15 292 ALA X N 1
ATOM 2198 C CA . ALA A 1 292 ? -35.651 -35.391 16.931 1.00 18.94 292 ALA X CA 1
ATOM 2199 C C . ALA A 1 292 ? -36.466 -36.138 15.891 1.00 17.79 292 ALA X C 1
ATOM 2200 O O . ALA A 1 292 ? -35.893 -36.883 15.110 1.00 17.49 292 ALA X O 1
ATOM 2202 N N . LEU A 1 293 ? -37.783 -35.918 15.876 1.00 16.67 293 LEU X N 1
ATOM 2203 C CA . LEU A 1 293 ? -38.666 -36.613 14.935 1.00 16.00 293 LEU X CA 1
ATOM 2204 C C . LEU A 1 293 ? -38.308 -36.319 13.466 1.00 15.05 293 LEU X C 1
ATOM 2205 O O . LEU A 1 293 ? -38.200 -37.236 12.638 1.00 14.60 293 LEU X O 1
ATOM 2210 N N . ILE A 1 294 ? -38.102 -35.053 13.123 1.00 14.86 294 ILE X N 1
ATOM 2211 C CA . ILE A 1 294 ? -37.705 -34.737 11.766 1.00 14.46 294 ILE X CA 1
ATOM 2212 C C . ILE A 1 294 ? -36.375 -35.407 11.424 1.00 15.13 294 ILE X C 1
ATOM 2213 O O . ILE A 1 294 ? -36.246 -36.011 10.364 1.00 15.16 294 ILE X O 1
ATOM 2218 N N . SER A 1 295 ? -35.402 -35.312 12.331 1.00 16.22 295 SER X N 1
ATOM 2219 C CA . SER A 1 295 ? -34.081 -35.903 12.123 1.00 17.51 295 SER X CA 1
ATOM 2220 C C . SER A 1 295 ? -34.158 -37.427 11.967 1.00 17.42 295 SER X C 1
ATOM 2221 O O . SER A 1 295 ? -33.444 -38.005 11.141 1.00 16.76 295 SER X O 1
ATOM 2224 N N . GLY A 1 296 ? -35.025 -38.046 12.763 1.00 17.19 296 GLY X N 1
ATOM 2225 C CA . GLY A 1 296 ? -35.199 -39.492 12.750 1.00 17.40 296 GLY X CA 1
ATOM 2226 C C . GLY A 1 296 ? -35.694 -40.002 11.410 1.00 17.12 296 GLY X C 1
ATOM 2227 O O . GLY A 1 296 ? -35.307 -41.099 10.954 1.00 16.93 296 GLY X O 1
ATOM 2228 N N . TYR A 1 297 ? -36.548 -39.214 10.752 1.00 16.14 297 TYR X N 1
ATOM 2229 C CA . TYR A 1 297 ? -37.050 -39.592 9.434 1.00 16.09 297 TYR X CA 1
ATOM 2230 C C . TYR A 1 297 ? -36.106 -39.163 8.299 1.00 15.80 297 TYR X C 1
ATOM 2231 O O . TYR A 1 297 ? -36.394 -39.400 7.139 1.00 16.40 297 TYR X O 1
ATOM 2240 N N . GLY A 1 298 ? -34.973 -38.560 8.649 1.00 16.54 298 GLY X N 1
ATOM 2241 C CA . GLY A 1 298 ? -33.949 -38.141 7.709 1.00 17.34 298 GLY X CA 1
ATOM 2242 C C . GLY A 1 298 ? -34.156 -36.763 7.097 1.00 17.43 298 GLY X C 1
ATOM 2243 O O . GLY A 1 298 ? -33.548 -36.438 6.091 1.00 19.25 298 GLY X O 1
ATOM 2244 N N . GLY A 1 299 ? -35.023 -35.973 7.712 1.00 17.15 299 GLY X N 1
ATOM 2245 C CA . GLY A 1 299 ? -35.197 -34.577 7.351 1.00 15.82 299 GLY X CA 1
ATOM 2246 C C . GLY A 1 299 ? -34.184 -33.724 8.092 1.00 15.61 299 GLY X C 1
ATOM 2247 O O . GLY A 1 299 ? -33.476 -34.200 8.989 1.00 15.41 299 GLY X O 1
ATOM 2248 N N . ARG A 1 300 ? -34.090 -32.464 7.694 1.00 14.65 300 ARG X N 1
ATOM 2249 C CA . ARG A 1 300 ? -33.190 -31.506 8.307 1.00 14.80 300 ARG X CA 1
ATOM 2250 C C . ARG A 1 300 ? -34.053 -30.493 9.056 1.00 14.15 300 ARG X C 1
ATOM 2251 O O . ARG A 1 300 ? -34.724 -29.689 8.411 1.00 13.80 300 ARG X O 1
ATOM 2259 N N . PRO A 1 301 ? -34.085 -30.541 10.380 1.00 13.93 301 PRO X N 1
ATOM 2260 C CA . PRO A 1 301 ? -34.903 -29.605 11.156 1.00 13.67 301 PRO X CA 1
ATOM 2261 C C . PRO A 1 301 ? -34.234 -28.244 11.181 1.00 14.05 301 PRO X C 1
ATOM 2262 O O . PRO A 1 301 ? -33.048 -28.142 11.501 1.00 14.33 301 PRO X O 1
ATOM 2266 N N . VAL A 1 302 ? -35.011 -27.206 10.867 1.00 12.66 302 VAL X N 1
ATOM 2267 C CA . VAL A 1 302 ? -34.536 -25.824 10.904 1.00 12.74 302 VAL X CA 1
ATOM 2268 C C . VAL A 1 302 ? -35.446 -25.015 11.799 1.00 12.34 302 VAL X C 1
ATOM 2269 O O . VAL A 1 302 ? -36.595 -24.739 11.477 1.00 12.13 302 VAL X O 1
ATOM 2273 N N . MET A 1 303 ? -34.908 -24.631 12.941 1.00 11.45 303 MET X N 1
ATOM 2274 C CA . MET A 1 303 ? -35.648 -23.794 13.865 1.00 12.55 303 MET X CA 1
ATOM 2275 C C . MET A 1 303 ? -35.509 -22.351 13.406 1.00 12.83 303 MET X C 1
ATOM 2276 O O . MET A 1 303 ? -34.420 -21.883 13.048 1.00 13.52 303 MET X O 1
ATOM 2281 N N . TRP A 1 304 ? -36.612 -21.610 13.444 1.00 11.81 304 TRP X N 1
ATOM 2282 C CA . TRP A 1 304 ? -36.547 -20.236 13.014 1.00 11.28 304 TRP X CA 1
ATOM 2283 C C . TRP A 1 304 ? -37.488 -19.334 13.834 1.00 11.11 304 TRP X C 1
ATOM 2284 O O . TRP A 1 304 ? -38.147 -19.759 14.773 1.00 10.24 304 TRP X O 1
ATOM 2295 N N . LYS A 1 305 ? -37.446 -18.068 13.497 1.00 11.54 305 LYS X N 1
ATOM 2296 C CA . LYS A 1 305 ? -38.195 -17.014 14.145 1.00 11.73 305 LYS X CA 1
ATOM 2297 C C . LYS A 1 305 ? -39.679 -17.225 13.981 1.00 11.87 305 LYS X C 1
ATOM 2298 O O . LYS A 1 305 ? -40.137 -17.656 12.942 1.00 12.39 305 LYS X O 1
ATOM 2304 N N . THR A 1 306 ? -40.422 -16.917 15.028 1.00 10.79 306 THR X N 1
ATOM 2305 C CA . THR A 1 306 ? -41.879 -16.817 14.952 1.00 10.35 306 THR X CA 1
ATOM 2306 C C . THR A 1 306 ? -42.287 -15.663 14.018 1.00 10.28 306 THR X C 1
ATOM 2307 O O . THR A 1 306 ? -41.612 -14.636 13.961 1.00 11.25 306 THR X O 1
ATOM 2311 N N . GLY A 1 307 ? -43.398 -15.838 13.317 1.00 10.74 307 GLY X N 1
ATOM 2312 C CA . GLY A 1 307 ? -43.937 -14.823 12.425 1.00 10.40 307 GLY X CA 1
ATOM 2313 C C . GLY A 1 307 ? -44.065 -15.310 11.001 1.00 10.64 307 GLY X C 1
ATOM 2314 O O . GLY A 1 307 ? -43.086 -15.703 10.381 1.00 11.04 307 GLY X O 1
ATOM 2315 N N . HIS A 1 308 ? -45.279 -15.235 10.462 1.00 11.61 308 HIS X N 1
ATOM 2316 C CA . HIS A 1 308 ? -45.575 -15.871 9.192 1.00 11.81 308 HIS X CA 1
ATOM 2317 C C . HIS A 1 308 ? -44.677 -15.354 8.073 1.00 10.89 308 HIS X C 1
ATOM 2318 O O . HIS A 1 308 ? -44.132 -16.140 7.315 1.00 10.78 308 HIS X O 1
ATOM 2325 N N . SER A 1 309 ? -44.472 -14.040 8.012 1.00 11.87 309 SER X N 1
ATOM 2326 C CA . SER A 1 309 ? -43.673 -13.413 6.960 1.00 12.44 309 SER X CA 1
ATOM 2327 C C . SER A 1 309 ? -42.205 -13.865 7.037 1.00 12.45 309 SER X C 1
ATOM 2328 O O . SER A 1 309 ? -41.562 -14.099 6.016 1.00 12.47 309 SER X O 1
ATOM 2331 N N . LEU A 1 310 ? -41.713 -14.012 8.269 1.00 11.66 310 LEU X N 1
ATOM 2332 C CA . LEU A 1 310 ? -40.354 -14.491 8.522 1.00 12.11 310 LEU X CA 1
ATOM 2333 C C . LEU A 1 310 ? -40.158 -15.964 8.149 1.00 11.68 310 LEU X C 1
ATOM 2334 O O . LEU A 1 310 ? -39.125 -16.338 7.621 1.00 11.32 310 LEU X O 1
ATOM 2339 N N . ILE A 1 311 ? -41.131 -16.805 8.460 1.00 10.53 311 ILE X N 1
ATOM 2340 C CA . ILE A 1 311 ? -41.110 -18.194 8.059 1.00 11.40 311 ILE X CA 1
ATOM 2341 C C . ILE A 1 311 ? -41.135 -18.318 6.531 1.00 11.21 311 ILE X C 1
ATOM 2342 O O . ILE A 1 311 ? -40.410 -19.129 5.968 1.00 11.44 311 ILE X O 1
ATOM 2347 N N . LYS A 1 312 ? -41.968 -17.528 5.861 1.00 12.12 312 LYS X N 1
ATOM 2348 C CA . LYS A 1 312 ? -42.000 -17.566 4.393 1.00 13.64 312 LYS X CA 1
ATOM 2349 C C . LYS A 1 312 ? -40.659 -17.187 3.768 1.00 13.58 312 LYS X C 1
ATOM 2350 O O . LYS A 1 312 ? -40.220 -17.837 2.800 1.00 13.80 312 LYS X O 1
ATOM 2356 N N . LYS A 1 313 ? -39.989 -16.168 4.313 1.00 12.84 313 LYS X N 1
ATOM 2357 C CA . LYS A 1 313 ? -38.657 -15.812 3.818 1.00 13.02 313 LYS X CA 1
ATOM 2358 C C . LYS A 1 313 ? -37.694 -16.955 4.023 1.00 12.78 313 LYS X C 1
ATOM 2359 O O . LYS A 1 313 ? -36.855 -17.249 3.164 1.00 13.35 313 LYS X O 1
ATOM 2365 N N . LYS A 1 314 ? -37.797 -17.606 5.182 1.00 11.99 314 LYS X N 1
ATOM 2366 C CA . LYS A 1 314 ? -36.866 -18.671 5.506 1.00 11.95 314 LYS X CA 1
ATOM 2367 C C . LYS A 1 314 ? -37.056 -19.887 4.598 1.00 11.90 314 LYS X C 1
ATOM 2368 O O . LYS A 1 314 ? -36.082 -20.567 4.258 1.00 12.75 314 LYS X O 1
ATOM 2374 N N A MET A 1 315 ? -38.281 -20.153 4.183 0.50 12.70 315 MET X N 1
ATOM 2375 N N B MET A 1 315 ? -38.314 -20.151 4.226 0.50 12.74 315 MET X N 1
ATOM 2376 C CA A MET A 1 315 ? -38.510 -21.254 3.253 0.50 13.08 315 MET X CA 1
ATOM 2377 C CA B MET A 1 315 ? -38.662 -21.169 3.219 0.50 13.20 315 MET X CA 1
ATOM 2378 C C A MET A 1 315 ? -37.881 -20.988 1.883 0.50 13.78 315 MET X C 1
ATOM 2379 C C B MET A 1 315 ? -37.808 -20.959 1.970 0.50 13.74 315 MET X C 1
ATOM 2380 O O A MET A 1 315 ? -37.440 -21.922 1.207 0.50 14.16 315 MET X O 1
ATOM 2381 O O B MET A 1 315 ? -37.119 -21.883 1.494 0.50 13.36 315 MET X O 1
ATOM 2390 N N . LYS A 1 316 ? -37.833 -19.728 1.468 1.00 14.08 316 LYS X N 1
ATOM 2391 C CA . LYS A 1 316 ? -37.117 -19.374 0.239 1.00 14.94 316 LYS X CA 1
ATOM 2392 C C . LYS A 1 316 ? -35.620 -19.597 0.400 1.00 15.08 316 LYS X C 1
ATOM 2393 O O . LYS A 1 316 ? -34.964 -20.158 -0.481 1.00 16.46 316 LYS X O 1
ATOM 2395 N N . GLU A 1 317 ? -35.080 -19.169 1.533 1.00 14.29 317 GLU X N 1
ATOM 2396 C CA . GLU A 1 317 ? -33.659 -19.225 1.755 1.00 15.72 317 GLU X CA 1
ATOM 2397 C C . GLU A 1 317 ? -33.158 -20.667 1.855 1.00 14.96 317 GLU X C 1
ATOM 2398 O O . GLU A 1 317 ? -32.029 -20.956 1.464 1.00 16.58 317 GLU X O 1
ATOM 2404 N N . THR A 1 318 ? -33.961 -21.560 2.428 1.00 13.68 318 THR X N 1
ATOM 2405 C CA . THR A 1 318 ? -33.519 -22.920 2.733 1.00 13.60 318 THR X CA 1
ATOM 2406 C C . THR A 1 318 ? -33.943 -23.953 1.707 1.00 13.09 318 THR X C 1
ATOM 2407 O O . THR A 1 318 ? -33.376 -25.046 1.660 1.00 14.53 318 THR X O 1
ATOM 2411 N N . GLY A 1 319 ? -34.952 -23.638 0.916 1.00 13.09 319 GLY X N 1
ATOM 2412 C CA . GLY A 1 319 ? -35.603 -24.614 0.067 1.00 13.14 319 GLY X CA 1
ATOM 2413 C C . GLY A 1 319 ? -36.461 -25.621 0.828 1.00 12.66 319 GLY X C 1
ATOM 2414 O O . GLY A 1 319 ? -36.754 -26.703 0.301 1.00 14.32 319 GLY X O 1
ATOM 2415 N N . ALA A 1 320 ? -36.881 -25.253 2.032 1.00 12.75 320 ALA X N 1
ATOM 2416 C CA . ALA A 1 320 ? -37.685 -26.163 2.855 1.00 12.41 320 ALA X CA 1
ATOM 2417 C C . ALA A 1 320 ? -38.955 -26.580 2.129 1.00 12.09 320 ALA X C 1
ATOM 2418 O O . ALA A 1 320 ? -39.580 -25.795 1.411 1.00 13.13 320 ALA X O 1
ATOM 2420 N N . LEU A 1 321 ? -39.350 -27.827 2.325 1.00 12.01 321 LEU X N 1
ATOM 2421 C CA . LEU A 1 321 ? -40.560 -28.348 1.692 1.00 11.66 321 LEU X CA 1
ATOM 2422 C C . LEU A 1 321 ? -41.797 -28.196 2.561 1.00 11.40 321 LEU X C 1
ATOM 2423 O O . LEU A 1 321 ? -42.927 -28.327 2.084 1.00 11.46 321 LEU X O 1
ATOM 2428 N N . LEU A 1 322 ? -41.593 -27.847 3.827 1.00 10.71 322 LEU X N 1
ATOM 2429 C CA . LEU A 1 322 ? -42.674 -27.728 4.782 1.00 10.30 322 LEU X CA 1
ATOM 2430 C C . LEU A 1 322 ? -42.205 -26.827 5.919 1.00 9.04 322 LEU X C 1
ATOM 2431 O O . LEU A 1 322 ? -41.057 -26.888 6.336 1.00 10.13 322 LEU X O 1
ATOM 2436 N N . ALA A 1 323 ? -43.095 -25.982 6.393 1.00 9.77 323 ALA X N 1
ATOM 2437 C CA . ALA A 1 323 ? -42.872 -25.200 7.605 1.00 10.49 323 ALA X CA 1
ATOM 2438 C C . ALA A 1 323 ? -44.129 -25.139 8.442 1.00 11.11 323 ALA X C 1
ATOM 2439 O O . ALA A 1 323 ? -45.229 -25.263 7.934 1.00 11.63 323 ALA X O 1
ATOM 2441 N N . GLY A 1 324 ? -43.976 -24.938 9.749 1.00 10.57 324 GLY X N 1
ATOM 2442 C CA . GLY A 1 324 ? -45.115 -24.743 10.611 1.00 11.52 324 GLY X CA 1
ATOM 2443 C C . GLY A 1 324 ? -44.765 -23.898 11.815 1.00 11.71 324 GLY X C 1
ATOM 2444 O O . GLY A 1 324 ? -43.643 -23.951 12.289 1.00 12.08 324 GLY X O 1
ATOM 2445 N N . GLU A 1 325 ? -45.745 -23.144 12.290 1.00 10.80 325 GLU X N 1
ATOM 2446 C CA . GLU A 1 325 ? -45.665 -22.422 13.535 1.00 11.04 325 GLU X CA 1
ATOM 2447 C C . GLU A 1 325 ? -46.626 -22.976 14.571 1.00 10.92 325 GLU X C 1
ATOM 2448 O O . GLU A 1 325 ? -47.686 -23.532 14.242 1.00 10.70 325 GLU X O 1
ATOM 2454 N N . MET A 1 326 ? -46.284 -22.757 15.836 1.00 11.53 326 MET X N 1
ATOM 2455 C CA . MET A 1 326 ? -47.115 -23.189 16.934 1.00 12.57 326 MET X CA 1
ATOM 2456 C C . MET A 1 326 ? -48.505 -22.522 16.871 1.00 12.17 326 MET X C 1
ATOM 2457 O O . MET A 1 326 ? -49.483 -23.102 17.341 1.00 13.06 326 MET X O 1
ATOM 2462 N N . SER A 1 327 ? -48.599 -21.361 16.241 1.00 12.51 327 SER X N 1
ATOM 2463 C CA . SER A 1 327 ? -49.860 -20.640 16.139 1.00 13.42 327 SER X CA 1
ATOM 2464 C C . SER A 1 327 ? -50.809 -21.281 15.155 1.00 13.58 327 SER X C 1
ATOM 2465 O O . SER A 1 327 ? -51.972 -20.937 15.165 1.00 15.86 327 SER X O 1
ATOM 2468 N N . GLY A 1 328 ? -50.320 -22.163 14.303 1.00 13.11 328 GLY X N 1
ATOM 2469 C CA . GLY A 1 328 ? -51.166 -22.898 13.379 1.00 12.74 328 GLY X CA 1
ATOM 2470 C C . GLY A 1 328 ? -51.085 -22.429 11.946 1.00 12.24 328 GLY X C 1
ATOM 2471 O O . GLY A 1 328 ? -51.867 -22.897 11.118 1.00 12.78 328 GLY X O 1
ATOM 2472 N N . HIS A 1 329 ? -50.142 -21.536 11.639 1.00 11.63 329 HIS X N 1
ATOM 2473 C CA . HIS A 1 329 ? -49.750 -21.255 10.270 1.00 11.09 329 HIS X CA 1
ATOM 2474 C C . HIS A 1 329 ? -48.904 -22.443 9.793 1.00 11.84 329 HIS X C 1
ATOM 2475 O O . HIS A 1 329 ? -47.847 -22.720 10.373 1.00 12.44 329 HIS X O 1
ATOM 2482 N N . VAL A 1 330 ? -49.347 -23.116 8.738 1.00 10.39 330 VAL X N 1
ATOM 2483 C CA . VAL A 1 330 ? -48.651 -24.268 8.160 1.00 10.18 330 VAL X CA 1
ATOM 2484 C C . VAL A 1 330 ? -48.437 -24.066 6.674 1.00 10.12 330 VAL X C 1
ATOM 2485 O O . VAL A 1 330 ? -49.365 -23.689 5.944 1.00 10.75 330 VAL X O 1
ATOM 2489 N N . PHE A 1 331 ? -47.202 -24.310 6.240 1.00 10.83 331 PHE X N 1
ATOM 2490 C CA . PHE A 1 331 ? -46.708 -23.873 4.934 1.00 10.52 331 PHE X CA 1
ATOM 2491 C C . PHE A 1 331 ? -46.191 -25.060 4.140 1.00 11.06 331 PHE X C 1
ATOM 2492 O O . PHE A 1 331 ? -45.072 -25.492 4.359 1.00 11.85 331 PHE X O 1
ATOM 2500 N N . PHE A 1 332 ? -46.983 -25.589 3.209 1.00 10.48 332 PHE X N 1
ATOM 2501 C CA . PHE A 1 332 ? -46.537 -26.663 2.329 1.00 10.48 332 PHE X CA 1
ATOM 2502 C C . PHE A 1 332 ? -45.912 -26.073 1.099 1.00 11.45 332 PHE X C 1
ATOM 2503 O O . PHE A 1 332 ? -46.557 -25.279 0.380 1.00 11.71 332 PHE X O 1
ATOM 2511 N N . LYS A 1 333 ? -44.681 -26.475 0.807 1.00 12.04 333 LYS X N 1
ATOM 2512 C CA . LYS A 1 333 ? -44.130 -26.260 -0.526 1.00 12.06 333 LYS X CA 1
ATOM 2513 C C . LYS A 1 333 ? -44.334 -27.517 -1.372 1.00 12.05 333 LYS X C 1
ATOM 2514 O O . LYS A 1 333 ? -44.645 -27.421 -2.539 1.00 12.89 333 LYS X O 1
ATOM 2520 N N . GLU A 1 334 ? -44.141 -28.697 -0.781 1.00 11.87 334 GLU X N 1
ATOM 2521 C CA . GLU A 1 334 ? -44.312 -29.936 -1.512 1.00 12.33 334 GLU X CA 1
ATOM 2522 C C . GLU A 1 334 ? -45.735 -30.019 -2.007 1.00 11.81 334 GLU X C 1
ATOM 2523 O O . GLU A 1 334 ? -46.650 -29.855 -1.214 1.00 13.65 334 GLU X O 1
ATOM 2529 N N . ARG A 1 335 ? -45.897 -30.253 -3.316 1.00 12.03 335 ARG X N 1
ATOM 2530 C CA . ARG A 1 335 ? -47.200 -30.328 -3.983 1.00 11.92 335 ARG X CA 1
ATOM 2531 C C . ARG A 1 335 ? -47.986 -29.014 -3.926 1.00 12.03 335 ARG X C 1
ATOM 2532 O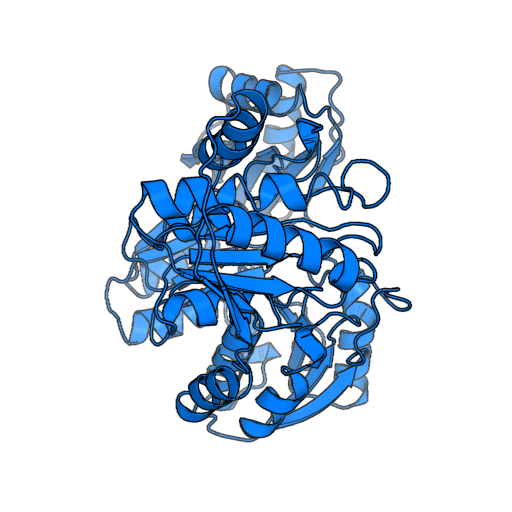 O . ARG A 1 335 ? -49.188 -28.980 -4.210 1.00 12.71 335 ARG X O 1
ATOM 2540 N N . TRP A 1 336 ? -47.305 -27.932 -3.586 1.00 11.30 336 TRP X N 1
ATOM 2541 C CA . TRP A 1 336 ? -47.998 -26.675 -3.316 1.00 11.45 336 TRP X CA 1
ATOM 2542 C C . TRP A 1 336 ? -47.082 -25.476 -3.640 1.00 11.73 336 TRP X C 1
ATOM 2543 O O . TRP A 1 336 ? -46.205 -25.599 -4.495 1.00 11.96 336 TRP X O 1
ATOM 2554 N N . PHE A 1 337 ? -47.288 -24.348 -2.975 1.00 11.55 337 PHE X N 1
ATOM 2555 C CA . PHE A 1 337 ? -46.686 -23.076 -3.369 1.00 12.51 337 PHE X CA 1
ATOM 2556 C C . PHE A 1 337 ? -45.803 -22.444 -2.293 1.00 13.19 337 PHE X C 1
ATOM 2557 O O . PHE A 1 337 ? -45.117 -21.454 -2.556 1.00 15.20 337 PHE X O 1
ATOM 2565 N N . GLY A 1 338 ? -45.848 -22.951 -1.071 1.00 12.52 338 GLY X N 1
ATOM 2566 C CA . GLY A 1 338 ? -44.971 -22.483 -0.026 1.00 12.96 338 GLY X CA 1
ATOM 2567 C C . GLY A 1 338 ? -45.545 -21.489 0.937 1.00 13.08 338 GLY X C 1
ATOM 2568 O O . GLY A 1 338 ? -44.882 -21.100 1.895 1.00 15.00 338 GLY X O 1
ATOM 2569 N N . PHE A 1 339 ? -46.779 -21.067 0.720 1.00 11.91 339 PHE X N 1
ATOM 2570 C CA . PHE A 1 339 ? -47.397 -20.142 1.644 1.00 11.40 339 PHE X CA 1
ATOM 2571 C C . PHE A 1 339 ? -48.255 -20.832 2.696 1.00 11.07 339 PHE X C 1
ATOM 2572 O O . PHE A 1 339 ? -48.679 -21.977 2.506 1.00 11.10 339 PHE X O 1
ATOM 2580 N N . ASP A 1 340 ? -48.521 -20.123 3.783 1.00 10.65 340 ASP X N 1
ATOM 2581 C CA . ASP A 1 340 ? -49.392 -20.605 4.846 1.00 11.19 340 ASP X CA 1
ATOM 2582 C C . ASP A 1 340 ? -50.856 -20.651 4.425 1.00 11.66 340 ASP X C 1
ATOM 2583 O O . ASP A 1 340 ? -51.368 -19.733 3.792 1.00 11.58 340 ASP X O 1
ATOM 2588 N N . ASP A 1 341 ? -51.515 -21.768 4.750 1.00 11.90 341 ASP X N 1
ATOM 2589 C CA . ASP A 1 341 ? -52.845 -22.059 4.216 1.00 11.17 341 ASP X CA 1
ATOM 2590 C C . ASP A 1 341 ? -53.512 -23.096 5.116 1.00 10.94 341 ASP X C 1
ATOM 2591 O O . ASP A 1 341 ? -53.164 -24.257 5.075 1.00 11.12 341 ASP X O 1
ATOM 2596 N N . GLY A 1 342 ? -54.428 -22.649 5.963 1.00 11.05 342 GLY X N 1
ATOM 2597 C CA . GLY A 1 342 ? -55.130 -23.540 6.881 1.00 10.89 342 GLY X CA 1
ATOM 2598 C C . GLY A 1 342 ? -56.037 -24.514 6.158 1.00 10.42 342 GLY X C 1
ATOM 2599 O O . GLY A 1 342 ? -56.292 -25.615 6.622 1.00 10.95 342 GLY X O 1
ATOM 2600 N N . ILE A 1 343 ? -56.610 -24.050 5.056 1.00 10.61 343 ILE X N 1
ATOM 2601 C CA . ILE A 1 343 ? -57.582 -24.830 4.299 1.00 11.26 343 ILE X CA 1
ATOM 2602 C C . ILE A 1 343 ? -56.877 -25.979 3.573 1.00 10.69 343 ILE X C 1
ATOM 2603 O O . ILE A 1 343 ? -57.286 -27.142 3.653 1.00 11.19 343 ILE X O 1
ATOM 2608 N N . TYR A 1 344 ? -55.783 -25.648 2.889 1.00 9.96 344 TYR X N 1
ATOM 2609 C CA . TYR A 1 344 ? -54.963 -26.641 2.219 1.00 10.12 344 TYR X CA 1
ATOM 2610 C C . TYR A 1 344 ? -54.382 -27.625 3.257 1.00 9.96 344 TYR X C 1
ATOM 2611 O O . TYR A 1 344 ? -54.310 -28.829 3.019 1.00 10.37 344 TYR X O 1
ATOM 2620 N N . SER A 1 345 ? -53.958 -27.093 4.392 1.00 10.77 345 SER X N 1
ATOM 2621 C CA . SER A 1 345 ? -53.368 -27.938 5.433 1.00 10.81 345 SER X CA 1
ATOM 2622 C C . SER A 1 345 ? -54.410 -28.919 5.976 1.00 10.28 345 SER X C 1
ATOM 2623 O O . SER A 1 345 ? -54.108 -30.084 6.241 1.00 10.63 345 SER X O 1
ATOM 2626 N N . ALA A 1 346 ? -55.638 -28.452 6.132 1.00 10.47 346 ALA X N 1
ATOM 2627 C CA . ALA A 1 346 ? -56.735 -29.333 6.515 1.00 9.89 346 ALA X CA 1
ATOM 2628 C C . ALA A 1 346 ? -56.930 -30.459 5.508 1.00 10.52 346 ALA X C 1
ATOM 2629 O O . ALA A 1 346 ? -57.140 -31.612 5.888 1.00 10.66 346 ALA X O 1
ATOM 2631 N N . ALA A 1 347 ? -56.877 -30.126 4.225 1.00 10.08 347 ALA X N 1
ATOM 2632 C CA . ALA A 1 347 ? -56.994 -31.129 3.166 1.00 10.66 347 ALA X CA 1
ATOM 2633 C C . ALA A 1 347 ? -55.868 -32.164 3.263 1.00 11.09 347 ALA X C 1
ATOM 2634 O O . ALA A 1 347 ? -56.115 -33.364 3.151 1.00 10.44 347 ALA X O 1
ATOM 2636 N N . ARG A 1 348 ? -54.640 -31.696 3.498 1.00 10.57 348 ARG X N 1
ATOM 2637 C CA . ARG A 1 348 ? -53.499 -32.587 3.613 1.00 10.63 348 ARG X CA 1
ATOM 2638 C C . ARG A 1 348 ? -53.635 -33.503 4.826 1.00 10.24 348 ARG X C 1
ATOM 2639 O O . ARG A 1 348 ? -53.234 -34.663 4.779 1.00 11.26 348 ARG X O 1
ATOM 2647 N N . LEU A 1 349 ? -54.180 -32.971 5.906 1.00 9.94 349 LEU X N 1
ATOM 2648 C CA . LEU A 1 349 ? -54.407 -33.757 7.111 1.00 10.25 349 LEU X CA 1
ATOM 2649 C C . LEU A 1 349 ? -55.464 -34.828 6.848 1.00 11.06 349 LEU X C 1
ATOM 2650 O O . LEU A 1 349 ? -55.295 -35.993 7.218 1.00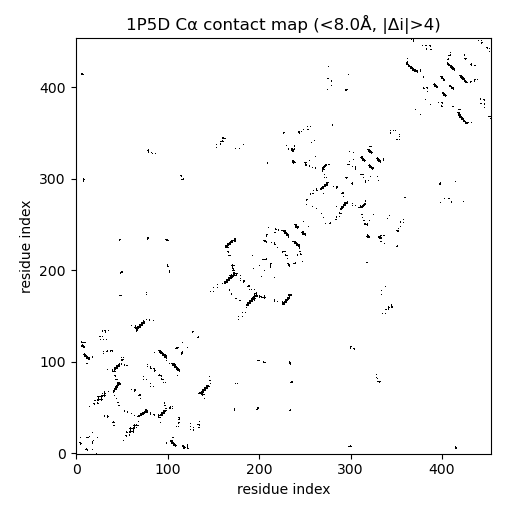 11.21 349 LEU X O 1
ATOM 2655 N N . LEU A 1 350 ? -56.564 -34.440 6.217 1.00 11.23 350 LEU X N 1
ATOM 2656 C CA . LEU A 1 350 ? -57.608 -35.396 5.881 1.00 11.51 350 LEU X CA 1
ATOM 2657 C C . LEU A 1 350 ? -57.092 -36.520 4.985 1.00 12.16 350 LEU X C 1
ATOM 2658 O O . LEU A 1 350 ? -57.459 -37.682 5.179 1.00 13.03 350 LEU X O 1
ATOM 2663 N N . GLU A 1 351 ? -56.247 -36.183 4.020 1.00 12.15 351 GLU X N 1
ATOM 2664 C CA . GLU A 1 351 ? -55.642 -37.194 3.140 1.00 13.04 351 GLU X CA 1
ATOM 2665 C C . GLU A 1 351 ? -54.870 -38.243 3.962 1.00 13.28 351 GLU X C 1
ATOM 2666 O O . GLU A 1 351 ? -55.056 -39.457 3.787 1.00 13.37 351 GLU X O 1
ATOM 2672 N N . ILE A 1 352 ? -54.003 -37.769 4.858 1.00 13.01 352 ILE X N 1
ATOM 2673 C CA . ILE A 1 352 ? -53.207 -38.668 5.687 1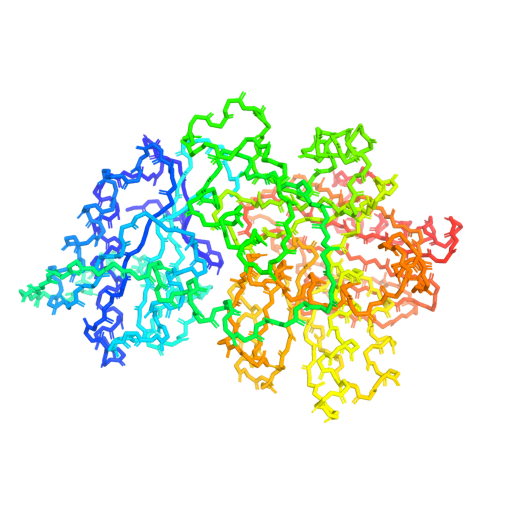.00 12.66 352 ILE X CA 1
ATOM 2674 C C . ILE A 1 352 ? -54.093 -39.502 6.625 1.00 13.91 352 ILE X C 1
ATOM 2675 O O . ILE A 1 352 ? -53.922 -40.715 6.716 1.00 14.16 352 ILE X O 1
ATOM 2680 N N . LEU A 1 353 ? -55.048 -38.872 7.289 1.00 13.45 353 LEU X N 1
ATOM 2681 C CA . LEU A 1 353 ? -55.895 -39.591 8.244 1.00 13.67 353 LEU X CA 1
ATOM 2682 C C . LEU A 1 353 ? -56.755 -40.628 7.541 1.00 14.92 353 LEU X C 1
ATOM 2683 O O . LEU A 1 353 ? -57.007 -41.697 8.098 1.00 15.14 353 LEU X O 1
ATOM 2688 N N . SER A 1 354 ? -57.146 -40.355 6.309 1.00 15.46 354 SER X N 1
ATOM 2689 C CA . SER A 1 354 ? -58.068 -41.249 5.607 1.00 16.43 354 SER X CA 1
ATOM 2690 C C . SER A 1 354 ? -57.372 -42.542 5.182 1.00 18.43 354 SER X C 1
ATOM 2691 O O . SER A 1 354 ? -58.038 -43.513 4.846 1.00 18.81 354 SER X O 1
ATOM 2694 N N . GLN A 1 355 ? -56.040 -42.548 5.181 1.00 19.75 355 GLN X N 1
ATOM 2695 C CA . GLN A 1 355 ? -55.277 -43.722 4.750 1.00 21.77 355 GLN X CA 1
ATOM 2696 C C . GLN A 1 355 ? -54.857 -44.589 5.938 1.00 21.93 355 GLN X C 1
ATOM 2697 O O . GLN A 1 355 ? -54.211 -45.623 5.774 1.00 23.42 355 GLN X O 1
ATOM 2703 N N . ASP A 1 356 ? -55.270 -44.179 7.131 1.00 21.92 356 ASP X N 1
ATOM 2704 C CA . ASP A 1 356 ? -54.972 -44.893 8.360 1.00 22.13 356 ASP X CA 1
ATOM 2705 C C . ASP A 1 356 ? -56.240 -45.565 8.895 1.00 22.33 356 ASP X C 1
ATOM 2706 O O . ASP A 1 356 ? -57.297 -44.940 8.953 1.00 21.57 356 ASP X O 1
ATOM 2711 N N . GLN A 1 357 ? -56.133 -46.830 9.304 1.00 22.88 357 GLN X N 1
ATOM 2712 C CA . GLN A 1 357 ? -57.281 -47.576 9.822 1.00 23.12 357 GLN X CA 1
ATOM 2713 C C . GLN A 1 357 ? -57.703 -47.097 11.207 1.00 22.58 357 GLN X C 1
ATOM 2714 O O . GLN A 1 357 ? -58.868 -47.232 11.587 1.00 23.18 357 GLN X O 1
ATOM 2716 N N . ARG A 1 358 ? -56.756 -46.530 11.947 1.00 21.74 358 ARG X N 1
ATOM 2717 C CA . ARG A 1 358 ? -57.003 -46.041 13.300 1.00 21.01 358 ARG X CA 1
ATOM 2718 C C . ARG A 1 358 ? -57.752 -44.723 13.271 1.00 19.38 358 ARG X C 1
ATOM 2719 O O . ARG A 1 358 ? -57.727 -43.996 12.268 1.00 18.33 358 ARG X O 1
ATOM 2727 N N . ASP A 1 359 ? -58.387 -44.413 14.395 1.00 18.17 359 ASP X N 1
ATOM 2728 C CA . ASP A 1 359 ? -59.036 -43.118 14.553 1.00 17.31 359 ASP X CA 1
ATOM 2729 C C . ASP A 1 359 ? -57.978 -42.030 14.773 1.00 16.39 359 ASP X C 1
ATOM 2730 O O . ASP A 1 359 ? -56.820 -42.323 15.039 1.00 14.24 359 ASP X O 1
ATOM 2735 N N . SER A 1 360 ? -58.388 -40.773 14.651 1.00 14.66 360 SER X N 1
ATOM 2736 C CA . SER A 1 360 ? -57.424 -39.677 14.722 1.00 14.85 360 SER X CA 1
ATOM 2737 C C . SER A 1 360 ? -56.771 -39.566 16.095 1.00 14.67 360 SER X C 1
ATOM 2738 O O . SER A 1 360 ? -55.617 -39.186 16.189 1.00 13.54 360 SER X O 1
ATOM 2741 N N . GLU A 1 361 ? -57.483 -39.943 17.154 1.00 14.39 361 GLU X N 1
ATOM 2742 C CA . GLU A 1 361 ? -56.937 -39.920 18.502 1.00 14.83 361 GLU X CA 1
ATOM 2743 C C . GLU A 1 361 ? -55.719 -40.843 18.587 1.00 15.20 361 GLU X C 1
ATOM 2744 O O . GLU A 1 361 ? -54.682 -40.445 19.090 1.00 16.10 361 GLU X O 1
ATOM 2750 N N . HIS A 1 362 ? -55.842 -42.047 18.045 1.00 15.54 362 HIS X N 1
ATOM 2751 C CA . HIS A 1 362 ? -54.739 -43.012 18.078 1.00 17.15 362 HIS X CA 1
ATOM 2752 C C . HIS A 1 362 ? -53.597 -42.663 17.126 1.00 16.68 362 HIS X C 1
ATOM 2753 O O . HIS A 1 362 ? -52.444 -42.924 17.448 1.00 17.48 362 HIS X O 1
ATOM 2760 N N . VAL A 1 363 ? -53.895 -42.040 15.987 1.00 15.89 363 VAL X N 1
ATOM 2761 C CA . VAL A 1 363 ? -52.829 -41.602 15.080 1.00 15.46 363 VAL X CA 1
ATOM 2762 C C . VAL A 1 363 ? -51.928 -40.617 15.816 1.00 15.68 363 VAL X C 1
ATOM 2763 O O . VAL A 1 363 ? -50.708 -40.738 15.789 1.00 15.68 363 VAL X O 1
ATOM 2767 N N . PHE A 1 364 ? -52.518 -39.647 16.498 1.00 15.07 364 PHE X N 1
ATOM 2768 C CA . PHE A 1 364 ? -51.713 -38.627 17.145 1.00 15.27 364 PHE X CA 1
ATOM 2769 C C . PHE A 1 364 ? -51.109 -39.079 18.470 1.00 15.65 364 PHE X C 1
ATOM 2770 O O . PHE A 1 364 ? -50.036 -38.644 18.823 1.00 15.77 364 PHE X O 1
ATOM 2778 N N . SER A 1 365 ? -51.777 -39.961 19.208 1.00 15.91 365 SER X N 1
ATOM 2779 C CA . SER A 1 365 ? -51.262 -40.328 20.526 1.00 16.81 365 SER X CA 1
ATOM 2780 C C . SER A 1 365 ? -50.013 -41.194 20.410 1.00 17.19 365 SER X C 1
ATOM 2781 O O . SER A 1 365 ? -49.292 -41.372 21.402 1.00 17.65 365 SER X O 1
ATOM 2784 N N . ALA A 1 366 ? -49.759 -41.733 19.218 1.00 17.70 366 ALA X N 1
ATOM 2785 C CA . ALA A 1 366 ? -48.577 -42.573 19.000 1.00 18.76 366 ALA X CA 1
ATOM 2786 C C . ALA A 1 366 ? -47.277 -41.771 19.136 1.00 20.27 366 ALA X C 1
ATOM 2787 O O . ALA A 1 366 ? -46.237 -42.332 19.526 1.00 21.08 366 ALA X O 1
ATOM 2789 N N . PHE A 1 367 ? -47.346 -40.476 18.835 1.00 20.42 367 PHE X N 1
ATOM 2790 C CA . PHE A 1 367 ? -46.166 -39.610 18.856 1.00 21.90 367 PHE X CA 1
ATOM 2791 C C . PHE A 1 367 ? -45.825 -39.233 20.294 1.00 24.01 367 PHE X C 1
ATOM 2792 O O . PHE A 1 367 ? -46.728 -39.068 21.115 1.00 23.66 367 PHE X O 1
ATOM 2800 N N . PRO A 1 368 ? -44.534 -39.103 20.609 1.00 26.22 368 PRO X N 1
ATOM 2801 C CA . PRO A 1 368 ? -44.117 -38.672 21.946 1.00 27.44 368 PRO X CA 1
ATOM 2802 C C . PRO A 1 368 ? -44.773 -37.356 22.347 1.00 28.16 368 PRO X C 1
ATOM 2803 O O . PRO A 1 368 ? -45.052 -36.494 21.506 1.00 28.28 368 PRO X O 1
ATOM 2807 N N . SER A 1 369 ? -45.026 -37.225 23.640 1.00 29.10 369 SER X N 1
ATOM 2808 C CA . SER A 1 369 ? -45.617 -36.025 24.207 1.00 30.23 369 SER X CA 1
ATOM 2809 C C . SER A 1 369 ? -44.789 -35.602 25.407 1.00 30.04 369 SER X C 1
ATOM 2810 O O . SER A 1 369 ? -44.242 -36.440 26.134 1.00 30.27 369 SER X O 1
ATOM 2813 N N . ASP A 1 370 ? -44.704 -34.297 25.622 1.00 29.47 370 ASP X N 1
ATOM 2814 C CA . ASP A 1 370 ? -44.207 -33.790 26.892 1.00 29.09 370 ASP X CA 1
ATOM 2815 C C . ASP A 1 370 ? -45.252 -32.947 27.586 1.00 28.29 370 ASP X C 1
ATOM 2816 O O . ASP A 1 370 ? -46.288 -32.630 27.011 1.00 28.32 370 ASP X O 1
ATOM 2821 N N . ILE A 1 371 ? -44.978 -32.621 28.844 1.00 27.81 371 ILE X N 1
ATOM 2822 C CA . ILE A 1 371 ? -45.842 -31.741 29.612 1.00 28.20 371 ILE X CA 1
ATOM 2823 C C . ILE A 1 371 ? -45.523 -30.323 29.182 1.00 28.64 371 ILE X C 1
ATOM 2824 O O . ILE A 1 371 ? -44.369 -29.908 29.254 1.00 28.33 371 ILE X O 1
ATOM 2829 N N . SER A 1 372 ? -46.542 -29.591 28.757 1.00 29.41 372 SER X N 1
ATOM 2830 C CA . SER A 1 372 ? -46.354 -28.252 28.227 1.00 30.28 372 SER X CA 1
ATOM 2831 C C . SER A 1 372 ? -47.182 -27.204 28.970 1.00 30.42 372 SER X C 1
ATOM 2832 O O . SER A 1 372 ? -48.274 -27.493 29.463 1.00 31.37 372 SER X O 1
ATOM 2835 N N . THR A 1 373 ? -46.665 -25.977 29.025 1.00 30.08 373 THR X N 1
ATOM 2836 C CA . THR A 1 373 ? -47.445 -24.866 29.552 1.00 29.52 373 THR X CA 1
ATOM 2837 C C . THR A 1 373 ? -48.352 -24.360 28.454 1.00 29.10 373 THR X C 1
ATOM 2838 O O . THR A 1 373 ? -48.062 -24.540 27.265 1.00 29.15 373 THR X O 1
ATOM 2842 N N . PRO A 1 374 ? -49.440 -23.705 28.838 1.00 28.80 374 PRO X N 1
ATOM 2843 C CA . PRO A 1 374 ? -50.119 -22.809 27.900 1.00 28.87 374 PRO X CA 1
ATOM 2844 C C . PRO A 1 374 ? -49.155 -21.652 27.629 1.00 28.77 374 PRO X C 1
ATOM 2845 O O . PRO A 1 374 ? -48.283 -21.433 28.470 1.00 29.35 374 PRO X O 1
ATOM 2849 N N . GLU A 1 375 ? -49.285 -20.963 26.496 1.00 28.32 375 GLU X N 1
ATOM 2850 C CA . GLU A 1 375 ? -48.501 -19.761 26.233 1.00 27.60 375 GLU X CA 1
ATOM 2851 C C . GLU A 1 375 ? -48.639 -18.824 27.436 1.00 26.24 375 GLU X C 1
ATOM 2852 O O . GLU A 1 375 ? -49.721 -18.672 27.987 1.00 26.80 375 GLU X O 1
ATOM 2858 N N . ILE A 1 376 ? -47.531 -18.226 27.854 1.00 23.89 376 ILE X N 1
ATOM 2859 C CA . ILE A 1 376 ? -47.516 -17.238 28.931 1.00 22.03 376 ILE X CA 1
ATOM 2860 C C . ILE A 1 376 ? -47.221 -15.900 28.274 1.00 20.10 376 ILE X C 1
ATOM 2861 O O . ILE A 1 376 ? -46.416 -15.828 27.357 1.00 18.53 376 ILE X O 1
ATOM 2866 N N . ASN A 1 377 ? -47.940 -14.857 28.682 1.00 17.93 377 ASN X N 1
ATOM 2867 C CA . ASN A 1 377 ? -47.734 -13.520 28.133 1.00 16.95 377 ASN X CA 1
ATOM 2868 C C . ASN A 1 377 ? -47.525 -12.577 29.312 1.00 16.07 377 ASN X C 1
ATOM 2869 O O . ASN A 1 377 ? -48.238 -12.660 30.320 1.00 17.72 377 ASN X O 1
ATOM 2874 N N . ILE A 1 378 ? -46.547 -11.691 29.189 1.00 14.51 378 ILE X N 1
ATOM 2875 C CA . ILE A 1 378 ? -46.286 -10.652 30.187 1.00 13.42 378 ILE X CA 1
ATOM 2876 C C . ILE A 1 378 ? -46.312 -9.311 29.481 1.00 13.43 378 ILE X C 1
ATOM 2877 O O . ILE A 1 378 ? -45.501 -9.060 28.609 1.00 12.59 378 ILE X O 1
ATOM 2882 N N . THR A 1 379 ? -47.239 -8.432 29.858 1.00 12.80 379 THR X N 1
ATOM 2883 C CA . THR A 1 379 ? -47.318 -7.138 29.210 1.00 12.55 379 THR X CA 1
ATOM 2884 C C . THR A 1 379 ? -46.219 -6.233 29.732 1.00 12.94 379 THR X C 1
ATOM 2885 O O . THR A 1 379 ? -46.071 -6.047 30.947 1.00 14.31 379 THR X O 1
ATOM 2889 N N . VAL A 1 380 ? -45.458 -5.679 28.794 1.00 13.44 380 VAL X N 1
ATOM 2890 C CA . VAL A 1 380 ? -44.402 -4.721 29.072 1.00 15.07 380 VAL X CA 1
ATOM 2891 C C . VAL A 1 380 ? -44.780 -3.443 28.310 1.00 17.56 380 VAL X C 1
ATOM 2892 O O . VAL A 1 380 ? -45.923 -3.012 28.451 1.00 18.58 380 VAL X O 1
ATOM 2896 N N . THR A 1 381 ? -43.867 -2.807 27.576 1.00 19.50 381 THR X N 1
ATOM 2897 C CA . THR A 1 381 ? -44.213 -1.706 26.668 1.00 21.25 381 THR X CA 1
ATOM 2898 C C . THR A 1 381 ? -43.665 -1.988 25.282 1.00 22.64 381 THR X C 1
ATOM 2899 O O . THR A 1 381 ? -42.728 -2.787 25.127 1.00 22.10 381 THR X O 1
ATOM 2903 N N . GLU A 1 382 ? -44.260 -1.356 24.275 1.00 22.99 382 GLU X N 1
ATOM 2904 C CA . GLU A 1 382 ? -43.845 -1.558 22.892 1.00 23.94 382 GLU X CA 1
ATOM 2905 C C . GLU A 1 382 ? -42.409 -1.111 22.712 1.00 24.71 382 GLU X C 1
ATOM 2906 O O . GLU A 1 382 ? -41.663 -1.715 21.927 1.00 25.08 382 GLU X O 1
ATOM 2908 N N . ASP A 1 383 ? -42.030 -0.070 23.445 1.00 25.24 383 ASP X N 1
ATOM 2909 C CA . ASP A 1 383 ? -40.727 0.570 23.276 1.00 25.86 383 ASP X CA 1
ATOM 2910 C C . ASP A 1 383 ? -39.664 -0.017 24.210 1.00 24.63 383 ASP X C 1
ATOM 2911 O O . ASP A 1 383 ? -38.507 0.405 24.153 1.00 25.69 383 ASP X O 1
ATOM 2916 N N . SER A 1 384 ? -40.044 -0.964 25.077 1.00 23.01 384 SER X N 1
ATOM 2917 C CA . SER A 1 384 ? -39.092 -1.655 25.956 1.00 21.19 384 SER X CA 1
ATOM 2918 C C . SER A 1 384 ? -38.945 -3.167 25.704 1.00 19.50 384 SER X C 1
ATOM 2919 O O . SER A 1 384 ? -37.963 -3.771 26.165 1.00 19.48 384 SER X O 1
ATOM 2922 N N . LYS A 1 385 ? -39.887 -3.783 24.986 1.00 17.82 385 LYS X N 1
ATOM 2923 C CA . LYS A 1 385 ? -39.890 -5.237 24.853 1.00 16.08 385 LYS X CA 1
ATOM 2924 C C . LYS A 1 385 ? -38.583 -5.709 24.211 1.00 14.71 385 LYS X C 1
ATOM 2925 O O . LYS A 1 385 ? -37.992 -6.708 24.653 1.00 14.67 385 LYS X O 1
ATOM 2931 N N . PHE A 1 386 ? -38.131 -5.009 23.182 1.00 13.99 386 PHE X N 1
ATOM 2932 C CA . PHE A 1 386 ? -36.921 -5.425 22.496 1.00 14.22 386 PHE X CA 1
ATOM 2933 C C . PHE A 1 386 ? -35.671 -5.226 23.348 1.00 13.58 386 PHE X C 1
ATOM 2934 O O . PHE A 1 386 ? -34.725 -6.018 23.260 1.00 13.55 386 PHE X O 1
ATOM 2942 N N . ALA A 1 387 ? -35.658 -4.201 24.191 1.00 13.73 387 ALA X N 1
ATOM 2943 C CA . ALA A 1 387 ? -34.522 -3.960 25.070 1.00 13.61 387 ALA X CA 1
ATOM 2944 C C . ALA A 1 387 ? -34.420 -4.992 26.177 1.00 13.00 387 ALA X C 1
ATOM 2945 O O . ALA A 1 387 ? -33.338 -5.355 26.584 1.00 13.65 387 ALA X O 1
ATOM 2947 N N . ILE A 1 388 ? -35.559 -5.491 26.669 1.00 12.25 388 ILE X N 1
ATOM 2948 C CA . ILE A 1 388 ? -35.533 -6.550 27.654 1.00 12.45 388 ILE X CA 1
ATOM 2949 C C . ILE A 1 388 ? -34.875 -7.778 27.043 1.00 11.22 388 ILE X C 1
ATOM 2950 O O . ILE A 1 388 ? -34.029 -8.391 27.645 1.00 11.91 388 ILE X O 1
ATOM 2955 N N . ILE A 1 389 ? -35.261 -8.108 25.823 1.00 11.53 389 ILE X N 1
ATOM 2956 C CA . ILE A 1 389 ? -34.680 -9.272 25.148 1.00 11.77 389 ILE X CA 1
ATOM 2957 C C . ILE A 1 389 ? -33.188 -9.055 24.913 1.00 12.01 389 ILE X C 1
ATOM 2958 O O . ILE A 1 389 ? -32.390 -9.959 25.153 1.00 11.56 389 ILE X O 1
ATOM 2963 N N . GLU A 1 390 ? -32.807 -7.856 24.484 1.00 12.23 390 GLU X N 1
ATOM 2964 C CA . GLU A 1 390 ? -31.397 -7.553 24.259 1.00 13.09 390 GLU X CA 1
ATOM 2965 C C . GLU A 1 390 ? -30.582 -7.706 25.536 1.00 13.36 390 GLU X C 1
ATOM 2966 O O . GLU A 1 390 ? -29.468 -8.238 25.518 1.00 13.94 390 GLU X O 1
ATOM 2972 N N . ALA A 1 391 ? -31.135 -7.242 26.653 1.00 12.81 391 ALA X N 1
ATOM 2973 C CA . ALA A 1 391 ? -30.477 -7.371 27.952 1.00 13.35 391 ALA X CA 1
ATOM 2974 C C . ALA A 1 391 ? -30.309 -8.831 28.344 1.00 13.33 391 ALA X C 1
ATOM 2975 O O . ALA A 1 391 ? -29.273 -9.214 28.844 1.00 13.94 391 ALA X O 1
ATOM 2977 N N . LEU A 1 392 ? -31.325 -9.666 28.103 1.00 13.85 392 LEU X N 1
ATOM 2978 C CA . LEU A 1 392 ? -31.207 -11.088 28.385 1.00 14.29 392 LEU X CA 1
ATOM 2979 C C . LEU A 1 392 ? -30.129 -11.717 27.502 1.00 15.23 392 LEU X C 1
ATOM 2980 O O . LEU A 1 392 ? -29.313 -12.514 27.967 1.00 16.06 392 LEU X O 1
ATOM 2985 N N . GLN A 1 393 ? -30.108 -11.348 26.230 1.00 15.07 393 GLN X N 1
ATOM 2986 C CA . GLN A 1 393 ? -29.115 -11.884 25.298 1.00 16.16 393 GLN X CA 1
ATOM 2987 C C . GLN A 1 393 ? -27.691 -11.480 25.680 1.00 17.22 393 GLN X C 1
ATOM 2988 O O . GLN A 1 393 ? -26.762 -12.254 25.496 1.00 18.91 393 GLN X O 1
ATOM 2994 N N . ARG A 1 394 ? -27.536 -10.292 26.257 1.00 17.68 394 ARG X N 1
ATOM 2995 C CA . ARG A 1 394 ? -26.230 -9.791 26.657 1.00 19.01 394 ARG X CA 1
ATOM 2996 C C . ARG A 1 394 ? -25.779 -10.403 27.978 1.00 19.58 394 ARG X C 1
ATOM 2997 O O . ARG A 1 394 ? -24.620 -10.773 28.111 1.00 21.39 394 ARG X O 1
ATOM 3005 N N . ASP A 1 395 ? -26.700 -10.506 28.945 1.00 19.28 395 ASP X N 1
ATOM 3006 C CA . ASP A 1 395 ? -26.353 -10.640 30.362 1.00 19.82 395 ASP X CA 1
ATOM 3007 C C . ASP A 1 395 ? -26.697 -11.997 30.970 1.00 19.33 395 ASP X C 1
ATOM 3008 O O . ASP A 1 395 ? -26.136 -12.365 32.005 1.00 19.43 395 ASP X O 1
ATOM 3013 N N . ALA A 1 396 ? -27.675 -12.702 30.408 1.00 18.70 396 ALA X N 1
ATOM 3014 C CA . ALA A 1 396 ? -28.254 -13.840 31.121 1.00 18.42 396 ALA X CA 1
ATOM 3015 C C . ALA A 1 396 ? -27.343 -15.075 31.133 1.00 19.01 396 ALA X C 1
ATOM 3016 O O . ALA A 1 396 ? -26.522 -15.258 30.232 1.00 20.30 396 ALA X O 1
ATOM 3018 N N . GLN A 1 397 ? -27.499 -15.865 32.195 1.00 19.10 397 GLN X N 1
ATOM 3019 C CA . GLN A 1 397 ? -26.829 -17.155 32.396 1.00 18.91 397 GLN X CA 1
ATOM 3020 C C . GLN A 1 397 ? -27.915 -18.223 32.487 1.00 17.39 397 GLN X C 1
ATOM 3021 O O . GLN A 1 397 ? -28.825 -18.106 33.291 1.00 17.54 397 GLN X O 1
ATOM 3027 N N . TRP A 1 398 ? -27.795 -19.284 31.694 1.00 16.17 398 TRP X N 1
ATOM 3028 C CA . TRP A 1 398 ? -28.879 -20.260 31.544 1.00 15.62 398 TRP X CA 1
ATOM 3029 C C . TRP A 1 398 ? -28.514 -21.644 32.053 1.00 15.93 398 TRP X C 1
ATOM 3030 O O . TRP A 1 398 ? -29.317 -22.577 31.978 1.00 15.61 398 TRP X O 1
ATOM 3041 N N . GLY A 1 399 ? -27.309 -21.769 32.571 1.00 15.94 399 GLY X N 1
ATOM 3042 C CA . GLY A 1 399 ? -26.769 -23.076 32.884 1.00 15.68 399 GLY X CA 1
ATOM 3043 C C . GLY A 1 399 ? -26.468 -23.850 31.616 1.00 16.25 399 GLY X C 1
ATOM 3044 O O . GLY A 1 399 ? -26.464 -23.295 30.522 1.00 16.83 399 GLY X O 1
ATOM 3045 N N . GLU A 1 400 ? -26.199 -25.139 31.767 1.00 16.21 400 GLU X N 1
ATOM 3046 C CA . GLU A 1 400 ? -25.846 -25.982 30.633 1.00 16.11 400 GLU X CA 1
ATOM 3047 C C . GLU A 1 400 ? -27.065 -26.247 29.772 1.00 15.63 400 GLU X C 1
ATOM 3048 O O . GLU A 1 400 ? -28.093 -26.672 30.256 1.00 16.59 400 GLU X O 1
ATOM 3054 N N . GLY A 1 401 ? -26.934 -26.006 28.475 1.00 15.51 401 GLY X N 1
ATOM 3055 C CA . GLY A 1 401 ? -28.037 -26.180 27.557 1.00 16.20 401 GLY X CA 1
ATOM 3056 C C . GLY A 1 401 ? -27.661 -25.693 26.172 1.00 15.50 401 GLY X C 1
ATOM 3057 O O . GLY A 1 401 ? -26.621 -25.077 26.019 1.00 17.88 401 GLY X O 1
ATOM 3058 N N . ASN A 1 402 ? -28.490 -25.973 25.180 1.00 15.87 402 ASN X N 1
ATOM 3059 C CA . ASN A 1 402 ? -28.279 -25.478 23.819 1.00 15.77 402 ASN X CA 1
ATOM 3060 C C . ASN A 1 402 ? -29.056 -24.165 23.719 1.00 15.20 402 ASN X C 1
ATOM 3061 O O . ASN A 1 402 ? -30.284 -24.167 23.777 1.00 14.56 402 ASN X O 1
ATOM 3066 N N . ILE A 1 403 ? -28.316 -23.066 23.666 1.00 14.52 403 ILE X N 1
ATOM 3067 C CA . ILE A 1 403 ? -28.894 -21.721 23.674 1.00 15.26 403 ILE X CA 1
ATOM 3068 C C . ILE A 1 403 ? -29.043 -21.196 22.269 1.00 15.48 403 ILE X C 1
ATOM 3069 O O . ILE A 1 403 ? -28.090 -21.202 21.481 1.00 16.58 403 ILE X O 1
ATOM 3074 N N . THR A 1 404 ? -30.255 -20.742 21.948 1.00 14.91 404 THR X N 1
ATOM 3075 C CA . THR A 1 404 ? -30.571 -20.158 20.653 1.00 15.05 404 THR X CA 1
ATOM 3076 C C . THR A 1 404 ? -31.082 -18.742 20.876 1.00 14.03 404 THR X C 1
ATOM 3077 O O . THR A 1 404 ? -31.997 -18.552 21.674 1.00 13.63 404 THR X O 1
ATOM 3081 N N . THR A 1 405 ? -30.464 -17.751 20.222 1.00 13.43 405 THR X N 1
ATOM 3082 C CA . THR A 1 405 ? -30.905 -16.363 20.336 1.00 13.65 405 THR X CA 1
ATOM 3083 C C . THR A 1 405 ? -31.411 -15.794 19.010 1.00 13.13 405 THR X C 1
ATOM 3084 O O . THR A 1 405 ? -31.486 -14.581 18.847 1.00 13.98 405 THR X O 1
ATOM 3088 N N . LEU A 1 406 ? -31.807 -16.655 18.083 1.00 13.81 406 LEU X N 1
ATOM 3089 C CA . LEU A 1 406 ? -32.314 -16.139 16.823 1.00 14.11 406 LEU X CA 1
ATOM 3090 C C . LEU A 1 406 ? -33.644 -15.374 16.968 1.00 13.26 406 LEU X C 1
ATOM 3091 O O . LEU A 1 406 ? -33.930 -14.483 16.174 1.00 14.21 406 LEU X O 1
ATOM 3096 N N . ASP A 1 407 ? -34.417 -15.710 18.013 1.00 12.48 407 ASP X N 1
ATOM 3097 C CA . ASP A 1 407 ? -35.634 -14.997 18.366 1.00 11.77 407 ASP X CA 1
ATOM 3098 C C . ASP A 1 407 ? -35.826 -15.064 19.874 1.00 11.44 407 ASP X C 1
ATOM 3099 O O . ASP A 1 407 ? -36.339 -16.053 20.411 1.00 11.49 407 ASP X O 1
ATOM 3104 N N . GLY A 1 408 ? -35.385 -14.022 20.563 1.00 11.46 408 GLY X N 1
ATOM 3105 C CA . GLY A 1 408 ? -35.394 -14.014 22.016 1.00 10.13 408 GLY X CA 1
ATOM 3106 C C . GLY A 1 408 ? -34.298 -14.925 22.545 1.00 9.85 408 GLY X C 1
ATOM 3107 O O . GLY A 1 408 ? -33.157 -14.916 22.065 1.00 10.37 408 GLY X O 1
ATOM 3108 N N . VAL A 1 409 ? -34.620 -15.702 23.570 1.00 10.28 409 VAL X N 1
ATOM 3109 C CA . VAL A 1 409 ? -33.689 -16.697 24.072 1.00 9.98 409 VAL X CA 1
ATOM 3110 C C . VAL A 1 409 ? -34.493 -17.968 24.275 1.00 9.67 409 VAL X C 1
ATOM 3111 O O . VAL A 1 409 ? -35.457 -17.994 25.038 1.00 10.27 409 VAL X O 1
ATOM 3115 N N . ARG A 1 410 ? -34.083 -19.017 23.577 1.00 9.90 410 ARG X N 1
ATOM 3116 C CA . ARG A 1 410 ? -34.608 -20.344 23.826 1.00 10.25 410 ARG X CA 1
ATOM 3117 C C . ARG A 1 410 ? -33.459 -21.208 24.348 1.00 10.72 410 ARG X C 1
ATOM 3118 O O . ARG A 1 410 ? -32.354 -21.120 23.841 1.00 12.04 410 ARG X O 1
ATOM 3126 N N . VAL A 1 411 ? -33.711 -22.031 25.363 1.00 10.90 411 VAL X N 1
ATOM 3127 C CA . VAL A 1 411 ? -32.684 -22.949 25.843 1.00 11.55 411 VAL X CA 1
ATOM 3128 C C . VAL A 1 411 ? -33.259 -24.329 25.822 1.00 11.83 411 VAL X C 1
ATOM 3129 O O . VAL A 1 411 ? -34.341 -24.573 26.374 1.00 11.53 411 VAL X O 1
ATOM 3133 N N . ASP A 1 412 ? -32.559 -25.251 25.163 1.00 12.77 412 ASP X N 1
ATOM 3134 C CA . ASP A 1 412 ? -32.979 -26.642 25.127 1.00 13.35 412 ASP X CA 1
ATOM 3135 C C . ASP A 1 412 ? -32.086 -27.443 26.049 1.00 13.55 412 ASP X C 1
ATOM 3136 O O . ASP A 1 412 ? -30.873 -27.463 25.901 1.00 14.58 412 ASP X O 1
ATOM 3141 N N . TYR A 1 413 ? -32.717 -28.044 27.036 1.00 13.49 413 TYR X N 1
ATOM 3142 C CA . TYR A 1 413 ? -32.048 -28.840 28.049 1.00 13.59 413 TYR X CA 1
ATOM 3143 C C . TYR A 1 413 ? -32.280 -30.315 27.714 1.00 13.97 413 TYR X C 1
ATOM 3144 O O . TYR A 1 413 ? -33.117 -30.643 26.859 1.00 15.26 413 TYR X O 1
ATOM 3153 N N . PRO A 1 414 ? -31.553 -31.221 28.365 1.00 14.95 414 PRO X N 1
ATOM 3154 C CA . PRO A 1 414 ? -31.786 -32.656 28.123 1.00 15.73 414 PRO X CA 1
ATOM 3155 C C . PRO A 1 414 ? -33.228 -33.130 28.334 1.00 16.53 414 PRO X C 1
ATOM 3156 O O . PRO A 1 414 ? -33.679 -33.990 27.586 1.00 17.40 414 PRO X O 1
ATOM 3160 N N . LYS A 1 415 ? -33.947 -32.564 29.295 1.00 17.16 415 LYS X N 1
ATOM 3161 C CA . LYS A 1 415 ? -35.273 -33.061 29.674 1.00 17.81 415 LYS X CA 1
ATOM 3162 C C . LYS A 1 415 ? -36.390 -32.029 29.429 1.00 17.22 415 LYS X C 1
ATOM 3163 O O . LYS A 1 415 ? -37.527 -32.231 29.849 1.00 18.21 415 LYS X O 1
ATOM 3165 N N . GLY A 1 416 ? -36.085 -30.933 28.739 1.00 15.90 416 GLY X N 1
ATOM 3166 C CA . GLY A 1 416 ? -37.116 -29.944 28.490 1.00 14.09 416 GLY X CA 1
ATOM 3167 C C . GLY A 1 416 ? -36.535 -28.709 27.825 1.00 13.36 416 GLY X C 1
ATOM 3168 O O . GLY A 1 416 ? -35.375 -28.686 27.485 1.00 13.76 416 GLY X O 1
ATOM 3169 N N . TRP A 1 417 ? -37.337 -27.671 27.671 1.00 11.55 417 TRP X N 1
ATOM 3170 C CA . TRP A 1 417 ? -36.869 -26.432 27.074 1.00 11.73 417 TRP X CA 1
ATOM 3171 C C . TRP A 1 417 ? -37.699 -25.248 27.575 1.00 11.33 417 TRP X C 1
ATOM 3172 O O . TRP A 1 417 ? -38.828 -25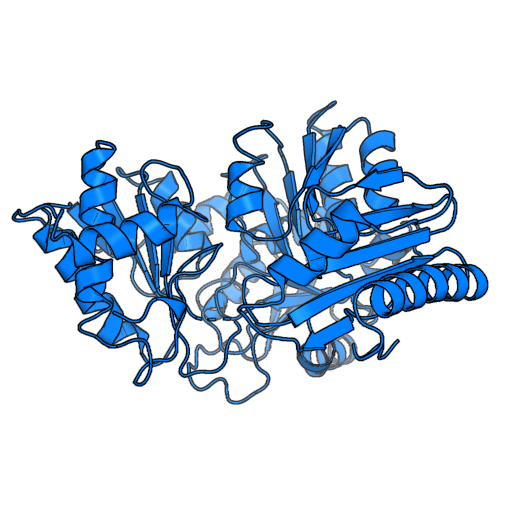.411 28.097 1.00 11.63 417 TRP X O 1
ATOM 3183 N N . GLY A 1 418 ? -37.132 -24.054 27.407 1.00 11.09 418 GLY X N 1
ATOM 3184 C CA . GLY A 1 418 ? -37.858 -22.830 27.711 1.00 10.21 418 GLY X CA 1
ATOM 3185 C C . GLY A 1 418 ? -37.556 -21.753 26.708 1.00 10.21 418 GLY X C 1
ATOM 3186 O O . GLY A 1 418 ? -36.540 -21.795 26.036 1.00 10.58 418 GLY X O 1
ATOM 3187 N N . LEU A 1 419 ? -38.466 -20.801 26.586 1.00 9.56 419 LEU X N 1
ATOM 3188 C CA . LEU A 1 419 ? -38.349 -19.693 25.637 1.00 9.59 419 LEU X CA 1
ATOM 3189 C C . LEU A 1 419 ? -38.890 -18.422 26.247 1.00 9.83 419 LEU X C 1
ATOM 3190 O O . LEU A 1 419 ? -39.930 -18.450 26.905 1.00 9.61 419 LEU X O 1
ATOM 3195 N N . VAL A 1 420 ? -38.185 -17.320 26.006 1.00 9.12 420 VAL X N 1
ATOM 3196 C CA . VAL A 1 420 ? -38.732 -15.980 26.172 1.00 9.51 420 VAL X CA 1
ATOM 3197 C C . VAL A 1 420 ? -38.439 -15.170 24.901 1.00 9.30 420 VAL X C 1
ATOM 3198 O O . VAL A 1 420 ? -37.319 -15.182 24.420 1.00 10.52 420 VAL X O 1
ATOM 3202 N N . ARG A 1 421 ? -39.443 -14.492 24.350 1.00 8.99 421 ARG X N 1
ATOM 3203 C CA . ARG A 1 421 ? -39.258 -13.671 23.145 1.00 9.36 421 ARG X CA 1
ATOM 3204 C C . ARG A 1 421 ? -40.247 -12.507 23.180 1.00 9.95 421 ARG X C 1
ATOM 3205 O O . ARG A 1 421 ? -41.207 -12.538 23.949 1.00 11.23 421 ARG X O 1
ATOM 3213 N N . ALA A 1 422 ? -40.018 -11.496 22.356 1.00 9.53 422 ALA X N 1
ATOM 3214 C CA . ALA A 1 422 ? -40.938 -10.377 22.212 1.00 10.31 422 ALA X CA 1
ATOM 3215 C C . ALA A 1 422 ? -41.958 -10.721 21.130 1.00 11.69 422 ALA X C 1
ATOM 3216 O O . ALA A 1 422 ? -41.597 -11.143 20.035 1.00 11.64 422 ALA X O 1
ATOM 3218 N N . SER A 1 423 ? -43.244 -10.525 21.435 1.00 11.37 423 SER X N 1
ATOM 3219 C CA . SER A 1 423 ? -44.280 -10.537 20.414 1.00 11.55 423 SER X CA 1
ATOM 3220 C C . 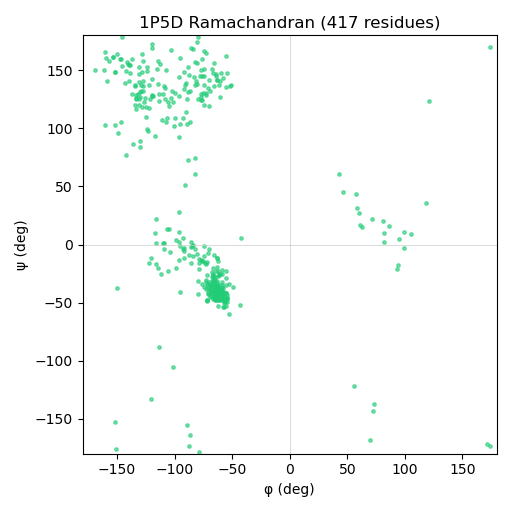SER A 1 423 ? -44.047 -9.360 19.449 1.00 11.88 423 SER X C 1
ATOM 3221 O O . SER A 1 423 ? -43.617 -8.277 19.868 1.00 12.41 423 SER X O 1
ATOM 3224 N N . ASN A 1 424 ? -44.353 -9.564 18.175 1.00 12.45 424 ASN X N 1
ATOM 3225 C CA . ASN A 1 424 ? -44.320 -8.500 17.166 1.00 12.94 424 ASN X CA 1
ATOM 3226 C C . ASN A 1 424 ? -45.725 -8.057 16.747 1.00 13.94 424 ASN X C 1
ATOM 3227 O O . ASN A 1 424 ? -45.890 -7.407 15.695 1.00 14.63 424 ASN X O 1
ATOM 3232 N N . THR A 1 425 ? -46.732 -8.468 17.513 1.00 13.93 425 THR X N 1
ATOM 3233 C CA . THR A 1 425 ? -48.117 -8.037 17.240 1.00 14.30 425 THR X CA 1
ATOM 3234 C C . THR A 1 425 ? -48.764 -7.330 18.399 1.00 14.98 425 THR X C 1
ATOM 3235 O O . THR A 1 425 ? -49.821 -6.703 18.223 1.00 16.57 425 THR X O 1
ATOM 3239 N N . THR A 1 426 ? -48.157 -7.471 19.576 1.00 14.35 426 THR X N 1
ATOM 3240 C CA . THR A 1 426 ? -48.650 -6.917 20.836 1.00 14.75 426 THR X CA 1
ATOM 3241 C C . THR A 1 426 ? -47.449 -6.531 21.716 1.00 14.19 426 THR X C 1
ATOM 3242 O O . THR A 1 426 ? -46.340 -7.057 21.531 1.00 13.55 426 THR X O 1
ATOM 3246 N N . PRO A 1 427 ? -47.651 -5.650 22.691 1.00 13.11 427 PRO X N 1
ATOM 3247 C CA . PRO A 1 427 ? -46.579 -5.202 23.578 1.00 13.13 427 PRO X CA 1
ATOM 3248 C C . PRO A 1 427 ? -46.289 -6.147 24.742 1.00 13.42 427 PRO X C 1
ATOM 3249 O O . PRO A 1 427 ? -46.389 -5.779 25.913 1.00 13.72 427 PRO X O 1
ATOM 3253 N N . VAL A 1 428 ? -45.904 -7.374 24.402 1.00 12.28 428 VAL X N 1
ATOM 3254 C CA . VAL A 1 428 ? -45.769 -8.426 25.418 1.00 12.90 428 VAL X CA 1
ATOM 3255 C C . VAL A 1 428 ? -44.535 -9.290 25.201 1.00 12.77 428 VAL X C 1
ATOM 3256 O O . VAL A 1 428 ? -44.041 -9.417 24.081 1.00 12.46 428 VAL X O 1
ATOM 3260 N N . LEU A 1 429 ? -44.055 -9.868 26.287 1.00 12.20 429 LEU X N 1
ATOM 3261 C CA . LEU A 1 429 ? -43.123 -10.997 26.231 1.00 12.37 429 LEU X CA 1
ATOM 3262 C C . LEU A 1 429 ? -43.930 -12.282 26.229 1.00 12.67 429 LEU X C 1
ATOM 3263 O O . LEU A 1 429 ? -44.914 -12.401 26.959 1.00 14.07 429 LEU X O 1
ATOM 3268 N N . VAL A 1 430 ? -43.499 -13.232 25.418 1.00 12.53 430 VAL X N 1
ATOM 3269 C CA . VAL A 1 430 ? -44.139 -14.517 25.205 1.00 12.75 430 VAL X CA 1
ATOM 3270 C C . VAL A 1 430 ? -43.192 -15.590 25.767 1.00 12.88 430 VAL X C 1
ATOM 3271 O O . VAL A 1 430 ? -42.019 -15.571 25.447 1.00 12.92 430 VAL X O 1
ATOM 3275 N N . LEU A 1 431 ? -43.694 -16.487 26.606 1.00 13.05 431 LEU X N 1
ATOM 3276 C CA . LEU A 1 431 ? -42.862 -17.558 27.136 1.00 13.35 431 LEU X CA 1
ATOM 3277 C C . LEU A 1 431 ? -43.534 -18.898 26.918 1.00 14.07 431 LEU X C 1
ATOM 3278 O O . LEU A 1 431 ? -44.754 -18.992 26.936 1.00 14.32 431 LEU X O 1
ATOM 3283 N N . ARG A 1 432 ? -42.727 -19.930 26.737 1.00 12.73 432 ARG X N 1
ATOM 3284 C CA . ARG A 1 432 ? -43.219 -21.304 26.721 1.00 13.49 432 ARG X CA 1
ATOM 3285 C C . ARG A 1 432 ? -42.256 -22.182 27.470 1.00 13.20 432 ARG X C 1
ATOM 3286 O O . ARG A 1 432 ? -41.059 -21.959 27.425 1.00 12.44 432 ARG X O 1
ATOM 3294 N N . PHE A 1 433 ? -42.785 -23.209 28.122 1.00 13.77 433 PHE X N 1
ATOM 3295 C CA . PHE A 1 433 ? -41.968 -24.209 28.785 1.00 14.59 433 PHE X CA 1
ATOM 3296 C C . PHE A 1 433 ? -42.548 -25.586 28.577 1.00 15.82 433 PHE X C 1
ATOM 3297 O O . PHE A 1 433 ? -43.758 -25.761 28.628 1.00 17.07 433 PHE X O 1
ATOM 3305 N N . GLU A 1 434 ? -41.677 -26.557 28.366 1.00 15.87 434 GLU X N 1
ATOM 3306 C CA . GLU A 1 434 ? -42.069 -27.957 28.238 1.00 17.44 434 GLU X CA 1
ATOM 3307 C C . GLU A 1 434 ? -41.020 -28.811 28.899 1.00 16.74 434 GLU X C 1
ATOM 3308 O O . GLU A 1 434 ? -39.859 -28.481 28.855 1.00 16.40 434 GLU X O 1
ATOM 3314 N N . ALA A 1 435 ? -41.412 -29.960 29.446 1.00 16.54 435 ALA X N 1
ATOM 3315 C CA . ALA A 1 435 ? -40.450 -30.890 30.008 1.00 17.40 435 ALA X CA 1
ATOM 3316 C C . ALA A 1 435 ? -41.038 -32.290 30.123 1.00 18.53 435 ALA X C 1
ATOM 3317 O O . ALA A 1 435 ? -42.249 -32.478 30.021 1.00 18.12 435 ALA X O 1
ATOM 3319 N N . ASP A 1 436 ? -40.140 -33.244 30.333 1.00 20.47 436 ASP X N 1
ATOM 3320 C CA . ASP A 1 436 ? -40.454 -34.655 30.596 1.00 22.16 436 ASP X CA 1
ATOM 3321 C C . ASP A 1 436 ? -41.238 -34.886 31.868 1.00 22.54 436 ASP X C 1
ATOM 3322 O O . ASP A 1 436 ? -42.024 -35.837 31.958 1.00 23.19 436 ASP X O 1
ATOM 3327 N N . THR A 1 437 ? -40.949 -34.086 32.882 1.00 22.20 437 THR X N 1
ATOM 3328 C CA . THR A 1 437 ? -41.586 -34.218 34.185 1.00 22.67 437 THR X CA 1
ATOM 3329 C C . THR A 1 437 ? -41.959 -32.852 34.732 1.00 22.54 437 THR X C 1
ATOM 3330 O O . THR A 1 437 ? -41.396 -31.833 34.337 1.00 20.99 437 THR X O 1
ATOM 3334 N N . GLU A 1 438 ? -42.889 -32.847 35.676 1.00 22.41 438 GLU X N 1
ATOM 3335 C CA . GLU A 1 438 ? -43.231 -31.631 36.406 1.00 22.33 438 GLU X CA 1
ATOM 3336 C C . GLU A 1 438 ? -42.020 -31.025 37.127 1.00 21.61 438 GLU X C 1
ATOM 3337 O O . GLU A 1 438 ? -41.872 -29.793 37.164 1.00 21.26 438 GLU X O 1
ATOM 3343 N N . GLU A 1 439 ? -41.145 -31.871 37.680 1.00 20.53 439 GLU X N 1
ATOM 3344 C CA . GLU A 1 439 ? -39.964 -31.412 38.393 1.00 19.79 439 GLU X CA 1
ATOM 3345 C C . GLU A 1 439 ? -39.042 -30.627 37.465 1.00 18.91 439 GLU X C 1
ATOM 3346 O O . GLU A 1 439 ? -38.518 -29.589 37.848 1.00 18.83 439 GLU X O 1
ATOM 3348 N N . GLU A 1 440 ? -38.812 -31.147 36.269 1.00 17.70 440 GLU X N 1
ATOM 3349 C CA . GLU A 1 440 ? -37.948 -30.451 35.317 1.00 17.24 440 GLU X CA 1
ATOM 3350 C C . GLU A 1 440 ? -38.627 -29.179 34.816 1.00 16.88 440 GLU X C 1
ATOM 3351 O O . GLU A 1 440 ? -37.969 -28.154 34.639 1.00 17.40 440 GLU X O 1
ATOM 3357 N N . LEU A 1 441 ? -39.936 -29.230 34.601 1.00 16.94 441 LEU X N 1
ATOM 3358 C CA . LEU A 1 441 ? -40.675 -28.038 34.196 1.00 16.68 441 LEU X CA 1
ATOM 3359 C C . LEU A 1 441 ? -40.432 -26.907 35.201 1.00 16.57 441 LEU X C 1
ATOM 3360 O O . LEU A 1 441 ? -40.133 -25.764 34.816 1.00 16.52 441 LEU X O 1
ATOM 3365 N N . GLU A 1 442 ? -40.517 -27.233 36.485 1.00 16.45 442 GLU X N 1
ATOM 3366 C CA . GLU A 1 442 ? -40.357 -26.232 37.535 1.00 16.28 442 GLU X CA 1
ATOM 3367 C C . GLU A 1 442 ? -38.911 -25.729 37.584 1.00 15.41 442 GLU X C 1
ATOM 3368 O O . GLU A 1 442 ? -38.666 -24.562 37.848 1.00 14.91 442 GLU X O 1
ATOM 3374 N N . ARG A 1 443 ? -37.937 -26.605 37.333 1.00 14.40 443 ARG X N 1
ATOM 3375 C CA . ARG A 1 443 ? -36.547 -26.203 37.348 1.00 13.72 443 ARG X CA 1
ATOM 3376 C C . ARG A 1 443 ? -36.302 -25.176 36.251 1.00 12.26 443 ARG X C 1
ATOM 3377 O O . ARG A 1 443 ? -35.649 -24.171 36.498 1.00 12.93 443 ARG X O 1
ATOM 3385 N N . ILE A 1 444 ? -36.809 -25.461 35.051 1.00 12.43 444 ILE X N 1
ATOM 3386 C CA . ILE A 1 444 ? -36.642 -24.546 33.925 1.00 11.91 444 ILE X CA 1
ATOM 3387 C C . ILE A 1 444 ? -37.373 -23.223 34.165 1.00 12.32 444 ILE X C 1
ATOM 3388 O O . ILE A 1 444 ? -36.802 -22.140 33.939 1.00 11.44 444 ILE X O 1
ATOM 3393 N N . LYS A 1 445 ? -38.605 -23.290 34.648 1.00 12.29 445 LYS X N 1
ATOM 3394 C CA . LYS A 1 445 ? -39.330 -22.068 34.988 1.00 13.18 445 LYS X CA 1
ATOM 3395 C C . LYS A 1 445 ? -38.525 -21.238 35.975 1.00 12.87 445 LYS X C 1
ATOM 3396 O O . LYS A 1 445 ? -38.462 -20.018 35.835 1.00 13.16 445 LYS X O 1
ATOM 3402 N N . THR A 1 446 ? -37.905 -21.870 36.975 1.00 12.56 446 THR X N 1
ATOM 3403 C CA . THR A 1 446 ? -37.101 -21.141 37.945 1.00 12.95 446 THR X CA 1
ATOM 3404 C C . THR A 1 446 ? -35.888 -20.452 37.335 1.00 12.65 446 THR X C 1
ATOM 3405 O O . THR A 1 446 ? -35.569 -19.317 37.676 1.00 13.46 446 THR X O 1
ATOM 3409 N N . VAL A 1 447 ? -35.201 -21.125 36.409 1.00 12.38 447 VAL X N 1
ATOM 3410 C CA . VAL A 1 447 ? -34.105 -20.483 35.708 1.00 12.24 447 VAL X CA 1
ATOM 3411 C C . VAL A 1 447 ? -34.596 -19.200 35.017 1.00 12.23 447 VAL X C 1
ATOM 3412 O O . VAL A 1 447 ? -33.962 -18.155 35.114 1.00 13.14 447 VAL X O 1
ATOM 3416 N N . PHE A 1 448 ? -35.711 -19.288 34.321 1.00 11.99 448 PHE X N 1
ATOM 3417 C CA . PHE A 1 448 ? -36.184 -18.161 33.512 1.00 12.17 448 PHE X CA 1
ATOM 3418 C C . PHE A 1 448 ? -36.695 -17.037 34.419 1.00 13.39 448 PHE X C 1
ATOM 3419 O O . PHE A 1 448 ? -36.423 -15.874 34.157 1.00 14.22 448 PHE X O 1
ATOM 3427 N N . ARG A 1 449 ? -37.403 -17.395 35.479 1.00 14.12 449 ARG X N 1
ATOM 3428 C CA . ARG A 1 449 ? -37.894 -16.435 36.456 1.00 14.96 449 ARG X CA 1
ATOM 3429 C C . ARG A 1 449 ? -36.701 -15.638 36.997 1.00 14.64 449 ARG X C 1
ATOM 3430 O O . ARG A 1 449 ? -36.742 -14.410 37.074 1.00 15.28 449 ARG X O 1
ATOM 3438 N N . ASN A 1 450 ? -35.625 -16.331 37.342 1.00 14.20 450 ASN X N 1
ATOM 3439 C CA . ASN A 1 450 ? -34.463 -15.678 37.939 1.00 14.35 450 ASN X CA 1
ATOM 3440 C C . ASN A 1 450 ? -33.669 -14.844 36.956 1.00 14.41 450 ASN X C 1
ATOM 3441 O O . ASN A 1 450 ? -33.087 -13.843 37.351 1.00 15.62 450 ASN X O 1
ATOM 3446 N N . GLN A 1 451 ? -33.655 -15.219 35.673 1.00 13.06 451 GLN X N 1
ATOM 3447 C CA . GLN A 1 451 ? -32.954 -14.400 34.696 1.00 13.46 451 GLN X CA 1
ATOM 3448 C C . GLN A 1 451 ? -33.751 -13.159 34.347 1.00 13.69 451 GLN X C 1
ATOM 3449 O O . GLN A 1 451 ? -33.152 -12.114 34.108 1.00 13.96 451 GLN X O 1
ATOM 3455 N N . LEU A 1 452 ? -35.074 -13.261 34.334 1.00 14.10 452 LEU X N 1
ATOM 3456 C CA . LEU A 1 452 ? -35.917 -12.089 34.124 1.00 14.95 452 LEU X CA 1
ATOM 3457 C C . LEU A 1 452 ? -35.727 -11.085 35.248 1.00 16.01 452 LEU X C 1
ATOM 3458 O O . LEU A 1 452 ? -35.555 -9.898 34.996 1.00 15.51 452 LEU X O 1
ATOM 3463 N N . LYS A 1 453 ? -35.741 -11.573 36.483 1.00 16.81 453 LYS X N 1
ATOM 3464 C CA . LYS A 1 453 ? -35.603 -10.707 37.659 1.00 18.31 453 LYS X CA 1
ATOM 3465 C C . LYS A 1 453 ? -34.217 -10.067 37.752 1.00 19.04 453 LYS X C 1
ATOM 3466 O O . LYS A 1 453 ? -34.075 -8.986 38.321 1.00 19.79 453 LYS X O 1
ATOM 3472 N N . ALA A 1 454 ? -33.202 -10.719 37.197 1.00 18.91 454 ALA X N 1
ATOM 3473 C CA . ALA A 1 454 ? -31.848 -10.174 37.165 1.00 20.08 454 ALA X CA 1
ATOM 3474 C C . ALA A 1 454 ? -31.763 -8.970 36.226 1.00 20.93 454 ALA X C 1
ATOM 3475 O O . ALA A 1 454 ? -31.002 -8.025 36.485 1.00 21.50 454 ALA X O 1
ATOM 3477 N N . VAL A 1 455 ? -32.522 -9.009 35.135 1.00 20.98 455 VAL X N 1
ATOM 3478 C CA . VAL A 1 455 ? -32.605 -7.888 34.187 1.00 21.16 455 VAL X CA 1
ATOM 3479 C C . VAL A 1 455 ? -33.397 -6.732 34.811 1.00 22.03 455 VAL X C 1
ATOM 3480 O O . VAL A 1 455 ? -32.948 -5.567 34.810 1.00 22.32 455 VAL X O 1
ATOM 3484 N N . ASP A 1 456 ? -34.548 -7.055 35.383 1.00 21.73 456 ASP X N 1
ATOM 3485 C CA . ASP A 1 456 ? -35.431 -6.067 35.994 1.00 22.55 456 ASP X CA 1
ATOM 3486 C C . ASP A 1 456 ? -36.228 -6.759 37.101 1.00 22.68 456 ASP X C 1
ATOM 3487 O O . ASP A 1 456 ? -37.192 -7.469 36.827 1.00 22.61 456 ASP X O 1
ATOM 3492 N N . SER A 1 457 ? -35.829 -6.528 38.354 1.00 23.72 457 SER X N 1
ATOM 3493 C CA . SER A 1 457 ? -36.463 -7.190 39.499 1.00 24.00 457 SER X CA 1
ATOM 3494 C C . SER A 1 457 ? -37.955 -6.841 39.639 1.00 24.44 457 SER X C 1
ATOM 3495 O O . SER A 1 457 ? -38.696 -7.517 40.362 1.00 24.21 457 SER X O 1
ATOM 3498 N N . SER A 1 458 ? -38.403 -5.803 38.935 1.00 24.99 458 SER X N 1
ATOM 3499 C CA . SER A 1 458 ? -39.819 -5.433 38.907 1.00 25.38 458 SER X CA 1
ATOM 3500 C C . SER A 1 458 ? -40.679 -6.131 37.848 1.00 25.34 458 SER X C 1
ATOM 3501 O O . SER A 1 458 ? -41.900 -5.996 37.855 1.00 25.97 458 SER X O 1
ATOM 3504 N N . LEU A 1 459 ? -40.074 -6.864 36.916 1.00 25.15 459 LEU X N 1
ATOM 3505 C CA . LEU A 1 459 ? -40.874 -7.543 35.906 1.00 24.33 459 LEU X CA 1
ATOM 3506 C C . LEU A 1 459 ? -41.820 -8.551 36.529 1.00 24.59 459 LEU X C 1
ATOM 3507 O O . LEU A 1 459 ? -41.420 -9.319 37.404 1.00 23.75 459 LEU X O 1
ATOM 3512 N N . PRO A 1 460 ? -43.057 -8.594 36.053 1.00 24.76 460 PRO X N 1
ATOM 3513 C CA . PRO A 1 460 ? -43.965 -9.657 36.473 1.00 25.72 460 PRO X CA 1
ATOM 3514 C C . PRO A 1 460 ? -43.385 -10.998 36.066 1.00 26.74 460 PRO X C 1
ATOM 3515 O O . PRO A 1 460 ? -42.804 -11.126 34.976 1.00 26.70 460 PRO X O 1
ATOM 3519 N N . VAL A 1 461 ? -43.524 -11.982 36.935 1.00 27.31 461 VAL X N 1
ATOM 3520 C CA . VAL A 1 461 ? -43.208 -13.353 36.575 1.00 28.92 461 VAL X CA 1
ATOM 3521 C C . VAL A 1 461 ? -44.417 -14.203 36.988 1.00 29.72 461 VAL X C 1
ATOM 3522 O O . VAL A 1 461 ? -44.455 -14.756 38.081 1.00 31.03 461 VAL X O 1
ATOM 3526 N N . PRO A 1 462 ? -45.417 -14.254 36.109 1.00 30.81 462 PRO X N 1
ATOM 3527 C CA . PRO A 1 462 ? -46.695 -14.925 36.376 1.00 31.32 462 PRO X CA 1
ATOM 3528 C C . PRO A 1 462 ? -46.680 -16.378 35.927 1.00 31.51 462 PRO X C 1
ATOM 3529 O O . PRO A 1 462 ? -47.565 -16.840 35.187 1.00 32.12 462 PRO X O 1
ATOM 3533 N N . PHE A 1 463 ? -45.648 -17.088 36.364 1.00 31.03 463 PHE X N 1
ATOM 3534 C CA . PHE A 1 463 ? -45.488 -18.502 36.062 1.00 30.53 463 PHE X CA 1
ATOM 3535 C C . PHE A 1 463 ? -44.580 -19.113 37.102 1.00 30.78 463 PHE X C 1
ATOM 3536 O O . PHE A 1 463 ? -43.983 -18.386 37.891 1.00 30.62 463 PHE X O 1
#

Sequence (454 aa):
LPASIFRRAYDDIRRGVVGDTLTAETTAYWIGRRAIGSESLARGEPCVAVGRDGRLSGPELVKQLIQGLVDCGCQVSDVGMVPTPVLYYAANVLEGKSGVMLTGHNPPDYNGFKIVVAGETLANEQIQALRERIEKNDLASSGVGSVEQVDILLPRYFKQIRDDIAMAKPMKVVVDCGNGVAGVIAPQLIEALGCSVIPLYCEVDGNFPNNHHPDPGKPENLKDLIAKVKAENNADLGLAFDGDGDRRVGVVTNTGTIIYPDRRLLMLFAKDVVSRNPGADIIFDVKCTRRLIALISGYGGRPVMWKTGHSLIKKKMMKETGALLAGEMSGHVFFKERWFGFDDGIYSAARLLEILSQDQRDSEHVFSAFPSDISTPEINITVTEDSKFAIIEALQRDAQWGEGNITTLDGVRVDYPKGWGLVRASNTTPVLVLRFEADTEEELERIKTVFRNQLKAVDSSLPVPF

Radius of gyration: 21.69 Å; Cα contacts (8 Å, |Δi|>4): 1098; chains: 1; bounding box: 46×59×54 Å

Secondary structure (DSSP, 8-state):
--GGGB-SSSEEEEBTTTB-HHHHHHHHHHHHHHHHHTT--EEEEEE-S-TTHHHHHHHHHHHHHTBT-EEEEEEE--HHHHHHHHHHSS-SEEEEE-----TTEEEEEEEETTEEP-THHHHHHHHHHHHT----B--EEEE---HHHHHHHHHTT---SS-EEEEEE-TTSGGGGTHHHHHHHHHEEEEEES-S--TT--SS-S-TTSGGGGHHHHHHHHHTT-SEEEEE-TTSSBEEEEETT--EE-HHHHHHHHHHHHHHHSTT-EEEEETTS-THHHHHHHHTT-EEEEE-SSHHHHHHHHHHH--SEEE-TTSBEEETTTT-SSB-HHHHHHHHHHHHHT-SS-HHHHHHTS---EEPPPEEEE--TTTHHHHHHHHHHH----SSEEE-SSSEEEEETTEEEEEEE-SSSSEEEEEEEESSHHHHHHHHHHHHHHHHHH-TTS----